Protein 3BXW (pdb70)

CATH classification: 1.10.8.360 (+2 more: 3.20.20.80, 3.10.50.10)

Structure (mmCIF, N/CA/C/O backbone):
data_3BXW
#
_entry.id   3BXW
#
_cell.length_a   100.110
_cell.length_b   100.110
_cell.length_c   249.970
_cell.angle_alpha   90.000
_cell.angle_beta   90.000
_cell.angle_gamma   120.000
#
_symmetry.space_group_name_H-M   'P 32 2 1'
#
loop_
_entity.id
_entity.type
_entity.pdbx_description
1 polymer 'Chitinase domain-containing protein 1'
2 non-polymer 'SULFATE ION'
3 water water
#
loop_
_atom_site.group_PDB
_atom_site.id
_atom_site.type_symbol
_atom_site.label_atom_id
_atom_site.label_alt_id
_atom_site.label_comp_id
_atom_site.label_asym_id
_atom_site.label_entity_id
_atom_site.label_seq_id
_atom_site.pdbx_PDB_ins_code
_atom_site.Cartn_x
_atom_site.Cartn_y
_atom_site.Cartn_z
_atom_site.occupancy
_atom_site.B_iso_or_equiv
_atom_site.auth_seq_id
_atom_site.auth_comp_id
_atom_site.auth_asym_id
_atom_site.auth_atom_id
_atom_site.pdbx_PDB_model_num
ATOM 1 N N . THR A 1 33 ? 26.871 25.569 103.482 1.00 49.10 11 THR B N 1
ATOM 2 C CA . THR A 1 33 ? 27.445 25.277 102.137 1.00 52.46 11 THR B CA 1
ATOM 3 C C . THR A 1 33 ? 27.691 26.542 101.317 1.00 53.25 11 THR B C 1
ATOM 4 O O . THR A 1 33 ? 28.652 26.601 100.546 1.00 54.61 11 THR B O 1
ATOM 8 N N . LEU A 1 34 ? 26.829 27.547 101.461 1.00 52.94 12 LEU B N 1
ATOM 9 C CA . LEU A 1 34 ? 27.002 28.784 100.699 1.00 52.09 12 LEU B CA 1
ATOM 10 C C . LEU A 1 34 ? 27.844 29.838 101.418 1.00 51.16 12 LEU B C 1
ATOM 11 O O . LEU A 1 34 ? 27.587 30.190 102.570 1.00 50.68 12 LEU B O 1
ATOM 16 N N . LEU A 1 35 ? 28.852 30.334 100.708 1.00 50.51 13 LEU B N 1
ATOM 17 C CA . LEU A 1 35 ? 29.770 31.346 101.215 1.00 50.47 13 LEU B CA 1
ATOM 18 C C . LEU A 1 35 ? 29.054 32.692 101.397 1.00 50.27 13 LEU B C 1
ATOM 19 O O . LEU A 1 35 ? 28.473 33.233 100.456 1.00 49.92 13 LEU B O 1
ATOM 24 N N . GLU A 1 36 ? 29.106 33.233 102.610 1.00 49.99 14 GLU B N 1
ATOM 25 C CA . GLU A 1 36 ? 28.449 34.499 102.913 1.00 48.86 14 GLU B CA 1
ATOM 26 C C . GLU A 1 36 ? 29.416 35.501 103.558 1.00 48.09 14 GLU B C 1
ATOM 27 O O . GLU A 1 36 ? 29.798 35.349 104.715 1.00 48.33 14 GLU B O 1
ATOM 33 N N . LYS A 1 37 ? 29.822 36.524 102.815 1.00 47.73 15 LYS B N 1
ATOM 34 C CA . LYS A 1 37 ? 30.734 37.518 103.371 1.00 48.38 15 LYS B CA 1
ATOM 35 C C . LYS A 1 37 ? 30.168 38.073 104.667 1.00 49.46 15 LYS B C 1
ATOM 36 O O . LYS A 1 37 ? 28.978 37.955 104.942 1.00 48.86 15 LYS B O 1
ATOM 42 N N . SER A 1 38 ? 31.030 38.688 105.463 1.00 51.75 16 SER B N 1
ATOM 43 C CA . SER A 1 38 ? 30.600 39.271 106.724 1.00 54.01 16 SER B CA 1
ATOM 44 C C . SER A 1 38 ? 31.272 40.621 106.921 1.00 55.23 16 SER B C 1
ATOM 45 O O . SER A 1 38 ? 30.763 41.475 107.654 1.00 56.21 16 SER B O 1
ATOM 48 N N . GLN A 1 39 ? 32.408 40.814 106.252 1.00 56.00 17 GLN B N 1
ATOM 49 C CA . GLN A 1 39 ? 33.155 42.065 106.347 1.00 56.99 17 GLN B CA 1
ATOM 50 C C . GLN A 1 39 ? 32.737 43.086 105.284 1.00 56.05 17 GLN B C 1
ATOM 51 O O . GLN A 1 39 ? 32.073 42.738 104.311 1.00 55.65 17 GLN B O 1
ATOM 57 N N . PHE A 1 40 ? 33.122 44.346 105.478 1.00 55.21 18 PHE B N 1
ATOM 58 C CA . PHE A 1 40 ? 32.793 45.406 104.525 1.00 54.75 18 PHE B CA 1
ATOM 59 C C . PHE A 1 40 ? 33.778 45.399 103.370 1.00 54.85 18 PHE B C 1
ATOM 60 O O . PHE A 1 40 ? 34.821 44.763 103.445 1.00 55.31 18 PHE B O 1
ATOM 68 N N . SER A 1 41 ? 33.449 46.118 102.305 1.00 55.48 19 SER B N 1
ATOM 69 C CA . SER A 1 41 ? 34.329 46.204 101.151 1.00 57.00 19 SER B CA 1
ATOM 70 C C . SER A 1 41 ? 35.022 47.551 101.012 1.00 58.28 19 SER B C 1
ATOM 71 O O . SER A 1 41 ? 34.661 48.521 101.688 1.00 58.44 19 SER B O 1
ATOM 74 N N . ASP A 1 42 ? 36.022 47.591 100.134 1.00 59.62 20 ASP B N 1
ATOM 75 C CA . ASP A 1 42 ? 36.795 48.801 99.868 1.00 60.58 20 ASP B CA 1
ATOM 76 C C . ASP A 1 42 ? 36.039 49.666 98.870 1.00 59.65 20 ASP B C 1
ATOM 77 O O . ASP A 1 42 ? 36.134 50.893 98.894 1.00 59.45 20 ASP B O 1
ATOM 82 N N . LYS A 1 43 ? 35.286 49.013 97.992 1.00 58.58 21 LYS B N 1
ATOM 83 C CA . LYS A 1 43 ? 34.521 49.713 96.972 1.00 57.18 21 LYS B CA 1
ATOM 84 C C . LYS A 1 43 ? 33.041 49.362 97.029 1.00 55.36 21 LYS B C 1
ATOM 85 O O . LYS A 1 43 ? 32.662 48.288 97.496 1.00 55.08 21 LYS B O 1
ATOM 91 N N . PRO A 1 44 ? 32.178 50.277 96.570 1.00 54.08 22 PRO B N 1
ATOM 92 C CA . PRO A 1 44 ? 30.739 50.003 96.589 1.00 53.33 22 PRO B CA 1
ATOM 93 C C . PRO A 1 44 ? 30.397 49.002 95.482 1.00 53.04 22 PRO B C 1
ATOM 94 O O . PRO A 1 44 ? 31.219 48.751 94.598 1.00 53.30 22 PRO B O 1
ATOM 98 N N . VAL A 1 45 ? 29.193 48.436 95.522 1.00 51.54 23 VAL B N 1
ATOM 99 C CA . VAL A 1 45 ? 28.789 47.445 94.524 1.00 48.79 23 VAL B CA 1
ATOM 100 C C . VAL A 1 45 ? 28.937 47.892 93.064 1.00 47.79 23 VAL B C 1
ATOM 101 O O . VAL A 1 45 ? 29.380 47.109 92.219 1.00 46.69 23 VAL B O 1
ATOM 105 N N . GLN A 1 46 ? 28.577 49.140 92.772 1.00 47.87 24 GLN B N 1
ATOM 106 C CA . GLN A 1 46 ? 28.660 49.667 91.404 1.00 47.88 24 GLN B CA 1
ATOM 107 C C . GLN A 1 46 ? 30.086 49.714 90.849 1.00 49.24 24 GLN B C 1
ATOM 108 O O . GLN A 1 46 ? 30.296 50.045 89.680 1.00 49.34 24 GLN B O 1
ATOM 114 N N . ASP A 1 47 ? 31.064 49.375 91.684 1.00 50.12 25 ASP B N 1
ATOM 115 C CA . ASP A 1 47 ? 32.452 49.372 91.245 1.00 50.66 25 ASP B CA 1
ATOM 116 C C . ASP A 1 47 ? 33.087 48.004 91.452 1.00 50.02 25 ASP B C 1
ATOM 117 O O . ASP A 1 47 ? 34.306 47.858 91.395 1.00 50.87 25 ASP B O 1
ATOM 122 N N . ARG A 1 48 ? 32.244 47.006 91.689 1.00 48.66 26 ARG B N 1
ATOM 123 C CA . ARG A 1 48 ? 32.693 45.634 91.889 1.00 46.59 26 ARG B CA 1
ATOM 124 C C . ARG A 1 48 ? 31.995 44.738 90.872 1.00 45.76 26 ARG B C 1
ATOM 125 O O . ARG A 1 48 ? 32.001 43.511 90.999 1.00 45.94 26 ARG B O 1
ATOM 133 N N . GLY A 1 49 ? 31.390 45.367 89.868 1.00 43.97 27 GLY B N 1
ATOM 134 C CA . GLY A 1 49 ? 30.692 44.630 88.832 1.00 43.08 27 GLY B CA 1
ATOM 135 C C . GLY A 1 49 ? 29.537 43.791 89.345 1.00 43.12 27 GLY B C 1
ATOM 136 O O . GLY A 1 49 ? 29.160 42.801 88.717 1.00 41.77 27 GLY B O 1
ATOM 137 N N . LEU A 1 50 ? 28.969 44.188 90.482 1.00 43.33 28 LEU B N 1
ATOM 138 C CA . LEU A 1 50 ? 27.860 43.453 91.076 1.00 41.70 28 LEU B CA 1
ATOM 139 C C . LEU A 1 50 ? 26.478 43.885 90.589 1.00 42.13 28 LEU B C 1
ATOM 140 O O . LEU A 1 50 ? 25.494 43.175 90.800 1.00 41.56 28 LEU B O 1
ATOM 145 N N . VAL A 1 51 ? 26.398 45.044 89.946 1.00 41.88 29 VAL B N 1
ATOM 146 C CA . VAL A 1 51 ? 25.123 45.534 89.442 1.00 43.04 29 VAL B CA 1
ATOM 147 C C . VAL A 1 51 ? 24.920 44.975 88.027 1.00 41.97 29 VAL B C 1
ATOM 148 O O . VAL A 1 51 ? 25.098 45.668 87.028 1.00 39.17 29 VAL B O 1
ATOM 152 N N . VAL A 1 52 ? 24.531 43.704 87.969 1.00 42.95 30 VAL B N 1
ATOM 153 C CA . VAL A 1 52 ? 24.335 42.998 86.707 1.00 43.44 30 VAL B CA 1
ATOM 154 C C . VAL A 1 52 ? 22.939 42.457 86.441 1.00 44.89 30 VAL B C 1
ATOM 155 O O . VAL A 1 52 ? 22.134 42.276 87.358 1.00 45.77 30 VAL B O 1
ATOM 159 N N . THR A 1 53 ? 22.695 42.151 85.171 1.00 45.76 31 THR B N 1
ATOM 160 C CA . THR A 1 53 ? 21.415 41.636 84.712 1.00 46.17 31 THR B CA 1
ATOM 161 C C . THR A 1 53 ? 21.400 40.112 84.724 1.00 47.31 31 THR B C 1
ATOM 162 O O . THR A 1 53 ? 20.363 39.493 84.942 1.00 47.13 31 THR B O 1
ATOM 166 N N . ASP A 1 54 ? 22.558 39.513 84.480 1.00 48.63 32 ASP B N 1
ATOM 167 C CA . ASP A 1 54 ? 22.684 38.065 84.491 1.00 50.16 32 ASP B CA 1
ATOM 168 C C . ASP A 1 54 ? 23.160 37.669 85.898 1.00 50.27 32 ASP B C 1
ATOM 169 O O . ASP A 1 54 ? 24.355 37.489 86.146 1.00 49.88 32 ASP B O 1
ATOM 174 N N . LEU A 1 55 ? 22.196 37.543 86.808 1.00 49.58 33 LEU B N 1
ATOM 175 C CA . LEU A 1 55 ? 22.438 37.228 88.218 1.00 49.07 33 LEU B CA 1
ATOM 176 C C . LEU A 1 55 ? 22.473 35.758 88.583 1.00 49.43 33 LEU B C 1
ATOM 177 O O . LEU A 1 55 ? 21.814 34.936 87.960 1.00 51.01 33 LEU B O 1
ATOM 182 N N . LYS A 1 56 ? 23.230 35.442 89.627 1.00 50.51 34 LYS B N 1
ATOM 183 C CA . LYS A 1 56 ? 23.330 34.080 90.133 1.00 50.48 34 LYS B CA 1
ATOM 184 C C . LYS A 1 56 ? 23.044 34.129 91.628 1.00 50.39 34 LYS B C 1
ATOM 185 O O . LYS A 1 56 ? 23.723 34.833 92.377 1.00 49.81 34 LYS B O 1
ATOM 191 N N . ALA A 1 57 ? 22.014 33.393 92.042 1.00 50.55 35 ALA B N 1
ATOM 192 C CA . ALA A 1 57 ? 21.570 33.349 93.434 1.00 50.19 35 ALA B CA 1
ATOM 193 C C . ALA A 1 57 ? 22.687 33.397 94.453 1.00 50.73 35 ALA B C 1
ATOM 194 O O . ALA A 1 57 ? 22.620 34.161 95.419 1.00 50.94 35 ALA B O 1
ATOM 196 N N . GLU A 1 58 ? 23.712 32.577 94.238 1.00 51.17 36 GLU B N 1
ATOM 197 C CA . GLU A 1 58 ? 24.835 32.511 95.162 1.00 51.07 36 GLU B CA 1
ATOM 198 C C . GLU A 1 58 ? 25.645 33.805 95.267 1.00 49.98 36 GLU B C 1
ATOM 199 O O . GLU A 1 58 ? 26.239 34.074 96.316 1.00 50.46 36 GLU B O 1
ATOM 205 N N . SER A 1 59 ? 25.657 34.609 94.202 1.00 47.93 37 SER B N 1
ATOM 206 C CA . SER A 1 59 ? 26.386 35.883 94.205 1.00 46.51 37 SER B CA 1
ATOM 207 C C . SER A 1 59 ? 25.705 36.861 95.163 1.00 46.45 37 SER B C 1
ATOM 208 O O . SER A 1 59 ? 26.361 37.655 95.846 1.00 45.65 37 SER B O 1
ATOM 211 N N . VAL A 1 60 ? 24.380 36.795 95.204 1.00 45.09 38 VAL B N 1
ATOM 212 C CA . VAL A 1 60 ? 23.608 37.659 96.071 1.00 43.97 38 VAL B CA 1
ATOM 213 C C . VAL A 1 60 ? 23.829 37.264 97.525 1.00 44.17 38 VAL B C 1
ATOM 214 O O . VAL A 1 60 ? 24.070 38.120 98.373 1.00 45.85 38 VAL B O 1
ATOM 218 N N . VAL A 1 61 ? 23.759 35.970 97.816 1.00 44.34 39 VAL B N 1
ATOM 219 C CA . VAL A 1 61 ? 23.945 35.519 99.191 1.00 43.75 39 VAL B CA 1
ATOM 220 C C . VAL A 1 61 ? 25.377 35.754 99.636 1.00 42.37 39 VAL B C 1
ATOM 221 O O . VAL A 1 61 ? 25.647 35.874 100.824 1.00 41.49 39 VAL B O 1
ATOM 225 N N . LEU A 1 62 ? 26.292 35.861 98.684 1.00 42.04 40 LEU B N 1
ATOM 226 C CA . LEU A 1 62 ? 27.680 36.108 99.042 1.00 42.57 40 LEU B CA 1
ATOM 227 C C . LEU A 1 62 ? 27.967 37.575 99.347 1.00 44.23 40 LEU B C 1
ATOM 228 O O . LEU A 1 62 ? 28.765 37.875 100.227 1.00 46.71 40 LEU B O 1
ATOM 233 N N . GLU A 1 63 ? 27.313 38.488 98.635 1.00 45.27 41 GLU B N 1
ATOM 234 C CA . GLU A 1 63 ? 27.593 39.912 98.799 1.00 46.40 41 GLU B CA 1
ATOM 235 C C . GLU A 1 63 ? 26.599 40.802 99.542 1.00 45.90 41 GLU B C 1
ATOM 236 O O . GLU A 1 63 ? 26.916 41.949 99.826 1.00 46.45 41 GLU B O 1
ATOM 242 N N . HIS A 1 64 ? 25.417 40.307 99.882 1.00 46.18 42 HIS B N 1
ATOM 243 C CA . HIS A 1 64 ? 24.438 41.185 100.520 1.00 46.46 42 HIS B CA 1
ATOM 244 C C . HIS A 1 64 ? 24.848 41.961 101.775 1.00 47.47 42 HIS B C 1
ATOM 245 O O . HIS A 1 64 ? 24.492 43.133 101.907 1.00 49.10 42 HIS B O 1
ATOM 252 N N . ARG A 1 65 ? 25.597 41.345 102.685 1.00 47.02 43 ARG B N 1
ATOM 253 C CA . ARG A 1 65 ? 26.005 42.044 103.905 1.00 45.98 43 ARG B CA 1
ATOM 254 C C . ARG A 1 65 ? 27.166 43.003 103.673 1.00 45.96 43 ARG B C 1
ATOM 255 O O . ARG A 1 65 ? 27.316 43.998 104.381 1.00 46.41 43 ARG B O 1
ATOM 263 N N . SER A 1 66 ? 27.986 42.694 102.680 1.00 45.32 44 SER B N 1
ATOM 264 C CA . SER A 1 66 ? 29.172 43.481 102.385 1.00 45.79 44 SER B CA 1
ATOM 265 C C . SER A 1 66 ? 28.961 44.803 101.664 1.00 45.28 44 SER B C 1
ATOM 266 O O . SER A 1 66 ? 29.003 44.862 100.438 1.00 45.68 44 SER B O 1
ATOM 269 N N . TYR A 1 67 ? 28.742 45.870 102.426 1.00 45.01 45 TYR B N 1
ATOM 270 C CA . TYR A 1 67 ? 28.574 47.188 101.823 1.00 44.72 45 TYR B CA 1
ATOM 271 C C . TYR A 1 67 ? 29.876 47.959 101.992 1.00 45.38 45 TYR B C 1
ATOM 272 O O . TYR A 1 67 ? 30.776 47.530 102.707 1.00 45.00 45 TYR B O 1
ATOM 281 N N . CYS A 1 68 ? 29.981 49.097 101.328 1.00 46.73 46 CYS B N 1
ATOM 282 C CA . CYS A 1 68 ? 31.181 49.899 101.445 1.00 49.61 46 CYS B CA 1
ATOM 283 C C . CYS A 1 68 ? 31.013 50.792 102.672 1.00 50.30 46 CYS B C 1
ATOM 284 O O . CYS A 1 68 ? 30.347 51.824 102.611 1.00 50.06 46 CYS B O 1
ATOM 287 N N . SER A 1 69 ? 31.601 50.370 103.790 1.00 51.32 47 SER B N 1
ATOM 288 C CA . SER A 1 69 ? 31.537 51.122 105.045 1.00 51.45 47 SER B CA 1
ATOM 289 C C . SER A 1 69 ? 32.324 52.414 104.902 1.00 50.75 47 SER B C 1
ATOM 290 O O . SER A 1 69 ? 32.017 53.429 105.527 1.00 48.70 47 SER B O 1
ATOM 293 N N . ALA A 1 70 ? 33.353 52.356 104.074 1.00 51.49 48 ALA B N 1
ATOM 294 C CA . ALA A 1 70 ? 34.187 53.506 103.839 1.00 52.61 48 ALA B CA 1
ATOM 295 C C . ALA A 1 70 ? 33.307 54.650 103.383 1.00 53.88 48 ALA B C 1
ATOM 296 O O . ALA A 1 70 ? 33.148 55.647 104.083 1.00 55.33 48 ALA B O 1
ATOM 298 N N . LYS A 1 71 ? 32.707 54.481 102.213 1.00 54.39 49 LYS B N 1
ATOM 299 C CA . LYS A 1 71 ? 31.869 55.512 101.627 1.00 54.51 49 LYS B CA 1
ATOM 300 C C . LYS A 1 71 ? 30.420 55.547 102.099 1.00 53.08 49 LYS B C 1
ATOM 301 O O . LYS A 1 71 ? 29.558 56.119 101.433 1.00 52.73 49 LYS B O 1
ATOM 307 N N . ALA A 1 72 ? 30.155 54.965 103.262 1.00 51.99 50 ALA B N 1
ATOM 308 C CA . ALA A 1 72 ? 28.801 54.938 103.798 1.00 51.97 50 ALA B CA 1
ATOM 309 C C . ALA A 1 72 ? 28.197 56.329 103.936 1.00 52.43 50 ALA B C 1
ATOM 310 O O . ALA A 1 72 ? 26.991 56.466 104.110 1.00 52.88 50 ALA B O 1
ATOM 312 N N . ARG A 1 73 ? 29.028 57.363 103.864 1.00 53.90 51 ARG B N 1
ATOM 313 C CA . ARG A 1 73 ? 28.523 58.726 103.992 1.00 54.67 51 ARG B CA 1
ATOM 314 C C . ARG A 1 73 ? 28.639 59.506 102.694 1.00 53.68 51 ARG B C 1
ATOM 315 O O . ARG A 1 73 ? 28.489 60.725 102.678 1.00 52.36 51 ARG B O 1
ATOM 323 N N . ASP A 1 74 ? 28.913 58.790 101.610 1.00 53.55 52 ASP B N 1
ATOM 324 C CA . ASP A 1 74 ? 29.029 59.393 100.291 1.00 53.85 52 ASP B CA 1
ATOM 325 C C . ASP A 1 74 ? 27.693 59.217 99.570 1.00 53.75 52 ASP B C 1
ATOM 326 O O . ASP A 1 74 ? 27.068 58.166 99.663 1.00 54.47 52 ASP B O 1
ATOM 331 N N . ARG A 1 75 ? 27.247 60.255 98.870 1.00 53.09 53 ARG B N 1
ATOM 332 C CA . ARG A 1 75 ? 25.982 60.201 98.150 1.00 51.49 53 ARG B CA 1
ATOM 333 C C . ARG A 1 75 ? 26.186 59.934 96.664 1.00 51.42 53 ARG B C 1
ATOM 334 O O . ARG A 1 75 ? 26.881 60.676 95.971 1.00 51.23 53 ARG B O 1
ATOM 342 N N . HIS A 1 76 ? 25.570 58.870 96.172 1.00 51.01 54 HIS B N 1
ATOM 343 C CA . HIS A 1 76 ? 25.696 58.512 94.775 1.00 51.52 54 HIS B CA 1
ATOM 344 C C . HIS A 1 76 ? 24.444 58.901 94.008 1.00 51.32 54 HIS B C 1
ATOM 345 O O . HIS A 1 76 ? 24.335 58.665 92.804 1.00 52.11 54 HIS B O 1
ATOM 352 N N . PHE A 1 77 ? 23.470 59.453 94.701 1.00 50.28 55 PHE B N 1
ATOM 353 C CA . PHE A 1 77 ? 22.255 59.926 94.082 1.00 48.89 55 PHE B CA 1
ATOM 354 C C . PHE A 1 77 ? 22.091 61.347 94.525 1.00 48.94 55 PHE B C 1
ATOM 355 O O . PHE A 1 77 ? 22.425 61.682 95.626 1.00 50.17 55 PHE B O 1
ATOM 363 N N . ALA A 1 78 ? 21.614 62.206 93.652 1.00 49.70 56 ALA B N 1
ATOM 364 C CA . ALA A 1 78 ? 21.688 63.613 93.917 1.00 51.50 56 ALA B CA 1
ATOM 365 C C . ALA A 1 78 ? 20.337 64.237 94.097 1.00 51.63 56 ALA B C 1
ATOM 366 O O . ALA A 1 78 ? 20.235 65.374 94.484 1.00 51.37 56 ALA B O 1
ATOM 368 N N . GLY A 1 79 ? 19.288 63.481 93.847 1.00 51.43 57 GLY B N 1
ATOM 369 C CA . GLY A 1 79 ? 17.969 63.908 94.252 1.00 50.57 57 GLY B CA 1
ATOM 370 C C . GLY A 1 79 ? 17.681 63.556 95.681 1.00 50.17 57 GLY B C 1
ATOM 371 O O . GLY A 1 79 ? 18.395 62.810 96.299 1.00 52.18 57 GLY B O 1
ATOM 372 N N . ASP A 1 80 ? 16.610 64.084 96.218 1.00 47.23 58 ASP B N 1
ATOM 373 C CA . ASP A 1 80 ? 16.251 63.763 97.571 1.00 45.59 58 ASP B CA 1
ATOM 374 C C . ASP A 1 80 ? 15.885 62.321 97.678 1.00 45.01 58 ASP B C 1
ATOM 375 O O . ASP A 1 80 ? 15.095 61.860 96.922 1.00 44.33 58 ASP B O 1
ATOM 380 N N . VAL A 1 81 ? 16.446 61.614 98.641 1.00 43.10 59 VAL B N 1
ATOM 381 C CA . VAL A 1 81 ? 15.886 60.353 99.097 1.00 39.82 59 VAL B CA 1
ATOM 382 C C . VAL A 1 81 ? 15.250 60.296 100.483 1.00 38.80 59 VAL B C 1
ATOM 383 O O . VAL A 1 81 ? 15.831 60.696 101.435 1.00 38.82 59 VAL B O 1
ATOM 387 N N . LEU A 1 82 ? 14.033 59.781 100.545 1.00 36.95 60 LEU B N 1
ATOM 388 C CA . LEU A 1 82 ? 13.272 59.642 101.779 1.00 36.20 60 LEU B CA 1
ATOM 389 C C . LEU A 1 82 ? 13.225 58.178 102.186 1.00 35.72 60 LEU B C 1
ATOM 390 O O . LEU A 1 82 ? 12.887 57.322 101.371 1.00 35.88 60 LEU B O 1
ATOM 395 N N . GLY A 1 83 ? 13.563 57.901 103.444 1.00 34.11 61 GLY B N 1
ATOM 396 C CA . GLY A 1 83 ? 13.549 56.539 103.945 1.00 32.50 61 GLY B CA 1
ATOM 397 C C . GLY A 1 83 ? 12.529 56.347 105.057 1.00 33.22 61 GLY B C 1
ATOM 398 O O . GLY A 1 83 ? 12.377 57.191 105.946 1.00 32.32 61 GLY B O 1
ATOM 399 N N . TYR A 1 84 ? 11.803 55.238 105.007 1.00 32.47 62 TYR B N 1
ATOM 400 C CA . TYR A 1 84 ? 10.813 54.949 106.037 1.00 30.91 62 TYR B CA 1
ATOM 401 C C . TYR A 1 84 ? 11.410 53.915 106.998 1.00 30.69 62 TYR B C 1
ATOM 402 O O . TYR A 1 84 ? 12.200 53.052 106.592 1.00 29.90 62 TYR B O 1
ATOM 411 N N . VAL A 1 85 ? 11.046 54.023 108.271 1.00 30.40 63 VAL B N 1
ATOM 412 C CA . VAL A 1 85 ? 11.515 53.107 109.304 1.00 30.18 63 VAL B CA 1
ATOM 413 C C . VAL A 1 85 ? 10.292 52.716 110.131 1.00 31.97 63 VAL B C 1
ATOM 414 O O . VAL A 1 85 ? 9.532 53.582 110.576 1.00 32.71 63 VAL B O 1
ATOM 418 N N . THR A 1 86 ? 10.091 51.416 110.324 1.00 33.34 64 THR B N 1
ATOM 419 C CA . THR A 1 86 ? 8.953 50.929 111.100 1.00 34.58 64 THR B CA 1
ATOM 420 C C . THR A 1 86 ? 9.439 50.209 112.349 1.00 37.23 64 THR B C 1
ATOM 421 O O . THR A 1 86 ? 10.520 49.632 112.351 1.00 38.85 64 THR B O 1
ATOM 425 N N . PRO A 1 87 ? 8.642 50.226 113.430 1.00 39.87 65 PRO B N 1
ATOM 426 C CA . PRO A 1 87 ? 9.030 49.558 114.675 1.00 41.03 65 PRO B CA 1
ATOM 427 C C . PRO A 1 87 ? 9.044 48.027 114.581 1.00 43.23 65 PRO B C 1
ATOM 428 O O . PRO A 1 87 ? 9.720 47.362 115.366 1.00 45.59 65 PRO B O 1
ATOM 432 N N . TRP A 1 88 ? 8.303 47.467 113.631 1.00 43.54 66 TRP B N 1
ATOM 433 C CA . TRP A 1 88 ? 8.252 46.017 113.485 1.00 45.76 66 TRP B CA 1
ATOM 434 C C . TRP A 1 88 ? 9.416 45.416 112.678 1.00 48.58 66 TRP B C 1
ATOM 435 O O . TRP A 1 88 ? 9.609 44.195 112.645 1.00 48.55 66 TRP B O 1
ATOM 446 N N . ASN A 1 89 ? 10.189 46.281 112.029 1.00 49.62 67 ASN B N 1
ATOM 447 C CA . ASN A 1 89 ? 11.360 45.859 111.269 1.00 49.80 67 ASN B CA 1
ATOM 448 C C . ASN A 1 89 ? 12.365 46.843 111.847 1.00 50.27 67 ASN B C 1
ATOM 449 O O . ASN A 1 89 ? 12.715 47.841 111.213 1.00 52.05 67 ASN B O 1
ATOM 454 N N . SER A 1 90 ? 12.808 46.548 113.064 1.00 49.37 68 SER B N 1
ATOM 455 C CA . SER A 1 90 ? 13.751 47.382 113.807 1.00 48.72 68 SER B CA 1
ATOM 456 C C . SER A 1 90 ? 15.129 47.474 113.150 1.00 47.81 68 SER B C 1
ATOM 457 O O . SER A 1 90 ? 15.954 48.295 113.552 1.00 48.85 68 SER B O 1
ATOM 460 N N . HIS A 1 91 ? 15.392 46.639 112.152 1.00 45.80 69 HIS B N 1
ATOM 461 C CA . HIS A 1 91 ? 16.677 46.691 111.473 1.00 43.91 69 HIS B CA 1
ATOM 462 C C . HIS A 1 91 ? 16.834 48.061 110.800 1.00 42.84 69 HIS B C 1
ATOM 463 O O . HIS A 1 91 ? 17.945 48.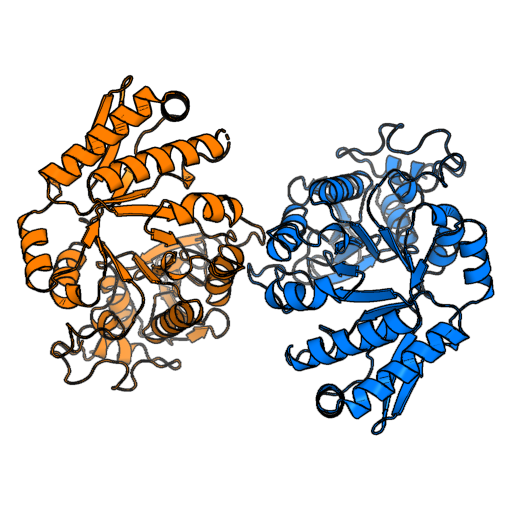534 110.560 1.00 41.28 69 HIS B O 1
ATOM 470 N N . GLY A 1 92 ? 15.706 48.696 110.507 1.00 42.03 70 GLY B N 1
ATOM 471 C CA . GLY A 1 92 ? 15.735 49.995 109.861 1.00 42.17 70 GLY B CA 1
ATOM 472 C C . GLY A 1 92 ? 16.319 51.078 110.741 1.00 42.35 70 GLY B C 1
ATOM 473 O O . GLY A 1 92 ? 16.862 52.068 110.248 1.00 42.28 70 GLY B O 1
ATOM 474 N N . TYR A 1 93 ? 16.198 50.899 112.051 1.00 42.01 71 TYR B N 1
ATOM 475 C CA . TYR A 1 93 ? 16.731 51.863 112.996 1.00 40.94 71 TYR B CA 1
ATOM 476 C C . TYR A 1 93 ? 18.250 51.896 112.875 1.00 42.20 71 TYR B C 1
ATOM 477 O O . TYR A 1 93 ? 18.859 52.966 112.902 1.00 42.38 71 TYR B O 1
ATOM 486 N N . ASP A 1 94 ? 18.859 50.721 112.728 1.00 42.56 72 ASP B N 1
ATOM 487 C CA . ASP A 1 94 ? 20.310 50.629 112.591 1.00 43.13 72 ASP B CA 1
ATOM 488 C C . ASP A 1 94 ? 20.749 51.019 111.194 1.00 43.39 72 ASP B C 1
ATOM 489 O O . ASP A 1 94 ? 21.832 51.587 111.006 1.00 44.46 72 ASP B O 1
ATOM 494 N N . VAL A 1 95 ? 19.917 50.701 110.208 1.00 41.14 73 VAL B N 1
ATOM 495 C CA . VAL A 1 95 ? 20.237 51.051 108.843 1.00 38.44 73 VAL B CA 1
ATOM 496 C C . VAL A 1 95 ? 20.328 52.564 108.775 1.00 39.67 73 VAL B C 1
ATOM 497 O O . VAL A 1 95 ? 21.255 53.098 108.169 1.00 40.17 73 VAL B O 1
ATOM 501 N N . THR A 1 96 ? 19.385 53.254 109.422 1.00 40.27 74 THR B N 1
ATOM 502 C CA . THR A 1 96 ? 19.365 54.717 109.407 1.00 40.25 74 THR B CA 1
ATOM 503 C C . THR A 1 96 ? 20.589 55.294 110.082 1.00 40.41 74 THR B C 1
ATOM 504 O O . THR A 1 96 ? 21.085 56.339 109.678 1.00 41.46 74 THR B O 1
ATOM 508 N N . LYS A 1 97 ? 21.081 54.618 111.110 1.00 40.93 75 LYS B N 1
ATOM 509 C CA . LYS A 1 97 ? 22.262 55.101 111.814 1.00 42.01 75 LYS B CA 1
ATOM 510 C C . LYS A 1 97 ? 23.521 55.034 110.938 1.00 41.80 75 LYS B C 1
ATOM 511 O O . LYS A 1 97 ? 24.279 56.002 110.842 1.00 42.49 75 LYS B O 1
ATOM 517 N N . VAL A 1 98 ? 23.726 53.894 110.291 1.00 40.73 76 VAL B N 1
ATOM 518 C CA . VAL A 1 98 ? 24.880 53.681 109.427 1.00 40.99 76 VAL B CA 1
ATOM 519 C C . VAL A 1 98 ? 24.853 54.476 108.119 1.00 42.06 76 VAL B C 1
ATOM 520 O O . VAL A 1 98 ? 25.860 55.062 107.731 1.00 43.00 76 VAL B O 1
ATOM 524 N N . PHE A 1 99 ? 23.708 54.501 107.443 1.00 43.03 77 PHE B N 1
ATOM 525 C CA . PHE A 1 99 ? 23.593 55.201 106.161 1.00 43.33 77 PHE B CA 1
ATOM 526 C C . PHE A 1 99 ? 22.775 56.484 106.163 1.00 43.73 77 PHE B C 1
ATOM 527 O O . PHE A 1 99 ? 22.357 56.945 105.099 1.00 44.27 77 PHE B O 1
ATOM 535 N N . GLY A 1 100 ? 22.543 57.059 107.339 1.00 42.77 78 GLY B N 1
ATOM 536 C CA . GLY A 1 100 ? 21.760 58.280 107.421 1.00 41.62 78 GLY B CA 1
ATOM 537 C C . GLY A 1 100 ? 22.199 59.396 106.490 1.00 41.79 78 GLY B C 1
ATOM 538 O O . GLY A 1 100 ? 21.399 60.233 106.098 1.00 41.42 78 GLY B O 1
ATOM 539 N N . SER A 1 101 ? 23.473 59.416 106.128 1.00 42.72 79 SER B N 1
ATOM 540 C CA . SER A 1 101 ? 23.978 60.459 105.251 1.00 43.08 79 SER B CA 1
ATOM 541 C C . SER A 1 101 ? 23.462 60.376 103.818 1.00 42.97 79 SER B C 1
ATOM 542 O O . SER A 1 101 ? 23.415 61.383 103.116 1.00 43.67 79 SER B O 1
ATOM 545 N N . LYS A 1 102 ? 23.077 59.181 103.386 1.00 42.16 80 LYS B N 1
ATOM 546 C CA . LYS A 1 102 ? 22.566 58.990 102.035 1.00 40.90 80 LYS B CA 1
ATOM 547 C C . LYS A 1 102 ? 21.094 59.380 101.940 1.00 40.78 80 LYS B C 1
ATOM 548 O O . LYS A 1 102 ? 20.455 59.196 100.904 1.00 41.00 80 LYS B O 1
ATOM 554 N N . PHE A 1 103 ? 20.567 59.937 103.025 1.00 39.89 81 PHE B N 1
ATOM 555 C CA . PHE A 1 103 ? 19.167 60.338 103.076 1.00 38.18 81 PHE B CA 1
ATOM 556 C C . PHE A 1 103 ? 18.968 61.822 103.339 1.00 38.05 81 PHE B C 1
ATOM 557 O O . PHE A 1 103 ? 19.775 62.476 103.994 1.00 39.08 81 PHE B O 1
ATOM 565 N N . THR A 1 104 ? 17.867 62.335 102.811 1.00 37.82 82 THR B N 1
ATOM 566 C CA . THR A 1 104 ? 17.496 63.723 102.950 1.00 36.32 82 THR B CA 1
ATOM 567 C C . THR A 1 104 ? 16.404 63.819 104.001 1.00 35.78 82 THR B C 1
ATOM 568 O O . THR A 1 104 ? 16.316 64.803 104.730 1.00 36.22 82 THR B O 1
ATOM 572 N N . GLN A 1 105 ? 15.573 62.784 104.066 1.00 34.92 83 GLN B N 1
ATOM 573 C CA . GLN A 1 105 ? 14.503 62.701 105.051 1.00 34.59 83 GLN B CA 1
ATOM 574 C C . GLN A 1 105 ? 14.363 61.257 105.520 1.00 33.96 83 GLN B C 1
ATOM 575 O O . GLN A 1 105 ? 14.628 60.324 104.766 1.00 33.60 83 GLN B O 1
ATOM 581 N N . ILE A 1 106 ? 13.966 61.087 106.777 1.00 33.08 84 ILE B N 1
ATOM 582 C CA . ILE A 1 106 ? 13.733 59.773 107.351 1.00 32.15 84 ILE B CA 1
ATOM 583 C C . ILE A 1 106 ? 12.347 59.915 107.942 1.00 33.19 84 ILE B C 1
ATOM 584 O O . ILE A 1 106 ? 12.069 60.871 108.659 1.00 33.93 84 ILE B O 1
ATOM 589 N N . SER A 1 107 ? 11.456 58.990 107.618 1.00 33.54 85 SER B N 1
ATOM 590 C CA . SER A 1 107 ? 10.109 59.075 108.142 1.00 32.91 85 SER B CA 1
ATOM 591 C C . SER A 1 107 ? 9.782 57.897 109.035 1.00 33.17 85 SER B C 1
ATOM 592 O O . SER A 1 107 ? 9.429 56.821 108.558 1.00 34.06 85 SER B O 1
ATOM 595 N N . PRO A 1 108 ? 9.913 58.080 110.354 1.00 33.06 86 PRO B N 1
ATOM 596 C CA . PRO A 1 108 ? 9.604 56.978 111.272 1.00 32.85 86 PRO B CA 1
ATOM 597 C C . PRO A 1 108 ? 8.097 56.756 111.262 1.00 32.50 86 PRO B C 1
ATOM 598 O O . PRO A 1 108 ? 7.322 57.703 111.409 1.00 33.32 86 PRO B O 1
ATOM 602 N N . VAL A 1 109 ? 7.679 55.513 111.071 1.00 31.78 87 VAL B N 1
ATOM 603 C CA . VAL A 1 109 ? 6.261 55.200 111.054 1.00 30.72 87 VAL B CA 1
ATOM 604 C C . VAL A 1 109 ? 5.785 54.966 112.494 1.00 32.94 87 VAL B C 1
ATOM 605 O O . VAL A 1 109 ? 5.664 53.820 112.947 1.00 33.36 87 VAL B O 1
ATOM 609 N N . TRP A 1 110 ? 5.516 56.060 113.212 1.00 33.29 88 TRP B N 1
ATOM 610 C CA . TRP A 1 110 ? 5.073 55.964 114.600 1.00 33.24 88 TRP B CA 1
ATOM 611 C C . TRP A 1 110 ? 3.726 56.586 114.927 1.00 33.23 88 TRP B C 1
ATOM 612 O O . TRP A 1 110 ? 3.015 56.100 115.810 1.00 33.47 88 TRP B O 1
ATOM 623 N N . LEU A 1 111 ? 3.384 57.660 114.224 1.00 32.88 89 LEU B N 1
ATOM 624 C CA . LEU A 1 111 ? 2.177 58.421 114.538 1.00 31.97 89 LEU B CA 1
ATOM 625 C C . LEU A 1 111 ? 0.882 58.331 113.734 1.00 32.33 89 LEU B C 1
ATOM 626 O O . LEU A 1 111 ? 0.875 58.149 112.517 1.00 32.47 89 LEU B O 1
ATOM 631 N N . GLN A 1 112 ? -0.223 58.491 114.453 1.00 33.00 90 GLN B N 1
ATOM 632 C CA . GLN A 1 112 ? -1.548 58.512 113.854 1.00 34.53 90 GLN B CA 1
ATOM 633 C C . GLN A 1 112 ? -2.228 59.778 114.381 1.00 35.70 90 GLN B C 1
ATOM 634 O O . GLN A 1 112 ? -1.940 60.239 115.497 1.00 35.01 90 GLN B O 1
ATOM 640 N N . LEU A 1 113 ? -3.112 60.350 113.573 1.00 36.30 91 LEU B N 1
ATOM 641 C CA . LEU A 1 113 ? -3.852 61.546 113.974 1.00 37.97 91 LEU B CA 1
ATOM 642 C C . LEU A 1 113 ? -5.317 61.148 114.119 1.00 39.07 91 LEU B C 1
ATOM 643 O O . LEU A 1 113 ? -5.927 60.644 113.173 1.00 39.33 91 LEU B O 1
ATOM 648 N N . LYS A 1 114 ? -5.886 61.383 115.294 1.00 39.84 92 LYS B N 1
ATOM 649 C CA . LYS A 1 114 ? -7.269 61.016 115.525 1.00 41.17 92 LYS B CA 1
ATOM 650 C C . LYS A 1 114 ? -8.173 62.164 115.949 1.00 41.29 92 LYS B C 1
ATOM 651 O O . LYS A 1 114 ? -7.731 63.109 116.604 1.00 39.94 92 LYS B O 1
ATOM 657 N N . ARG A 1 115 ? -9.441 62.068 115.546 1.00 42.19 93 ARG B N 1
ATOM 658 C CA . ARG A 1 115 ? -10.484 63.035 115.906 1.00 43.18 93 ARG B CA 1
ATOM 659 C C . ARG A 1 115 ? -11.163 62.399 117.110 1.00 43.62 93 ARG B C 1
ATOM 660 O O . ARG A 1 115 ? -11.820 61.367 116.970 1.00 43.71 93 ARG B O 1
ATOM 668 N N . ARG A 1 116 ? -10.994 62.986 118.288 1.00 43.72 94 ARG B N 1
ATOM 669 C CA . ARG A 1 116 ? -11.630 62.439 119.473 1.00 45.41 94 ARG B CA 1
ATOM 670 C C . ARG A 1 116 ? -13.012 63.060 119.651 1.00 46.09 94 ARG B C 1
ATOM 671 O O . ARG A 1 116 ? -13.874 62.483 120.300 1.00 46.91 94 ARG B O 1
ATOM 679 N N . GLY A 1 117 ? -13.213 64.232 119.056 1.00 46.82 95 GLY B N 1
ATOM 680 C CA . GLY A 1 117 ? -14.490 64.920 119.142 1.00 47.73 95 GLY B CA 1
ATOM 681 C C . GLY A 1 117 ? -14.432 66.272 118.454 1.00 49.03 95 GLY B C 1
ATOM 682 O O . GLY A 1 117 ? -13.412 66.628 117.870 1.00 50.22 95 GLY B O 1
ATOM 683 N N . ARG A 1 118 ? -15.515 67.036 118.520 1.00 50.26 96 ARG B N 1
ATOM 684 C CA . ARG A 1 118 ? -15.546 68.343 117.881 1.00 51.96 96 ARG B CA 1
ATOM 685 C C . ARG A 1 118 ? -14.367 69.216 118.306 1.00 51.65 96 ARG B C 1
ATOM 686 O O . ARG A 1 118 ? -14.205 69.539 119.482 1.00 50.81 96 ARG B O 1
ATOM 694 N N . GLU A 1 119 ? -13.542 69.582 117.331 1.00 51.38 97 GLU B N 1
ATOM 695 C CA . GLU A 1 119 ? -12.365 70.416 117.558 1.00 50.91 97 GLU B CA 1
ATOM 696 C C . GLU A 1 119 ? -11.404 69.839 118.595 1.00 48.79 97 GLU B C 1
ATOM 697 O O . GLU A 1 119 ? -10.663 70.561 119.250 1.00 48.08 97 GLU B O 1
ATOM 703 N N . MET A 1 120 ? -11.427 68.519 118.725 1.00 47.35 98 MET B N 1
ATOM 704 C CA . MET A 1 120 ? -10.564 67.799 119.660 1.00 47.15 98 MET B CA 1
ATOM 705 C C . MET A 1 120 ? -9.777 66.758 118.868 1.00 47.41 98 MET B C 1
ATOM 706 O O . MET A 1 120 ? -10.322 65.718 118.472 1.00 47.31 98 MET B O 1
ATOM 711 N N . PHE A 1 121 ? -8.500 67.037 118.639 1.00 46.40 99 PHE B N 1
ATOM 712 C CA . PHE A 1 121 ? -7.672 66.108 117.897 1.00 45.04 99 PHE B CA 1
ATOM 713 C C . PHE A 1 121 ? -6.568 65.585 118.791 1.00 45.78 99 PHE B C 1
ATOM 714 O O . PHE A 1 121 ? -6.264 66.176 119.820 1.00 44.90 99 PHE B O 1
ATOM 722 N N . GLU A 1 122 ? -5.975 64.465 118.399 1.00 47.16 100 GLU B N 1
ATOM 723 C CA . GLU A 1 122 ? -4.897 63.876 119.176 1.00 47.16 100 GLU B CA 1
ATOM 724 C C . GLU A 1 122 ? -3.935 63.074 118.311 1.00 44.92 100 GLU B C 1
ATOM 725 O O . GLU A 1 122 ? -4.331 62.451 117.332 1.00 45.46 100 GLU B O 1
ATOM 731 N N . VAL A 1 123 ? -2.665 63.103 118.688 1.00 43.41 101 VAL B N 1
ATOM 732 C CA . VAL A 1 123 ? -1.631 62.367 117.983 1.00 41.88 101 VAL B CA 1
ATOM 733 C C . VAL A 1 123 ? -1.297 61.145 118.829 1.00 43.28 101 VAL B C 1
ATOM 734 O O . VAL A 1 123 ? -0.803 61.270 119.946 1.00 44.83 101 VAL B O 1
ATOM 738 N N . THR A 1 124 ? -1.583 59.959 118.312 1.00 43.98 102 THR B N 1
ATOM 739 C CA . THR A 1 124 ? -1.289 58.743 119.059 1.00 43.83 102 THR B CA 1
ATOM 740 C C . THR A 1 124 ? 0.004 58.078 118.568 1.00 43.87 102 THR B C 1
ATOM 741 O O . THR A 1 124 ? 0.533 58.413 117.513 1.00 43.50 102 THR B O 1
ATOM 745 N N . GLY A 1 125 ? 0.515 57.141 119.353 1.00 44.93 103 GLY B N 1
ATOM 746 C CA . GLY A 1 125 ? 1.729 56.456 118.971 1.00 45.71 103 GLY B CA 1
ATOM 747 C C . GLY A 1 125 ? 2.988 57.112 119.499 1.00 47.29 103 GLY B C 1
ATOM 748 O O . GLY A 1 125 ? 4.088 56.594 119.287 1.00 48.93 103 GLY B O 1
ATOM 749 N N . LEU A 1 126 ? 2.843 58.235 120.202 1.00 46.44 104 LEU B N 1
ATOM 750 C CA . LEU A 1 126 ? 4.005 58.949 120.727 1.00 45.22 104 LEU B CA 1
ATOM 751 C C . LEU A 1 126 ? 4.913 58.106 121.619 1.00 45.27 104 LEU B C 1
ATOM 752 O O . LEU A 1 126 ? 6.070 58.456 121.846 1.00 44.30 104 LEU B O 1
ATOM 757 N N . HIS A 1 127 ? 4.400 56.985 122.112 1.00 45.48 105 HIS B N 1
ATOM 758 C CA . HIS A 1 127 ? 5.192 56.118 122.970 1.00 46.14 105 HIS B CA 1
ATOM 759 C C . HIS A 1 127 ? 6.282 55.413 122.161 1.00 46.53 105 HIS B C 1
ATOM 760 O O . HIS A 1 127 ? 7.222 54.858 122.731 1.00 47.43 105 HIS B O 1
ATOM 767 N N . ASP A 1 128 ? 6.164 55.439 120.834 1.00 45.75 106 ASP B N 1
ATOM 768 C CA . ASP A 1 128 ? 7.160 54.798 119.981 1.00 44.00 106 ASP B CA 1
ATOM 769 C C . ASP A 1 128 ? 8.272 55.733 119.548 1.00 43.12 106 ASP B C 1
ATOM 770 O O . ASP A 1 128 ? 9.274 55.267 119.010 1.00 43.61 106 ASP B O 1
ATOM 775 N N . VAL A 1 129 ? 8.110 57.040 119.746 1.00 41.03 107 VAL B N 1
ATOM 776 C CA . VAL A 1 129 ? 9.164 57.953 119.312 1.00 40.20 107 VAL B CA 1
ATOM 777 C C . VAL A 1 129 ? 10.389 57.828 120.208 1.00 39.37 107 VAL B C 1
ATOM 778 O O . VAL A 1 129 ? 10.345 58.098 121.403 1.00 40.98 107 VAL B O 1
ATOM 782 N N . ASP A 1 130 ? 11.477 57.374 119.599 1.00 38.26 108 ASP B N 1
ATOM 783 C CA . ASP A 1 130 ? 12.746 57.161 120.274 1.00 37.95 108 ASP B CA 1
ATOM 784 C C . ASP A 1 130 ? 13.625 58.408 120.123 1.00 38.48 108 ASP B C 1
ATOM 785 O O . ASP A 1 130 ? 14.204 58.645 119.055 1.00 40.80 108 ASP B O 1
ATOM 790 N N . GLN A 1 131 ? 13.726 59.204 121.183 1.00 36.11 109 GLN B N 1
ATOM 791 C CA . GLN A 1 131 ? 14.529 60.420 121.140 1.00 35.27 109 GLN B CA 1
ATOM 792 C C . GLN A 1 131 ? 16.032 60.160 121.029 1.00 34.84 109 GLN B C 1
ATOM 793 O O . GLN A 1 131 ? 16.750 60.917 120.378 1.00 34.87 109 GLN B O 1
ATOM 799 N N . GLY A 1 132 ? 16.508 59.096 121.667 1.00 35.06 110 GLY B N 1
ATOM 800 C CA . GLY A 1 132 ? 17.921 58.778 121.611 1.00 35.69 110 GLY B CA 1
ATOM 801 C C . GLY A 1 132 ? 18.327 58.374 120.206 1.00 38.17 110 GLY B C 1
ATOM 802 O O . GLY A 1 132 ? 19.410 58.729 119.713 1.00 37.56 110 GLY B O 1
ATOM 803 N N . TRP A 1 133 ? 17.446 57.620 119.557 1.00 38.46 111 TRP B N 1
ATOM 804 C CA . TRP A 1 133 ? 17.684 57.168 118.200 1.00 38.19 111 TRP B CA 1
ATOM 805 C C . TRP A 1 133 ? 17.741 58.375 117.273 1.00 39.14 111 TRP B C 1
ATOM 806 O O . TRP A 1 133 ? 18.606 58.461 116.399 1.00 38.24 111 TRP B O 1
ATOM 817 N N . MET A 1 134 ? 16.811 59.311 117.459 1.00 39.03 112 MET B N 1
ATOM 818 C CA . MET A 1 134 ? 16.810 60.508 116.619 1.00 40.02 112 MET B CA 1
ATOM 819 C C . MET A 1 134 ? 18.128 61.264 116.849 1.00 41.66 112 MET B C 1
ATOM 820 O O . MET A 1 134 ? 18.795 61.664 115.891 1.00 42.09 112 MET B O 1
ATOM 825 N N . ARG A 1 135 ? 18.510 61.441 118.112 1.00 43.13 113 ARG B N 1
ATOM 826 C CA . ARG A 1 135 ? 19.746 62.154 118.401 1.00 45.62 113 ARG B CA 1
ATOM 827 C C . ARG A 1 135 ? 20.950 61.476 117.755 1.00 45.55 113 ARG B C 1
ATOM 828 O O . ARG A 1 135 ? 21.871 62.153 117.293 1.00 44.21 113 ARG B O 1
ATOM 836 N N . ALA A 1 136 ? 20.929 60.144 117.712 1.00 45.00 114 ALA B N 1
ATOM 837 C CA . ALA A 1 136 ? 22.025 59.368 117.138 1.00 44.77 114 ALA B CA 1
ATOM 838 C C . ALA A 1 136 ? 22.140 59.524 115.632 1.00 46.78 114 ALA B C 1
ATOM 839 O O . ALA A 1 136 ? 23.234 59.740 115.116 1.00 47.95 114 ALA B O 1
ATOM 841 N N . VAL A 1 137 ? 21.019 59.413 114.922 1.00 48.06 115 VAL B N 1
ATOM 842 C CA . VAL A 1 137 ? 21.037 59.538 113.468 1.00 48.41 115 VAL B CA 1
ATOM 843 C C . VAL A 1 137 ? 21.374 60.963 113.029 1.00 48.98 115 VAL B C 1
ATOM 844 O O . VAL A 1 137 ? 22.017 61.161 112.001 1.00 49.81 115 VAL B O 1
ATOM 848 N N . ARG A 1 138 ? 20.960 61.953 113.815 1.00 48.88 116 ARG B N 1
ATOM 849 C CA . ARG A 1 138 ? 21.233 63.343 113.476 1.00 48.75 116 ARG B CA 1
ATOM 850 C C . ARG A 1 138 ? 22.670 63.734 113.783 1.00 50.84 116 ARG B C 1
ATOM 851 O O . ARG A 1 138 ? 23.135 64.783 113.345 1.00 51.44 116 ARG B O 1
ATOM 859 N N . LYS A 1 139 ? 23.370 62.892 114.537 1.00 53.12 117 LYS B N 1
ATOM 860 C CA . LYS A 1 139 ? 24.757 63.164 114.900 1.00 55.30 117 LYS B CA 1
ATOM 861 C C . LYS A 1 139 ? 25.654 62.877 113.709 1.00 57.77 117 LYS B C 1
ATOM 862 O O . LYS A 1 139 ? 26.458 63.710 113.305 1.00 56.80 117 LYS B O 1
ATOM 868 N N . HIS A 1 140 ? 25.495 61.683 113.151 1.00 61.51 118 HIS B N 1
ATOM 869 C CA . HIS A 1 140 ? 26.253 61.246 111.989 1.00 64.75 118 HIS B CA 1
ATOM 870 C C . HIS A 1 140 ? 25.713 61.731 110.633 1.00 65.66 118 HIS B C 1
ATOM 871 O O . HIS A 1 140 ? 26.430 61.706 109.634 1.00 65.56 118 HIS B O 1
ATOM 878 N N . ALA A 1 141 ? 24.458 62.184 110.613 1.00 67.05 119 ALA B N 1
ATOM 879 C CA . ALA A 1 141 ? 23.805 62.655 109.387 1.00 67.79 119 ALA B CA 1
ATOM 880 C C . ALA A 1 141 ? 23.191 64.044 109.367 1.00 68.52 119 ALA B C 1
ATOM 881 O O . ALA A 1 141 ? 22.109 64.235 108.810 1.00 70.57 119 ALA B O 1
ATOM 883 N N . LYS A 1 142 ? 23.865 65.009 109.992 1.00 67.83 120 LYS B N 1
ATOM 884 C CA . LYS A 1 142 ? 23.369 66.385 110.027 1.00 67.34 120 LYS B CA 1
ATOM 885 C C . LYS A 1 142 ? 22.769 66.930 108.733 1.00 65.05 120 LYS B C 1
ATOM 886 O O . LYS A 1 142 ? 23.271 66.676 107.636 1.00 64.16 120 LYS B O 1
ATOM 892 N N . GLY A 1 143 ? 21.686 67.684 108.872 1.00 63.11 121 GLY B N 1
ATOM 893 C CA . GLY A 1 143 ? 21.008 68.222 107.708 1.00 60.89 121 GLY B CA 1
ATOM 894 C C . GLY A 1 143 ? 20.031 67.176 107.193 1.00 58.94 121 GLY B C 1
ATOM 895 O O . GLY A 1 143 ? 19.531 67.265 106.068 1.00 59.92 121 GLY B O 1
ATOM 896 N N . LEU A 1 144 ? 19.766 66.182 108.039 1.00 55.45 122 LEU B N 1
ATOM 897 C CA . LEU A 1 144 ? 18.855 65.090 107.728 1.00 51.07 122 LEU B CA 1
ATOM 898 C C . LEU A 1 144 ? 17.582 65.496 108.465 1.00 49.57 122 LEU B C 1
ATOM 899 O O . LEU A 1 144 ? 17.614 65.811 109.655 1.00 49.77 122 LEU B O 1
ATOM 904 N N . HIS A 1 145 ? 16.462 65.497 107.752 1.00 47.33 123 HIS B N 1
ATOM 905 C CA . HIS A 1 145 ? 15.189 65.877 108.350 1.00 46.74 123 HIS B CA 1
ATOM 906 C C . HIS A 1 145 ? 14.330 64.675 108.752 1.00 45.31 123 HIS B C 1
ATOM 907 O O . HIS A 1 145 ? 14.023 63.804 107.934 1.00 44.27 123 HIS B O 1
ATOM 914 N N . ILE A 1 146 ? 13.967 64.617 110.026 1.00 42.70 124 ILE B N 1
ATOM 915 C CA . ILE A 1 146 ? 13.126 63.535 110.495 1.00 41.29 124 ILE B CA 1
ATOM 916 C C . ILE A 1 146 ? 11.700 64.033 110.371 1.00 41.52 124 ILE B C 1
ATOM 917 O O . ILE A 1 146 ? 11.294 64.984 111.046 1.00 42.21 124 ILE B O 1
ATOM 922 N N . VAL A 1 147 ? 10.954 63.398 109.481 1.00 39.14 125 VAL B N 1
ATOM 923 C CA . VAL A 1 147 ? 9.578 63.763 109.247 1.00 37.86 125 VAL B CA 1
ATOM 924 C C . VAL A 1 147 ? 8.740 62.508 109.453 1.00 37.87 125 VAL B C 1
ATOM 925 O O . VAL A 1 147 ? 8.529 61.726 108.527 1.00 38.56 125 VAL B O 1
ATOM 929 N N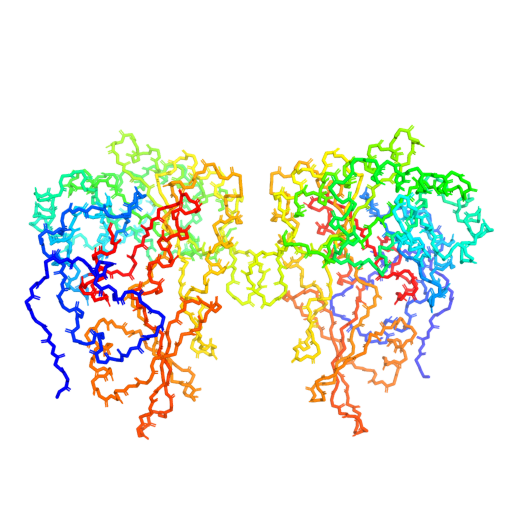 . PRO A 1 148 ? 8.259 62.297 110.688 1.00 37.23 126 PRO B N 1
ATOM 930 C CA . PRO A 1 148 ? 7.442 61.130 111.045 1.00 36.54 126 PRO B CA 1
ATOM 931 C C . PRO A 1 148 ? 6.178 61.059 110.213 1.00 36.76 126 PRO B C 1
ATOM 932 O O . PRO A 1 148 ? 5.620 62.092 109.832 1.00 36.22 126 PRO B O 1
ATOM 936 N N . ARG A 1 149 ? 5.727 59.843 109.927 1.00 36.31 127 ARG B N 1
ATOM 937 C CA . ARG A 1 149 ? 4.510 59.696 109.160 1.00 36.07 127 ARG B CA 1
ATOM 938 C C . ARG A 1 149 ? 3.351 59.908 110.111 1.00 35.70 127 ARG B C 1
ATOM 939 O O . ARG A 1 149 ? 3.364 59.400 111.226 1.00 36.34 127 ARG B O 1
ATOM 947 N N . LEU A 1 150 ? 2.358 60.663 109.662 1.00 35.95 128 LEU B N 1
ATOM 948 C CA . LEU A 1 150 ? 1.172 60.957 110.456 1.00 36.89 128 LEU B CA 1
ATOM 949 C C . LEU A 1 150 ? -0.015 60.396 109.674 1.00 38.48 128 LEU B C 1
ATOM 950 O O . LEU A 1 150 ? -0.511 61.017 108.728 1.00 38.01 128 LEU B O 1
ATOM 955 N N . LEU A 1 151 ? -0.449 59.206 110.072 1.00 39.25 129 LEU B N 1
ATOM 956 C CA . LEU A 1 151 ? -1.543 58.490 109.422 1.00 38.29 129 LEU B CA 1
ATOM 957 C C . LEU A 1 151 ? -2.895 58.819 110.030 1.00 39.17 129 LEU B C 1
ATOM 958 O O . LEU A 1 151 ? -3.076 58.662 111.231 1.00 40.31 129 LEU B O 1
ATOM 963 N N . PHE A 1 152 ? -3.844 59.291 109.225 1.00 39.47 130 PHE B N 1
ATOM 964 C CA . PHE A 1 152 ? -5.177 59.575 109.767 1.00 39.98 130 PHE B CA 1
ATOM 965 C C . PHE A 1 152 ? -5.771 58.214 110.058 1.00 41.04 130 PHE B C 1
ATOM 966 O O . PHE A 1 152 ? -5.919 57.396 109.150 1.00 41.76 130 PHE B O 1
ATOM 974 N N . GLU A 1 153 ? -6.104 57.960 111.316 1.00 41.73 131 GLU B N 1
ATOM 975 C CA . GLU A 1 153 ? -6.640 56.662 111.676 1.00 42.71 131 GLU B CA 1
ATOM 976 C C . GLU A 1 153 ? -7.956 56.757 112.416 1.00 43.34 131 GLU B C 1
ATOM 977 O O . GLU A 1 153 ? -8.133 57.610 113.291 1.00 44.10 131 GLU B O 1
ATOM 983 N N . ASP A 1 154 ? -8.879 55.873 112.040 1.00 43.66 132 ASP B N 1
ATOM 984 C CA . ASP A 1 154 ? -10.205 55.787 112.645 1.00 43.53 132 ASP B CA 1
ATOM 985 C C . ASP A 1 154 ? -11.140 56.947 112.325 1.00 43.48 132 ASP B C 1
ATOM 986 O O . ASP A 1 154 ? -12.115 57.184 113.037 1.00 43.93 132 ASP B O 1
ATOM 991 N N . TRP A 1 155 ? -10.852 57.670 111.253 1.00 42.33 133 TRP B N 1
ATOM 992 C CA . TRP A 1 155 ? -11.710 58.772 110.876 1.00 41.43 133 TRP B CA 1
ATOM 993 C C . TRP A 1 155 ? -12.958 58.229 110.208 1.00 41.76 133 TRP B C 1
ATOM 994 O O . TRP A 1 155 ? -12.901 57.294 109.415 1.00 41.71 133 TRP B O 1
ATOM 1005 N N . THR A 1 156 ? -14.090 58.822 110.555 1.00 42.92 134 THR B N 1
ATOM 1006 C CA . THR A 1 156 ? -15.389 58.448 110.019 1.00 41.75 134 THR B CA 1
ATOM 1007 C C . THR A 1 156 ? -15.708 59.369 108.869 1.00 42.35 134 THR B C 1
ATOM 1008 O O . THR A 1 156 ? -15.044 60.383 108.675 1.00 42.75 134 THR B O 1
ATOM 1012 N N . TYR A 1 157 ? -16.724 59.016 108.098 1.00 43.51 135 TYR B N 1
ATOM 1013 C CA . TYR A 1 157 ? -17.136 59.867 107.001 1.00 44.77 135 TYR B CA 1
ATOM 1014 C C . TYR A 1 157 ? -17.551 61.180 107.661 1.00 44.70 135 TYR B C 1
ATOM 1015 O O . TYR A 1 157 ? -17.218 62.259 107.192 1.00 45.24 135 TYR B O 1
ATOM 1024 N N . ASP A 1 158 ? -18.260 61.074 108.775 1.00 45.95 136 ASP B N 1
ATOM 1025 C CA . ASP A 1 158 ? -18.724 62.255 109.484 1.00 48.00 136 ASP B CA 1
ATOM 1026 C C . ASP A 1 158 ? -17.571 63.057 110.069 1.00 47.15 136 ASP B C 1
ATOM 1027 O O . ASP A 1 158 ? -17.657 64.282 110.153 1.00 46.93 136 ASP B O 1
ATOM 1032 N N . ASP A 1 159 ? -16.493 62.387 110.474 1.00 45.86 137 ASP B N 1
ATOM 1033 C CA . ASP A 1 159 ? -15.344 63.129 110.990 1.00 44.76 137 ASP B CA 1
ATOM 1034 C C . ASP A 1 159 ? -14.900 64.040 109.858 1.00 45.43 137 ASP B C 1
ATOM 1035 O O . ASP A 1 159 ? -14.819 65.257 110.026 1.00 44.59 137 ASP B O 1
ATOM 1040 N N . PHE A 1 160 ? -14.637 63.431 108.700 1.00 46.09 138 PHE B N 1
ATOM 1041 C CA . PHE A 1 160 ? -14.205 64.150 107.503 1.00 46.94 138 PHE B CA 1
ATOM 1042 C C . PHE A 1 160 ? -15.181 65.243 107.093 1.00 48.57 138 PHE B C 1
ATOM 1043 O O . PHE A 1 160 ? -14.771 66.346 106.746 1.00 49.90 138 PHE B O 1
ATOM 1051 N N . ARG A 1 161 ? -16.471 64.939 107.128 1.00 49.72 139 ARG B N 1
ATOM 1052 C CA . ARG A 1 161 ? -17.483 65.913 106.759 1.00 51.47 139 ARG B CA 1
ATOM 1053 C C . ARG A 1 161 ? -17.438 67.102 107.723 1.00 51.69 139 ARG B C 1
ATOM 1054 O O . ARG A 1 161 ? -17.529 68.250 107.306 1.00 52.45 139 ARG B O 1
ATOM 1062 N N . ASN A 1 162 ? -17.274 66.825 109.012 1.00 52.61 140 ASN B N 1
ATOM 1063 C CA . ASN A 1 162 ? -17.218 67.879 110.029 1.00 53.30 140 ASN B CA 1
ATOM 1064 C C . ASN A 1 162 ? -15.946 68.722 110.002 1.00 53.46 140 ASN B C 1
ATOM 1065 O O . ASN A 1 162 ? -15.978 69.922 110.291 1.00 53.87 140 ASN B O 1
ATOM 1070 N N . VAL A 1 163 ? -14.822 68.099 109.672 1.00 52.99 141 VAL B N 1
ATOM 1071 C CA . VAL A 1 163 ? -13.564 68.821 109.642 1.00 51.96 141 VAL B CA 1
ATOM 1072 C C . VAL A 1 163 ? -13.314 69.599 108.350 1.00 52.83 141 VAL B C 1
ATOM 1073 O O . VAL A 1 163 ? -12.947 70.769 108.401 1.00 52.90 141 VAL B O 1
ATOM 1077 N N . LEU A 1 164 ? -13.517 68.968 107.196 1.00 53.25 142 LEU B N 1
ATOM 1078 C CA . LEU A 1 164 ? -13.277 69.648 105.923 1.00 53.88 142 LEU B CA 1
ATOM 1079 C C . LEU A 1 164 ? -14.237 70.807 105.708 1.00 55.65 142 LEU B C 1
ATOM 1080 O O . LEU A 1 164 ? -14.001 71.674 104.871 1.00 55.57 142 LEU B O 1
ATOM 1085 N N . ASP A 1 165 ? -15.317 70.827 106.478 1.00 58.47 143 ASP B N 1
ATOM 1086 C CA . ASP A 1 165 ? -16.318 71.880 106.358 1.00 60.62 143 ASP B CA 1
ATOM 1087 C C . ASP A 1 165 ? -16.124 73.016 107.371 1.00 60.16 143 ASP B C 1
ATOM 1088 O O . ASP A 1 165 ? -16.695 74.097 107.211 1.00 59.80 143 ASP B O 1
ATOM 1093 N N . SER A 1 166 ? -15.321 72.768 108.406 1.00 58.70 144 SER B N 1
ATOM 1094 C CA . SER A 1 166 ? -15.068 73.761 109.449 1.00 56.12 144 SER B CA 1
ATOM 1095 C C . SER A 1 166 ? -13.672 74.369 109.450 1.00 56.04 144 SER B C 1
ATOM 1096 O O . SER A 1 166 ? -12.679 73.670 109.611 1.00 55.80 144 SER B O 1
ATOM 1099 N N . GLU A 1 167 ? -13.600 75.684 109.294 1.00 56.71 145 GLU B N 1
ATOM 1100 C CA . GLU A 1 167 ? -12.313 76.361 109.292 1.00 57.49 145 GLU B CA 1
ATOM 1101 C C . GLU A 1 167 ? -11.721 76.274 110.699 1.00 56.43 145 GLU B C 1
ATOM 1102 O O . GLU A 1 167 ? -10.507 76.184 110.868 1.00 56.73 145 GLU B O 1
ATOM 1108 N N . ASP A 1 168 ? -12.585 76.285 111.708 1.00 55.70 146 ASP B N 1
ATOM 1109 C CA . ASP A 1 168 ? -12.129 76.188 113.088 1.00 55.44 146 ASP B CA 1
ATOM 1110 C C . ASP A 1 168 ? -11.542 74.818 113.369 1.00 54.31 146 ASP B C 1
ATOM 1111 O O . ASP A 1 168 ? -10.466 74.719 113.954 1.00 55.39 146 ASP B O 1
ATOM 1116 N N . GLU A 1 169 ? -12.250 73.765 112.964 1.00 52.46 147 GLU B N 1
ATOM 1117 C CA . GLU A 1 169 ? -11.773 72.397 113.167 1.00 49.80 147 GLU B CA 1
ATOM 1118 C C . GLU A 1 169 ? -10.358 72.273 112.609 1.00 48.66 147 GLU B C 1
ATOM 1119 O O . GLU A 1 169 ? -9.457 71.751 113.264 1.00 48.36 147 GLU B O 1
ATOM 1125 N N . ILE A 1 170 ? -10.171 72.763 111.389 1.00 47.58 148 ILE B N 1
ATOM 1126 C CA . ILE A 1 170 ? -8.878 72.689 110.727 1.00 46.29 148 ILE B CA 1
ATOM 1127 C C . ILE A 1 170 ? -7.797 73.426 111.498 1.00 46.23 148 ILE B C 1
ATOM 1128 O O . ILE A 1 170 ? -6.652 72.984 111.541 1.00 45.64 148 ILE B O 1
ATOM 1133 N N . GLU A 1 171 ? -8.165 74.547 112.109 1.00 47.45 149 GLU B N 1
ATOM 1134 C CA . GLU A 1 171 ? -7.220 75.335 112.886 1.00 47.70 149 GLU B CA 1
ATOM 1135 C C . GLU A 1 171 ? -6.779 74.556 114.115 1.00 45.59 149 GLU B C 1
ATOM 1136 O O . GLU A 1 171 ? -5.616 74.607 114.513 1.00 45.08 149 GLU B O 1
ATOM 1142 N N . GLU A 1 172 ? -7.712 73.831 114.715 1.00 43.76 150 GLU B N 1
ATOM 1143 C CA . GLU A 1 172 ? -7.396 73.041 115.891 1.00 44.08 150 GLU B CA 1
ATOM 1144 C C . GLU A 1 172 ? -6.484 71.865 115.516 1.00 44.43 150 GLU B C 1
ATOM 1145 O O . GLU A 1 172 ? -5.443 71.643 116.149 1.00 44.83 150 GLU B O 1
ATOM 1151 N N . LEU A 1 173 ? -6.878 71.116 114.487 1.00 42.73 151 LEU B N 1
ATOM 1152 C CA . LEU A 1 173 ? -6.093 69.981 114.021 1.00 41.10 151 LEU B CA 1
ATOM 1153 C C . LEU A 1 173 ? -4.676 70.459 113.769 1.00 42.11 151 LEU B C 1
ATOM 1154 O O . LEU A 1 173 ? -3.711 69.821 114.188 1.00 41.67 151 LEU B O 1
ATOM 1159 N N . SER A 1 174 ? -4.560 71.600 113.092 1.00 42.85 152 SER B N 1
ATOM 1160 C CA . SER A 1 174 ? -3.257 72.179 112.777 1.00 44.17 152 SER B CA 1
ATOM 1161 C C . SER A 1 174 ? -2.415 72.479 114.010 1.00 45.11 152 SER B C 1
ATOM 1162 O O . SER A 1 174 ? -1.229 72.131 114.048 1.00 44.59 152 SER B O 1
ATOM 1165 N N . LYS A 1 175 ? -3.026 73.123 115.007 1.00 45.64 153 LYS B N 1
ATOM 1166 C CA . LYS A 1 175 ? -2.326 73.463 116.246 1.00 46.30 153 LYS B CA 1
ATOM 1167 C C . LYS A 1 175 ? -1.892 72.217 117.002 1.00 44.39 153 LYS B C 1
ATOM 1168 O O . LYS A 1 175 ? -0.813 72.185 117.601 1.00 43.47 153 LYS B O 1
ATOM 1174 N N . THR A 1 176 ? -2.742 71.194 116.967 1.00 42.64 154 THR B N 1
ATOM 1175 C CA . THR A 1 176 ? -2.474 69.928 117.643 1.00 40.35 154 THR B CA 1
ATOM 1176 C C . THR A 1 176 ? -1.244 69.269 117.044 1.00 40.83 154 THR B C 1
ATOM 1177 O O . THR A 1 176 ? -0.364 68.773 117.759 1.00 41.17 154 THR B O 1
ATOM 1181 N N . VAL A 1 177 ? -1.199 69.280 115.717 1.00 40.98 155 VAL B N 1
ATOM 1182 C CA . VAL A 1 177 ? -0.113 68.678 114.969 1.00 41.22 155 VAL B CA 1
ATOM 1183 C C . VAL A 1 177 ? 1.197 69.452 115.139 1.00 41.21 155 VAL B C 1
ATOM 1184 O O . VAL A 1 177 ? 2.242 68.853 115.408 1.00 41.88 155 VAL B O 1
ATOM 1188 N N . VAL A 1 178 ? 1.145 70.774 114.998 1.00 40.01 156 VAL B N 1
ATOM 1189 C CA . VAL A 1 178 ? 2.349 71.593 115.135 1.00 38.80 156 VAL B CA 1
ATOM 1190 C C . VAL A 1 178 ? 2.934 71.513 116.541 1.00 39.52 156 VAL B C 1
ATOM 1191 O O . VAL A 1 178 ? 4.152 71.499 116.722 1.00 39.22 156 VAL B O 1
ATOM 1195 N N . GLN A 1 179 ? 2.070 71.437 117.540 1.00 40.74 157 GLN B N 1
ATOM 1196 C CA . GLN A 1 179 ? 2.557 71.357 118.897 1.00 41.77 157 GLN B CA 1
ATOM 1197 C C . GLN A 1 179 ? 3.432 70.132 119.153 1.00 41.44 157 GLN B C 1
ATOM 1198 O O . GLN A 1 179 ? 4.492 70.269 119.771 1.00 41.54 157 GLN B O 1
ATOM 1204 N N . VAL A 1 180 ? 3.025 68.942 118.694 1.00 40.65 158 VAL B N 1
ATOM 1205 C CA . VAL A 1 180 ? 3.866 67.768 118.966 1.00 39.91 158 VAL B CA 1
ATOM 1206 C C . VAL A 1 180 ? 5.170 67.836 118.191 1.00 38.73 158 VAL B C 1
ATOM 1207 O O . VAL A 1 180 ? 6.216 67.486 118.727 1.00 40.18 158 VAL B O 1
ATOM 1211 N N . ALA A 1 181 ? 5.122 68.300 116.944 1.00 37.23 159 ALA B N 1
ATOM 1212 C CA . ALA A 1 181 ? 6.339 68.405 116.145 1.00 36.19 159 ALA B CA 1
ATOM 1213 C C . ALA A 1 181 ? 7.342 69.260 116.910 1.00 35.30 159 ALA B C 1
ATOM 1214 O O . ALA A 1 181 ? 8.528 68.934 116.994 1.00 33.89 159 ALA B O 1
ATOM 1216 N N . LYS A 1 182 ? 6.852 70.355 117.478 1.00 35.08 160 LYS B N 1
ATOM 1217 C CA . LYS A 1 182 ? 7.708 71.243 118.251 1.00 36.06 160 LYS B CA 1
ATOM 1218 C C . LYS A 1 182 ? 8.199 70.553 119.522 1.00 36.23 160 LYS B C 1
ATOM 1219 O O . LYS A 1 182 ? 9.402 70.489 119.775 1.00 36.18 160 LYS B O 1
ATOM 1225 N N . ASN A 1 183 ? 7.268 70.013 120.305 1.00 36.37 161 ASN B N 1
ATOM 1226 C CA . ASN A 1 183 ? 7.619 69.340 121.549 1.00 36.94 161 ASN B CA 1
ATOM 1227 C C . ASN A 1 183 ? 8.505 68.110 121.414 1.00 37.91 161 ASN B C 1
ATOM 1228 O O . ASN A 1 183 ? 9.233 67.766 122.351 1.00 38.11 161 ASN B O 1
ATOM 1233 N N . GLN A 1 184 ? 8.456 67.446 120.262 1.00 38.21 162 GLN B N 1
ATOM 1234 C CA . GLN A 1 184 ? 9.246 66.236 120.062 1.00 38.64 162 GLN B CA 1
ATOM 1235 C C . GLN A 1 184 ? 10.433 66.421 119.130 1.00 40.38 162 GLN B C 1
ATOM 1236 O O . GLN A 1 184 ? 11.144 65.460 118.839 1.00 42.41 162 GLN B O 1
ATOM 1242 N N . HIS A 1 185 ? 10.652 67.648 118.670 1.00 41.40 163 HIS B N 1
ATOM 1243 C CA . HIS A 1 185 ? 11.753 67.945 117.754 1.00 43.36 163 HIS B CA 1
ATOM 1244 C C . HIS A 1 185 ? 11.620 67.259 116.397 1.00 43.00 163 HIS B C 1
ATOM 1245 O O . HIS A 1 185 ? 12.557 66.624 115.916 1.00 42.80 163 HIS B O 1
ATOM 1252 N N . PHE A 1 186 ? 10.451 67.381 115.782 1.00 43.11 164 PHE B N 1
ATOM 1253 C CA . PHE A 1 186 ? 10.230 66.807 114.462 1.00 41.35 164 PHE B CA 1
ATOM 1254 C C . PHE A 1 186 ? 10.428 67.942 113.470 1.00 41.66 164 PHE B C 1
ATOM 1255 O O . PHE A 1 186 ? 10.164 69.107 113.779 1.00 42.20 164 PHE B O 1
ATOM 1263 N N . ASP A 1 187 ? 10.891 67.608 112.277 1.00 42.01 165 ASP B N 1
ATOM 1264 C CA . ASP A 1 187 ? 11.100 68.613 111.255 1.00 40.82 165 ASP B CA 1
ATOM 1265 C C . ASP A 1 187 ? 9.850 68.772 110.418 1.00 40.31 165 ASP B C 1
ATOM 1266 O O . ASP A 1 187 ? 9.803 69.586 109.505 1.00 40.53 165 ASP B O 1
ATOM 1271 N N . GLY A 1 188 ? 8.832 67.988 110.753 1.00 40.66 166 GLY B N 1
ATOM 1272 C CA . GLY A 1 188 ? 7.577 68.030 110.024 1.00 40.78 166 GLY B CA 1
ATOM 1273 C C . GLY A 1 188 ? 6.969 66.644 109.920 1.00 40.46 166 GLY B C 1
ATOM 1274 O O . GLY A 1 188 ? 7.362 65.731 110.648 1.00 40.47 166 GLY B O 1
ATOM 1275 N N . PHE A 1 189 ? 6.017 66.469 109.010 1.00 40.05 167 PHE B N 1
ATOM 1276 C CA . PHE A 1 189 ? 5.384 65.167 108.868 1.00 39.82 167 PHE B CA 1
ATOM 1277 C C . PHE A 1 189 ? 5.163 64.746 107.437 1.00 39.31 167 PHE B C 1
ATOM 1278 O O . PHE A 1 189 ? 5.205 65.556 106.512 1.00 41.38 167 PHE B O 1
ATOM 1286 N N . VAL A 1 190 ? 4.928 63.453 107.268 1.00 38.14 168 VAL B N 1
ATOM 1287 C CA . VAL A 1 190 ? 4.612 62.886 105.969 1.00 36.36 168 VAL B CA 1
ATOM 1288 C C . VAL A 1 190 ? 3.197 62.416 106.242 1.00 35.02 168 VAL B C 1
ATOM 1289 O O . VAL A 1 190 ? 3.007 61.377 106.866 1.00 35.10 168 VAL B O 1
ATOM 1293 N N . VAL A 1 191 ? 2.201 63.181 105.809 1.00 34.67 169 VAL B N 1
ATOM 1294 C CA . VAL A 1 191 ? 0.827 62.788 106.092 1.00 35.31 169 VAL B CA 1
ATOM 1295 C C . VAL A 1 191 ? 0.207 61.845 105.076 1.00 35.67 169 VAL B C 1
ATOM 1296 O O . VAL A 1 191 ? 0.424 61.981 103.872 1.00 35.49 169 VAL B O 1
ATOM 1300 N N . GLU A 1 192 ? -0.541 60.871 105.600 1.00 36.96 170 GLU B N 1
ATOM 1301 C CA . GLU A 1 192 ? -1.247 59.870 104.799 1.00 39.87 170 GLU B CA 1
ATOM 1302 C C . GLU A 1 192 ? -2.752 59.602 104.883 1.00 40.85 170 GLU B C 1
ATOM 1303 O O . GLU A 1 192 ? -3.193 58.636 105.511 1.00 42.68 170 GLU B O 1
ATOM 1309 N N . VAL A 1 193 ? -3.543 60.449 104.240 1.00 41.38 171 VAL B N 1
ATOM 1310 C CA . VAL A 1 193 ? -4.984 60.288 104.288 1.00 42.13 171 VAL B CA 1
ATOM 1311 C C . VAL A 1 193 ? -5.754 60.222 102.968 1.00 43.89 171 VAL B C 1
ATOM 1312 O O . VAL A 1 193 ? -6.928 59.857 102.948 1.00 45.49 171 VAL B O 1
ATOM 1316 N N . TRP A 1 194 ? -5.080 60.548 101.868 1.00 45.55 172 TRP B N 1
ATOM 1317 C CA . TRP A 1 194 ? -5.700 60.578 100.542 1.00 46.95 172 TRP B CA 1
ATOM 1318 C C . TRP A 1 194 ? -6.603 59.407 100.123 1.00 50.15 172 TRP B C 1
ATOM 1319 O O . TRP A 1 194 ? -7.761 59.625 99.781 1.00 50.56 172 TRP B O 1
ATOM 1330 N N . ASN A 1 195 ? -6.106 58.174 100.141 1.00 53.93 173 ASN B N 1
ATOM 1331 C CA . ASN A 1 195 ? -6.943 57.050 99.715 1.00 57.47 173 ASN B CA 1
ATOM 1332 C C . ASN A 1 195 ? -8.187 56.789 100.584 1.00 58.44 173 ASN B C 1
ATOM 1333 O O . ASN A 1 195 ? -9.072 56.029 100.188 1.00 58.21 173 ASN B O 1
ATOM 1338 N N . GLN A 1 196 ? -8.260 57.435 101.747 1.00 59.88 174 GLN B N 1
ATOM 1339 C CA . GLN A 1 196 ? -9.373 57.258 102.687 1.00 60.98 174 GLN B CA 1
ATOM 1340 C C . GLN A 1 196 ? -10.723 57.876 102.320 1.00 62.70 174 GLN B C 1
ATOM 1341 O O . GLN A 1 196 ? -11.747 57.555 102.939 1.00 62.56 174 GLN B O 1
ATOM 1347 N N . LEU A 1 197 ? -10.730 58.757 101.327 1.00 63.82 175 LEU B N 1
ATOM 1348 C CA . LEU A 1 197 ? -11.959 59.410 100.902 1.00 65.40 175 LEU B CA 1
ATOM 1349 C C . LEU A 1 197 ? -12.432 59.448 99.473 1.00 67.23 175 LEU B C 1
ATOM 1350 O O . LEU A 1 197 ? -13.244 58.638 99.015 1.00 66.30 175 LEU B O 1
ATOM 1355 N N . LEU A 1 198 ? -11.858 60.434 98.788 1.00 70.98 176 LEU B N 1
ATOM 1356 C CA . LEU A 1 198 ? -12.100 60.759 97.392 1.00 73.12 176 LEU B CA 1
ATOM 1357 C C . LEU A 1 198 ? -13.314 60.815 96.478 1.00 74.55 176 LEU B C 1
ATOM 1358 O O . LEU A 1 198 ? -13.291 60.486 95.277 1.00 74.17 176 LEU B O 1
ATOM 1363 N N . SER A 1 199 ? -14.384 61.245 97.133 1.00 75.17 177 SER B N 1
ATOM 1364 C CA . SER A 1 199 ? -15.700 61.400 96.568 1.00 75.77 177 SER B CA 1
ATOM 1365 C C . SER A 1 199 ? -16.054 62.882 96.520 1.00 76.60 177 SER B C 1
ATOM 1366 O O . SER A 1 199 ? -15.181 63.737 96.727 1.00 76.62 177 SER B O 1
ATOM 1369 N N . LYS A 1 201 ? -15.758 66.843 100.403 1.00 20.00 179 LYS B N 1
ATOM 1370 C CA . LYS A 1 201 ? -15.430 66.942 98.987 1.00 20.00 179 LYS B CA 1
ATOM 1371 C C . LYS A 1 201 ? -13.933 66.758 98.754 1.00 20.00 179 LYS B C 1
ATOM 1372 O O . LYS A 1 201 ? -13.116 67.176 99.585 1.00 81.89 179 LYS B O 1
ATOM 1378 N N . ARG A 1 202 ? -13.559 66.126 97.639 1.00 79.63 180 ARG B N 1
ATOM 1379 C CA . ARG A 1 202 ? -12.145 65.917 97.315 1.00 76.87 180 ARG B CA 1
ATOM 1380 C C . ARG A 1 202 ? -11.426 67.269 97.330 1.00 73.77 180 ARG B C 1
ATOM 1381 O O . ARG A 1 202 ? -10.228 67.351 97.608 1.00 73.22 180 ARG B O 1
ATOM 1389 N N . VAL A 1 203 ? -12.181 68.325 97.030 1.00 70.26 181 VAL B N 1
ATOM 1390 C CA . VAL A 1 203 ? -11.660 69.689 96.990 1.00 66.06 181 VAL B CA 1
ATOM 1391 C C . VAL A 1 203 ? -11.487 70.277 98.383 1.00 63.48 181 VAL B C 1
ATOM 1392 O O . VAL A 1 203 ? -10.685 71.194 98.574 1.00 62.86 181 VAL B O 1
ATOM 1396 N N . GLY A 1 204 ? -12.257 69.754 99.339 1.00 60.70 182 GLY B N 1
ATOM 1397 C CA . GLY A 1 204 ? -12.189 70.218 100.715 1.00 55.90 182 GLY B CA 1
ATOM 1398 C C . GLY A 1 204 ? -11.027 69.559 101.425 1.00 54.02 182 GLY B C 1
ATOM 1399 O O . GLY A 1 204 ? -10.504 70.073 102.417 1.00 54.44 182 GLY B O 1
ATOM 1400 N N . LEU A 1 205 ? -10.630 68.400 100.910 1.00 51.19 183 LEU B N 1
ATOM 1401 C CA . LEU A 1 205 ? -9.511 67.653 101.454 1.00 47.65 183 LEU B CA 1
ATOM 1402 C C . LEU A 1 205 ? -8.276 68.467 101.068 1.00 47.34 183 LEU B C 1
ATOM 1403 O O . LEU A 1 205 ? -7.327 68.594 101.842 1.00 48.70 183 LEU B O 1
ATOM 1408 N N . ILE A 1 206 ? -8.307 69.043 99.872 1.00 45.94 184 ILE B N 1
ATOM 1409 C CA . ILE A 1 206 ? -7.196 69.858 99.391 1.00 45.47 184 ILE B CA 1
ATOM 1410 C C . ILE A 1 206 ? -7.073 71.175 100.169 1.00 45.95 184 ILE B C 1
ATOM 1411 O O . ILE A 1 206 ? -5.968 71.648 100.439 1.00 46.05 184 ILE B O 1
ATOM 1416 N N . HIS A 1 207 ? -8.199 71.770 100.536 1.00 45.86 185 HIS B N 1
ATOM 1417 C CA . HIS A 1 207 ? -8.148 73.003 101.293 1.00 45.95 185 HIS B CA 1
ATOM 1418 C C . HIS A 1 207 ? -7.527 72.719 102.657 1.00 45.16 185 HIS B C 1
ATOM 1419 O O . HIS A 1 207 ? -6.680 73.476 103.125 1.00 46.48 185 HIS B O 1
ATOM 1426 N N . MET A 1 208 ? -7.935 71.618 103.289 1.00 43.29 186 MET B N 1
ATOM 1427 C CA . MET A 1 208 ? -7.410 71.260 104.617 1.00 40.69 186 MET B CA 1
ATOM 1428 C C . MET A 1 208 ? -5.919 70.906 104.619 1.00 41.00 186 MET B C 1
ATOM 1429 O O . MET A 1 208 ? -5.220 71.192 105.587 1.00 41.85 186 MET B O 1
ATOM 1434 N N . LEU A 1 209 ? -5.430 70.283 103.549 1.00 41.22 187 LEU B N 1
ATOM 1435 C CA . LEU A 1 209 ? -4.013 69.939 103.490 1.00 41.15 187 LEU B CA 1
ATOM 1436 C C . LEU A 1 209 ? -3.209 71.208 103.267 1.00 41.86 187 LEU B C 1
ATOM 1437 O O . LEU A 1 209 ? -2.086 71.342 103.758 1.00 41.96 187 LEU B O 1
ATOM 1442 N N . THR A 1 210 ? -3.798 72.146 102.534 1.00 41.75 188 THR B N 1
ATOM 1443 C CA . THR A 1 210 ? -3.146 73.417 102.250 1.00 41.63 188 THR B CA 1
ATOM 1444 C C . THR A 1 210 ? -3.121 74.303 103.497 1.00 41.46 188 THR B C 1
ATOM 1445 O O . THR A 1 210 ? -2.174 75.057 103.709 1.00 41.36 188 THR B O 1
ATOM 1449 N N . HIS A 1 211 ? -4.161 74.212 104.321 1.00 41.70 189 HIS B N 1
ATOM 1450 C CA . HIS A 1 211 ? -4.214 75.007 105.537 1.00 42.16 189 HIS B CA 1
ATOM 1451 C C . HIS A 1 211 ? -3.211 74.432 106.531 1.00 42.18 189 HIS B C 1
ATOM 1452 O O . HIS A 1 211 ? -2.531 75.181 107.235 1.00 42.81 189 HIS B O 1
ATOM 1459 N N . LEU A 1 212 ? -3.119 73.102 106.576 1.00 41.75 190 LEU B N 1
ATOM 1460 C CA . LEU A 1 212 ? -2.197 72.402 107.469 1.00 40.27 190 LEU B CA 1
ATOM 1461 C C . LEU A 1 212 ? -0.769 72.715 107.045 1.00 40.83 190 LEU B C 1
ATOM 1462 O O . LEU A 1 212 ? 0.091 73.033 107.877 1.00 39.29 190 LEU B O 1
ATOM 1467 N N . ALA A 1 213 ? -0.524 72.608 105.742 1.00 41.06 191 ALA B N 1
ATOM 1468 C CA . ALA A 1 213 ? 0.797 72.875 105.186 1.00 42.85 191 ALA B CA 1
ATOM 1469 C C . ALA A 1 213 ? 1.238 74.308 105.502 1.00 44.40 191 ALA B C 1
ATOM 1470 O O . ALA A 1 213 ? 2.406 74.553 105.829 1.00 44.60 191 ALA B O 1
ATOM 1472 N N . GLU A 1 214 ? 0.292 75.242 105.411 1.00 44.59 192 GLU B N 1
ATOM 1473 C CA . GLU A 1 214 ? 0.553 76.650 105.682 1.00 44.91 192 GLU B CA 1
ATOM 1474 C C . GLU A 1 214 ? 0.920 76.856 107.161 1.00 43.61 192 GLU B C 1
ATOM 1475 O O . GLU A 1 214 ? 1.858 77.590 107.487 1.00 42.67 192 GLU B O 1
ATOM 1481 N N . ALA A 1 215 ? 0.185 76.186 108.046 1.00 41.43 193 ALA B N 1
ATOM 1482 C CA . ALA A 1 215 ? 0.431 76.274 109.482 1.00 39.96 193 ALA B CA 1
ATOM 1483 C C . ALA A 1 215 ? 1.772 75.642 109.838 1.00 40.28 193 ALA B C 1
ATOM 1484 O O . ALA A 1 215 ? 2.497 76.146 110.693 1.00 39.83 193 ALA B O 1
ATOM 1486 N N . LEU A 1 216 ? 2.100 74.531 109.187 1.00 40.79 194 LEU B N 1
ATOM 1487 C CA . LEU A 1 216 ? 3.370 73.864 109.443 1.00 41.31 194 LEU B CA 1
ATOM 1488 C C . LEU A 1 216 ? 4.541 74.742 109.015 1.00 42.86 194 LEU B C 1
ATOM 1489 O O . LEU A 1 216 ? 5.597 74.735 109.657 1.00 42.87 194 LEU B O 1
ATOM 1494 N N . HIS A 1 217 ? 4.358 75.492 107.929 1.00 43.20 195 HIS B N 1
ATOM 1495 C CA . HIS A 1 217 ? 5.408 76.373 107.431 1.00 43.07 195 HIS B CA 1
ATOM 1496 C C . HIS A 1 217 ? 5.601 77.582 108.332 1.00 43.30 195 HIS B C 1
ATOM 1497 O O . HIS A 1 217 ? 6.725 78.049 108.523 1.00 42.43 195 HIS B O 1
ATOM 1504 N N . GLN A 1 218 ? 4.505 78.079 108.894 1.00 43.14 196 GLN B N 1
ATOM 1505 C CA . GLN A 1 218 ? 4.567 79.215 109.798 1.00 43.54 196 GLN B CA 1
ATOM 1506 C C . GLN A 1 218 ? 5.454 78.816 110.976 1.00 42.94 196 GLN B C 1
ATOM 1507 O O . GLN A 1 218 ? 6.061 79.665 111.626 1.00 43.52 196 GLN B O 1
ATOM 1513 N N . ALA A 1 219 ? 5.526 77.514 111.242 1.00 41.59 197 ALA B N 1
ATOM 1514 C CA . ALA A 1 219 ? 6.329 76.991 112.340 1.00 40.11 197 ALA B CA 1
ATOM 1515 C C . ALA A 1 219 ? 7.638 76.386 111.863 1.00 40.72 197 ALA B C 1
ATOM 1516 O O . ALA A 1 219 ? 8.309 75.691 112.620 1.00 40.44 197 ALA B O 1
ATOM 1518 N N . ARG A 1 220 ? 7.996 76.646 110.609 1.00 42.59 198 ARG B N 1
ATOM 1519 C CA . ARG A 1 220 ? 9.233 76.122 110.031 1.00 44.11 198 ARG B CA 1
ATOM 1520 C C . ARG A 1 220 ? 9.253 74.609 109.875 1.00 42.95 198 ARG B C 1
ATOM 1521 O O . ARG A 1 220 ? 10.325 74.008 109.884 1.00 43.63 198 ARG B O 1
ATOM 1529 N N . LEU A 1 221 ? 8.093 73.982 109.725 1.00 40.60 199 LEU B N 1
ATOM 1530 C CA . LEU A 1 221 ? 8.080 72.533 109.578 1.00 38.65 199 LEU B CA 1
ATOM 1531 C C . LEU A 1 221 ? 7.780 72.107 108.138 1.00 39.44 199 LEU B C 1
ATOM 1532 O O . LEU A 1 221 ? 7.235 72.885 107.341 1.00 39.53 199 LEU B O 1
ATOM 1537 N N . LEU A 1 222 ? 8.167 70.876 107.806 1.00 38.73 200 LEU B N 1
ATOM 1538 C CA . LEU A 1 222 ? 7.961 70.325 106.471 1.00 36.74 200 LEU B CA 1
ATOM 1539 C C . LEU A 1 222 ? 6.626 69.600 106.377 1.00 36.84 200 LEU B C 1
ATOM 1540 O O . LEU A 1 222 ? 6.123 69.048 107.368 1.00 36.13 200 LEU B O 1
ATOM 1545 N N . ALA A 1 223 ? 6.056 69.606 105.176 1.00 34.62 201 ALA B N 1
ATOM 1546 C CA . ALA A 1 223 ? 4.771 68.975 104.942 1.00 32.51 201 ALA B CA 1
ATOM 1547 C C . ALA A 1 223 ? 4.814 68.108 103.697 1.00 32.23 201 ALA B C 1
ATOM 1548 O O . ALA A 1 223 ? 4.851 68.621 102.584 1.00 32.20 201 ALA B O 1
ATOM 1550 N N . LEU A 1 224 ? 4.820 66.792 103.889 1.00 32.22 202 LEU B N 1
ATOM 1551 C CA . LEU A 1 224 ? 4.836 65.866 102.764 1.00 33.05 202 LEU B CA 1
ATOM 1552 C C . LEU A 1 224 ? 3.541 65.070 102.722 1.00 32.42 202 LEU B C 1
ATOM 1553 O O . LEU A 1 224 ? 2.918 64.831 103.757 1.00 33.42 202 LEU B O 1
ATOM 1558 N N . LEU A 1 225 ? 3.142 64.665 101.520 1.00 31.49 203 LEU B N 1
ATOM 1559 C CA . LEU A 1 225 ? 1.914 63.897 101.333 1.00 31.21 203 LEU B CA 1
ATOM 1560 C C . LEU A 1 225 ? 2.150 62.574 100.612 1.00 30.43 203 LEU B C 1
ATOM 1561 O O . LEU A 1 225 ? 2.883 62.513 99.625 1.00 30.10 203 LEU B O 1
ATOM 1566 N N . VAL A 1 226 ? 1.531 61.513 101.117 1.00 29.03 204 VAL B N 1
ATOM 1567 C CA . VAL A 1 226 ? 1.640 60.207 100.484 1.00 28.74 204 VAL B CA 1
ATOM 1568 C C . VAL A 1 226 ? 0.563 60.223 99.403 1.00 28.02 204 VAL B C 1
ATOM 1569 O O . VAL A 1 226 ? -0.548 60.681 99.652 1.00 28.81 204 VAL B O 1
ATOM 1573 N N . ILE A 1 227 ? 0.893 59.754 98.204 1.00 28.38 205 ILE B N 1
ATOM 1574 C CA . ILE A 1 227 ? -0.067 59.738 97.100 1.00 27.77 205 ILE B CA 1
ATOM 1575 C C . ILE A 1 227 ? -0.024 58.454 96.273 1.00 26.55 205 ILE B C 1
ATOM 1576 O O . ILE A 1 227 ? 1.027 57.852 96.082 1.00 26.43 205 ILE B O 1
ATOM 1581 N N . PRO A 1 228 ? -1.183 58.019 95.772 1.00 26.96 206 PRO B N 1
ATOM 1582 C CA . PRO A 1 228 ? -1.256 56.803 94.961 1.00 26.99 206 PRO B CA 1
ATOM 1583 C C . PRO A 1 228 ? -0.710 57.053 93.558 1.00 28.65 206 PRO B C 1
ATOM 1584 O O . PRO A 1 228 ? -0.537 58.201 93.148 1.00 30.53 206 PRO B O 1
ATOM 1588 N N . PRO A 1 229 ? -0.397 55.982 92.811 1.00 29.87 207 PRO B N 1
ATOM 1589 C CA . PRO A 1 229 ? 0.123 56.186 91.452 1.00 29.93 207 PRO B CA 1
ATOM 1590 C C . PRO A 1 229 ? -0.948 56.778 90.534 1.00 31.01 207 PRO B C 1
ATOM 1591 O O . PRO A 1 229 ? -2.138 56.494 90.695 1.00 32.10 207 PRO B O 1
ATOM 1595 N N . ALA A 1 230 ? -0.524 57.605 89.582 1.00 31.56 208 ALA B N 1
ATOM 1596 C CA . ALA A 1 230 ? -1.449 58.246 88.648 1.00 32.56 208 ALA B CA 1
ATOM 1597 C C . ALA A 1 230 ? -2.224 57.225 87.821 1.00 32.82 208 ALA B C 1
ATOM 1598 O O . ALA A 1 230 ? -3.417 57.379 87.587 1.00 33.40 208 ALA B O 1
ATOM 1600 N N . ILE A 1 231 ? -1.538 56.185 87.374 1.00 33.46 209 ILE B N 1
ATOM 1601 C CA . ILE A 1 231 ? -2.170 55.137 86.587 1.00 33.93 209 ILE B CA 1
ATOM 1602 C C . ILE A 1 231 ? -2.336 53.922 87.492 1.00 35.03 209 ILE B C 1
ATOM 1603 O O . ILE A 1 231 ? -1.349 53.349 87.967 1.00 35.33 209 ILE B O 1
ATOM 1608 N N . THR A 1 232 ? -3.588 53.542 87.739 1.00 34.58 210 THR B N 1
ATOM 1609 C CA . THR A 1 232 ? -3.880 52.401 88.595 1.00 33.58 210 THR B CA 1
ATOM 1610 C C . THR A 1 232 ? -3.545 51.077 87.919 1.00 33.61 210 THR B C 1
ATOM 1611 O O . THR A 1 232 ? -3.999 50.783 86.813 1.00 32.83 210 THR B O 1
ATOM 1615 N N . PRO A 1 233 ? -2.728 50.260 88.589 1.00 33.64 211 PRO B N 1
ATOM 1616 C CA . PRO A 1 233 ? -2.306 48.953 88.096 1.00 33.23 211 PRO B CA 1
ATOM 1617 C C . PRO A 1 233 ? -3.436 48.106 87.512 1.00 32.92 211 PRO B C 1
ATOM 1618 O O . PRO A 1 233 ? -4.501 47.982 88.107 1.00 30.69 211 PRO B O 1
ATOM 1622 N N . GLY A 1 234 ? -3.169 47.536 86.338 1.00 34.89 212 GLY B N 1
ATOM 1623 C CA . GLY A 1 234 ? -4.108 46.668 85.641 1.00 35.38 212 GLY B CA 1
ATOM 1624 C C . GLY A 1 234 ? -5.436 47.296 85.307 1.00 35.97 212 GLY B C 1
ATOM 1625 O O . GLY A 1 234 ? -6.449 46.611 85.188 1.00 35.83 212 GLY B O 1
ATOM 1626 N N . THR A 1 235 ? -5.422 48.606 85.120 1.00 37.67 213 THR B N 1
ATOM 1627 C CA . THR A 1 235 ? -6.640 49.332 84.845 1.00 37.85 213 THR B CA 1
ATOM 1628 C C . THR A 1 235 ? -6.580 50.173 83.574 1.00 38.78 213 THR B C 1
ATOM 1629 O O . THR A 1 235 ? -7.611 50.458 82.973 1.00 40.24 213 THR B O 1
ATOM 1633 N N . ASP A 1 236 ? -5.378 50.567 83.163 1.00 39.02 214 ASP B N 1
ATOM 1634 C CA . ASP A 1 236 ? -5.201 51.395 81.969 1.00 38.86 214 ASP B CA 1
ATOM 1635 C C . ASP A 1 236 ? -5.903 52.746 82.043 1.00 38.37 214 ASP B C 1
ATOM 1636 O O . ASP A 1 236 ? -6.146 53.373 81.018 1.00 38.57 214 ASP B O 1
ATOM 1641 N N . GLN A 1 237 ? -6.227 53.195 83.246 1.00 37.98 215 GLN B N 1
ATOM 1642 C CA . GLN A 1 237 ? -6.900 54.472 83.406 1.00 38.94 215 GLN B CA 1
ATOM 1643 C C . GLN A 1 237 ? -6.314 55.241 84.598 1.00 38.04 215 GLN B C 1
ATOM 1644 O O . GLN A 1 237 ? -5.558 54.676 85.382 1.00 38.85 215 GLN B O 1
ATOM 1650 N N . LEU A 1 238 ? -6.636 56.528 84.731 1.00 36.39 216 LEU B N 1
ATOM 1651 C CA . LEU A 1 238 ? -6.085 57.310 85.833 1.00 35.04 216 LEU B CA 1
ATOM 1652 C C . LEU A 1 238 ? -6.752 57.059 87.171 1.00 35.03 216 LEU B C 1
ATOM 1653 O O . LEU A 1 238 ? -7.927 56.719 87.244 1.00 35.36 216 LEU B O 1
ATOM 1658 N N . GLY A 1 239 ? -5.975 57.232 88.231 1.00 35.11 217 GLY B N 1
ATOM 1659 C CA . GLY A 1 239 ? -6.478 57.033 89.569 1.00 33.61 217 GLY B CA 1
ATOM 1660 C C . GLY A 1 239 ? -6.990 58.313 90.196 1.00 35.21 217 GLY B C 1
ATOM 1661 O O . GLY A 1 239 ? -7.220 59.320 89.529 1.00 34.18 217 GLY B O 1
ATOM 1662 N N . MET A 1 240 ? -7.143 58.270 91.513 1.00 38.26 218 MET B N 1
ATOM 1663 C CA . MET A 1 240 ? -7.667 59.392 92.282 1.00 40.37 218 MET B CA 1
ATOM 1664 C C . MET A 1 240 ? -6.753 60.605 92.538 1.00 40.77 218 MET B C 1
ATOM 1665 O O . MET A 1 240 ? -7.232 61.667 92.960 1.00 41.83 218 MET B O 1
ATOM 1670 N N . PHE A 1 241 ? -5.453 60.455 92.301 1.00 39.74 219 PHE B N 1
ATOM 1671 C CA . PHE A 1 241 ? -4.555 61.585 92.473 1.00 39.46 219 PHE B CA 1
ATOM 1672 C C . PHE A 1 241 ? -3.793 61.805 91.167 1.00 40.80 219 PHE B C 1
ATOM 1673 O O . PHE A 1 241 ? -2.843 61.083 90.856 1.00 42.43 219 PHE B O 1
ATOM 1681 N N . THR A 1 242 ? -4.219 62.809 90.406 1.00 40.79 220 THR B N 1
ATOM 1682 C CA . THR A 1 242 ? -3.603 63.115 89.126 1.00 41.75 220 THR B CA 1
ATOM 1683 C C . THR A 1 242 ? -2.916 64.466 89.089 1.00 42.40 220 THR B C 1
ATOM 1684 O O . THR A 1 242 ? -2.678 65.083 90.125 1.00 43.87 220 THR B O 1
ATOM 1688 N N . HIS A 1 243 ? -2.614 64.936 87.883 1.00 42.93 221 HIS B N 1
ATOM 1689 C CA . HIS A 1 243 ? -1.944 66.217 87.737 1.00 43.72 221 HIS B CA 1
ATOM 1690 C C . HIS A 1 243 ? -2.882 67.356 88.138 1.00 43.49 221 HIS B C 1
ATOM 1691 O O . HIS A 1 243 ? -2.425 68.454 88.419 1.00 43.75 221 HIS B O 1
ATOM 1698 N N . LYS A 1 244 ? -4.188 67.104 88.149 1.00 44.47 222 LYS B N 1
ATOM 1699 C CA . LYS A 1 244 ? -5.145 68.130 88.551 1.00 45.66 222 LYS B CA 1
ATOM 1700 C C . LYS A 1 244 ? -4.971 68.419 90.039 1.00 46.50 222 LYS B C 1
ATOM 1701 O O . LYS A 1 244 ? -5.161 69.550 90.484 1.00 47.91 222 LYS B O 1
ATOM 1707 N N . GLU A 1 245 ? -4.624 67.392 90.809 1.00 45.60 223 GLU B N 1
ATOM 1708 C CA . GLU A 1 245 ? -4.426 67.567 92.242 1.00 46.10 223 GLU B CA 1
ATOM 1709 C C . GLU A 1 245 ? -3.003 68.049 92.498 1.00 46.39 223 GLU B C 1
ATOM 1710 O O . GLU A 1 245 ? -2.763 68.871 93.383 1.00 45.73 223 GLU B O 1
ATOM 1716 N N . PHE A 1 246 ? -2.062 67.529 91.713 1.00 46.27 224 PHE B N 1
ATOM 1717 C CA . PHE A 1 246 ? -0.662 67.903 91.849 1.00 45.51 224 PHE B CA 1
ATOM 1718 C C . PHE A 1 246 ? -0.474 69.389 91.577 1.00 47.03 224 PHE B C 1
ATOM 1719 O O . PHE A 1 246 ? 0.322 70.046 92.244 1.00 48.53 224 PHE B O 1
ATOM 1727 N N . GLU A 1 247 ? -1.204 69.920 90.599 1.00 47.19 225 GLU B N 1
ATOM 1728 C CA . GLU A 1 247 ? -1.110 71.339 90.266 1.00 47.99 225 GLU B CA 1
ATOM 1729 C C . GLU A 1 247 ? -1.407 72.228 91.464 1.00 46.75 225 GLU B C 1
ATOM 1730 O O . GLU A 1 247 ? -0.759 73.252 91.662 1.00 46.12 225 GLU B O 1
ATOM 1736 N N . GLN A 1 248 ? -2.390 71.827 92.262 1.00 44.79 226 GLN B N 1
ATOM 1737 C CA . GLN A 1 248 ? -2.808 72.612 93.413 1.00 43.55 226 GLN B CA 1
ATOM 1738 C C . GLN A 1 248 ? -2.017 72.417 94.687 1.00 43.72 226 GLN B C 1
ATOM 1739 O O . GLN A 1 248 ? -1.921 73.330 95.502 1.00 44.45 226 GLN B O 1
ATOM 1745 N N . LEU A 1 249 ? -1.453 71.230 94.867 1.00 43.45 227 LEU B N 1
ATOM 1746 C CA . LEU A 1 249 ? -0.711 70.934 96.084 1.00 41.55 227 LEU B CA 1
ATOM 1747 C C . LEU A 1 249 ? 0.795 71.098 95.950 1.00 41.03 227 LEU B C 1
ATOM 1748 O O . LEU A 1 249 ? 1.477 71.414 96.923 1.00 40.85 227 LEU B O 1
ATOM 1753 N N . ALA A 1 250 ? 1.317 70.884 94.750 1.00 40.83 228 ALA B N 1
ATOM 1754 C CA . ALA A 1 250 ? 2.752 70.996 94.531 1.00 41.40 228 ALA B CA 1
ATOM 1755 C C . ALA A 1 250 ? 3.329 72.330 95.013 1.00 41.83 228 ALA B C 1
ATOM 1756 O O . ALA A 1 250 ? 4.422 72.366 95.571 1.00 43.68 228 ALA B O 1
ATOM 1758 N N . PRO A 1 251 ? 2.606 73.445 94.803 1.00 41.07 229 PRO B N 1
ATOM 1759 C CA . PRO A 1 251 ? 3.119 74.745 95.249 1.00 39.52 229 PRO B CA 1
ATOM 1760 C C . PRO A 1 251 ? 3.248 74.902 96.767 1.00 38.01 229 PRO B C 1
ATOM 1761 O O . PRO A 1 251 ? 4.209 75.484 97.249 1.00 36.92 229 PRO B O 1
ATOM 1765 N N . VAL A 1 252 ? 2.273 74.374 97.503 1.00 38.40 230 VAL B N 1
ATOM 1766 C CA . VAL A 1 252 ? 2.224 74.476 98.966 1.00 37.39 230 VAL B CA 1
ATOM 1767 C C . VAL A 1 252 ? 2.828 73.324 99.785 1.00 36.98 230 VAL B C 1
ATOM 1768 O O . VAL A 1 252 ? 3.078 73.483 100.972 1.00 38.90 230 VAL B O 1
ATOM 1772 N N . LEU A 1 253 ? 3.055 72.171 99.167 1.00 36.23 231 LEU B N 1
ATOM 1773 C CA . LEU A 1 253 ? 3.625 71.024 99.873 1.00 34.98 231 LEU B CA 1
ATOM 1774 C C . LEU A 1 253 ? 5.101 70.874 99.553 1.00 34.98 231 LEU B C 1
ATOM 1775 O O . LEU A 1 253 ? 5.545 71.230 98.467 1.00 33.47 231 LEU B O 1
ATOM 1780 N N . ASP A 1 254 ? 5.857 70.337 100.502 1.00 36.60 232 ASP B N 1
ATOM 1781 C CA . ASP A 1 254 ? 7.299 70.169 100.335 1.00 38.43 232 ASP B CA 1
ATOM 1782 C C . ASP A 1 254 ? 7.718 68.868 99.651 1.00 39.69 232 ASP B C 1
ATOM 1783 O O . ASP A 1 254 ? 8.831 68.760 99.128 1.00 40.36 232 ASP B O 1
ATOM 1788 N N . GLY A 1 255 ? 6.832 67.881 99.652 1.00 39.98 233 GLY B N 1
ATOM 1789 C CA . GLY A 1 255 ? 7.168 66.619 99.025 1.00 38.59 233 GLY B CA 1
ATOM 1790 C C . GLY A 1 255 ? 5.983 65.701 98.828 1.00 37.33 233 GLY B C 1
ATOM 1791 O O . GLY A 1 255 ? 4.937 65.869 99.457 1.00 37.65 233 GLY B O 1
ATOM 1792 N N . PHE A 1 256 ? 6.160 64.726 97.943 1.00 35.03 234 PHE B N 1
ATOM 1793 C CA . PHE A 1 256 ? 5.128 63.752 97.630 1.00 33.40 234 PHE B CA 1
ATOM 1794 C C . PHE A 1 256 ? 5.734 62.367 97.616 1.00 33.23 234 PHE B C 1
ATOM 1795 O O . PHE A 1 256 ? 6.578 62.079 96.774 1.00 34.13 234 PHE B O 1
ATOM 1803 N N . SER A 1 257 ? 5.328 61.521 98.562 1.00 32.70 235 SER B N 1
ATOM 1804 C CA . SER A 1 257 ? 5.821 60.147 98.615 1.00 32.67 235 SER B CA 1
ATOM 1805 C C . SER A 1 257 ? 4.928 59.366 97.651 1.00 33.02 235 SER B C 1
ATOM 1806 O O . SER A 1 257 ? 3.799 59.012 97.989 1.00 33.03 235 SER B O 1
ATOM 1809 N N . LEU A 1 258 ? 5.444 59.117 96.451 1.00 32.39 236 LEU B N 1
ATOM 1810 C CA . LEU A 1 258 ? 4.715 58.426 95.392 1.00 32.50 236 LEU B CA 1
ATOM 1811 C C . LEU A 1 258 ? 4.768 56.916 95.535 1.00 33.05 236 LEU B C 1
ATOM 1812 O O . LEU A 1 258 ? 5.838 56.320 95.438 1.00 34.06 236 LEU B O 1
ATOM 1817 N N . MET A 1 259 ? 3.615 56.289 95.738 1.00 32.80 237 MET B N 1
ATOM 1818 C CA . MET A 1 259 ? 3.575 54.834 95.900 1.00 33.88 237 MET B CA 1
ATOM 1819 C C . MET A 1 259 ? 3.639 54.063 94.580 1.00 35.11 237 MET B C 1
ATOM 1820 O O . MET A 1 259 ? 2.700 53.365 94.202 1.00 36.43 237 MET B O 1
ATOM 1825 N N . THR A 1 260 ? 4.768 54.195 93.892 1.00 36.08 238 THR B N 1
ATOM 1826 C CA . THR A 1 260 ? 4.981 53.520 92.627 1.00 36.74 238 THR B CA 1
ATOM 1827 C C . THR A 1 260 ? 5.531 52.103 92.812 1.00 37.90 238 THR B C 1
ATOM 1828 O O . THR A 1 260 ? 6.547 51.724 92.228 1.00 38.59 238 THR B O 1
ATOM 1832 N N . TYR A 1 261 ? 4.860 51.328 93.653 1.00 38.53 239 TYR B N 1
ATOM 1833 C CA . TYR A 1 261 ? 5.236 49.939 93.883 1.00 39.25 239 TYR B CA 1
ATOM 1834 C C . TYR A 1 261 ? 3.966 49.142 94.193 1.00 38.99 239 TYR B C 1
ATOM 1835 O O . TYR A 1 261 ? 2.875 49.710 94.226 1.00 39.50 239 TYR B O 1
ATOM 1844 N N . ASP A 1 262 ? 4.103 47.839 94.408 1.00 38.38 240 ASP B N 1
ATOM 1845 C CA . ASP A 1 262 ? 2.957 46.960 94.662 1.00 40.34 240 ASP B CA 1
ATOM 1846 C C . ASP A 1 262 ? 1.973 46.959 93.476 1.00 38.97 240 ASP B C 1
ATOM 1847 O O . ASP A 1 262 ? 0.769 47.137 93.633 1.00 37.24 240 ASP B O 1
ATOM 1852 N N . TYR A 1 263 ? 2.524 46.733 92.291 1.00 39.35 241 TYR B N 1
ATOM 1853 C CA . TYR A 1 263 ? 1.793 46.708 91.036 1.00 38.59 241 TYR B CA 1
ATOM 1854 C C . TYR A 1 263 ? 0.952 45.456 90.855 1.00 40.19 241 TYR B C 1
ATOM 1855 O O . TYR A 1 263 ? -0.188 45.543 90.411 1.00 39.76 241 TYR B O 1
ATOM 1864 N N . SER A 1 264 ? 1.516 44.296 91.190 1.00 41.79 242 SER B N 1
ATOM 1865 C CA . SER A 1 264 ? 0.811 43.019 91.053 1.00 41.98 242 SER B CA 1
ATOM 1866 C C . SER A 1 264 ? -0.043 42.654 92.267 1.00 44.25 242 SER B C 1
ATOM 1867 O O . SER A 1 264 ? 0.050 43.280 93.321 1.00 44.90 242 SER B O 1
ATOM 1870 N N . THR A 1 265 ? -0.871 41.627 92.103 1.00 46.77 243 THR B N 1
ATOM 1871 C CA . THR A 1 265 ? -1.753 41.148 93.166 1.00 48.58 243 THR B CA 1
ATOM 1872 C C . THR A 1 265 ? -1.617 39.626 93.292 1.00 50.07 243 THR B C 1
ATOM 1873 O O . THR A 1 265 ? -1.115 38.966 92.380 1.00 49.58 243 THR B O 1
ATOM 1877 N N . ALA A 1 266 ? -2.080 39.073 94.411 1.00 52.01 244 ALA B N 1
ATOM 1878 C CA . ALA A 1 266 ? -1.997 37.631 94.664 1.00 53.84 244 ALA B CA 1
ATOM 1879 C C . ALA A 1 266 ? -2.676 36.740 93.611 1.00 56.23 244 ALA B C 1
ATOM 1880 O O . ALA A 1 266 ? -2.296 35.575 93.438 1.00 56.58 244 ALA B O 1
ATOM 1882 N N . HIS A 1 267 ? -3.678 37.281 92.918 1.00 58.85 245 HIS B N 1
ATOM 1883 C CA . HIS A 1 267 ? -4.399 36.535 91.890 1.00 60.72 245 HIS B CA 1
ATOM 1884 C C . HIS A 1 267 ? -3.667 36.648 90.566 1.00 60.83 245 HIS B C 1
ATOM 1885 O O . HIS A 1 267 ? -3.853 35.832 89.658 1.00 59.88 245 HIS B O 1
ATOM 1892 N N . GLN A 1 268 ? -2.826 37.672 90.469 1.00 60.81 246 GLN B N 1
ATOM 1893 C CA . GLN A 1 268 ? -2.035 37.912 89.272 1.00 59.88 246 GLN B CA 1
ATOM 1894 C C . GLN A 1 268 ? -0.584 38.191 89.627 1.00 57.21 246 GLN B C 1
ATOM 1895 O O . GLN A 1 268 ? -0.129 39.335 89.546 1.00 56.71 246 GLN B O 1
ATOM 1901 N N . PRO A 1 269 ? 0.159 37.148 90.045 1.00 53.97 247 PRO B N 1
ATOM 1902 C CA . PRO A 1 269 ? 1.568 37.327 90.400 1.00 50.68 247 PRO B CA 1
ATOM 1903 C C . PRO A 1 269 ? 2.342 38.016 89.276 1.00 47.94 247 PRO B C 1
ATOM 1904 O O . PRO A 1 269 ? 2.070 37.798 88.097 1.00 46.62 247 PRO B O 1
ATOM 1908 N N . GLY A 1 270 ? 3.292 38.862 89.659 1.00 45.79 248 GLY B N 1
ATOM 1909 C CA . GLY A 1 270 ? 4.091 39.588 88.691 1.00 42.54 248 GLY B CA 1
ATOM 1910 C C . GLY A 1 270 ? 4.982 40.596 89.386 1.00 40.93 248 GLY B C 1
ATOM 1911 O O . GLY A 1 270 ? 5.054 40.617 90.621 1.00 41.51 248 GLY B O 1
ATOM 1912 N N . PRO A 1 271 ? 5.683 41.445 88.624 1.00 39.55 249 PRO B N 1
ATOM 1913 C CA . PRO A 1 271 ? 6.583 42.471 89.163 1.00 38.73 249 PRO B CA 1
ATOM 1914 C C . PRO A 1 271 ? 5.981 43.482 90.139 1.00 37.76 249 PRO B C 1
ATOM 1915 O O . PRO A 1 271 ? 4.783 43.766 90.117 1.00 38.18 249 PRO B O 1
ATOM 1919 N N . ASN A 1 272 ? 6.842 44.021 90.999 1.00 36.95 250 ASN B N 1
ATOM 1920 C CA . ASN A 1 272 ? 6.439 44.995 92.004 1.00 35.17 250 ASN B CA 1
ATOM 1921 C C . ASN A 1 272 ? 6.089 46.263 91.248 1.00 34.00 250 ASN B C 1
ATOM 1922 O O . ASN A 1 272 ? 4.953 46.702 91.279 1.00 35.35 250 ASN B O 1
ATOM 1927 N N . ALA A 1 273 ? 7.067 46.863 90.584 1.00 33.42 251 ALA B N 1
ATOM 1928 C CA . ALA A 1 273 ? 6.827 48.087 89.830 1.00 32.12 251 ALA B CA 1
ATOM 1929 C C . ALA A 1 273 ? 7.500 48.143 88.467 1.00 32.22 251 ALA B C 1
ATOM 1930 O O . ALA A 1 273 ? 8.640 48.590 88.339 1.00 29.74 251 ALA B O 1
ATOM 1932 N N . PRO A 1 274 ? 6.794 47.688 87.422 1.00 32.99 252 PRO B N 1
ATOM 1933 C CA . PRO A 1 274 ? 7.365 47.707 86.073 1.00 31.58 252 PRO B CA 1
ATOM 1934 C C . PRO A 1 274 ? 7.937 49.089 85.772 1.00 30.88 252 PRO B C 1
ATOM 1935 O O . PRO A 1 274 ? 7.263 50.103 85.959 1.00 30.28 252 PRO B O 1
ATOM 1939 N N . LEU A 1 275 ? 9.184 49.117 85.313 1.00 30.11 253 LEU B N 1
ATOM 1940 C CA . LEU A 1 275 ? 9.868 50.365 85.005 1.00 29.11 253 LEU B CA 1
ATOM 1941 C C . LEU A 1 275 ? 9.027 51.402 84.250 1.00 30.31 253 LEU B C 1
ATOM 1942 O O . LEU A 1 275 ? 8.884 52.537 84.712 1.00 31.94 253 LEU B O 1
ATOM 1947 N N . SER A 1 276 ? 8.460 51.029 83.108 1.00 30.98 254 SER B N 1
ATOM 1948 C CA . SER A 1 276 ? 7.663 51.978 82.330 1.00 32.25 254 SER B CA 1
ATOM 1949 C C . SER A 1 276 ? 6.390 52.447 83.031 1.00 32.55 254 SER B C 1
ATOM 1950 O O . SER A 1 276 ? 5.883 53.536 82.758 1.00 34.27 254 SER B O 1
ATOM 1953 N N . TRP A 1 277 ? 5.851 51.626 83.916 1.00 31.64 255 TRP B N 1
ATOM 1954 C CA . TRP A 1 277 ? 4.668 52.050 84.639 1.00 31.51 255 TRP B CA 1
ATOM 1955 C C . TRP A 1 277 ? 5.122 53.131 85.629 1.00 31.67 255 TRP B C 1
ATOM 1956 O O . TRP A 1 277 ? 4.405 54.093 85.892 1.00 30.76 255 TRP B O 1
ATOM 1967 N N . VAL A 1 278 ? 6.318 52.958 86.179 1.00 30.93 256 VAL B N 1
ATOM 1968 C CA . VAL A 1 278 ? 6.855 53.921 87.120 1.00 33.27 256 VAL B CA 1
ATOM 1969 C C . VAL A 1 278 ? 7.119 55.232 86.392 1.00 34.70 256 VAL B C 1
ATOM 1970 O O . VAL A 1 278 ? 6.790 56.310 86.891 1.00 35.08 256 VAL B O 1
ATOM 1974 N N . ARG A 1 279 ? 7.701 55.144 85.203 1.00 35.17 257 ARG B N 1
ATOM 1975 C CA . ARG A 1 279 ? 7.979 56.347 84.441 1.00 35.31 257 ARG B CA 1
ATOM 1976 C C . ARG A 1 279 ? 6.683 57.050 84.057 1.00 35.31 257 ARG B C 1
ATOM 1977 O O . ARG A 1 279 ? 6.562 58.265 84.204 1.00 35.96 257 ARG B O 1
ATOM 1985 N N . ALA A 1 280 ? 5.708 56.284 83.579 1.00 34.24 258 ALA B N 1
ATOM 1986 C CA . ALA A 1 280 ? 4.440 56.872 83.165 1.00 34.40 258 ALA B CA 1
ATOM 1987 C C . ALA A 1 280 ? 3.724 57.585 84.313 1.00 34.41 258 ALA B C 1
ATOM 1988 O O . ALA A 1 280 ? 3.136 58.647 84.114 1.00 33.55 258 ALA B O 1
ATOM 1990 N N . CYS A 1 281 ? 3.781 57.015 85.515 1.00 34.76 259 CYS B N 1
ATOM 1991 C CA . CYS A 1 281 ? 3.125 57.629 86.670 1.00 35.78 259 CYS B CA 1
ATOM 1992 C C . CYS A 1 281 ? 3.699 59.004 86.992 1.00 36.62 259 CYS B C 1
ATOM 1993 O O . CYS A 1 281 ? 2.983 59.889 87.464 1.00 38.29 259 CYS B O 1
ATOM 1996 N N . VAL A 1 282 ? 4.993 59.177 86.740 1.00 36.70 260 VAL B N 1
ATOM 1997 C CA . VAL A 1 282 ? 5.660 60.447 86.991 1.00 36.29 260 VAL B CA 1
ATOM 1998 C C . VAL A 1 282 ? 5.355 61.450 85.878 1.00 36.68 260 VAL B C 1
ATOM 1999 O O . VAL A 1 282 ? 5.022 62.607 86.150 1.00 36.38 260 VAL B O 1
ATOM 2003 N N . GLN A 1 283 ? 5.455 60.997 84.628 1.00 36.34 261 GLN B N 1
ATOM 2004 C CA . GLN A 1 283 ? 5.202 61.859 83.469 1.00 35.44 261 GLN B CA 1
ATOM 2005 C C . GLN A 1 283 ? 3.762 62.347 83.426 1.00 33.83 261 GLN B C 1
ATOM 2006 O O . GLN A 1 283 ? 3.503 63.517 83.157 1.00 35.52 261 GLN B O 1
ATOM 2012 N N . VAL A 1 284 ? 2.826 61.455 83.705 1.00 31.73 262 VAL B N 1
ATOM 2013 C CA . VAL A 1 284 ? 1.423 61.821 83.697 1.00 30.93 262 VAL B CA 1
ATOM 2014 C C . VAL A 1 284 ? 1.072 62.727 84.872 1.00 32.40 262 VAL B C 1
ATOM 2015 O O . VAL A 1 284 ? 0.149 63.534 84.785 1.00 34.39 262 VAL B O 1
ATOM 2019 N N . LEU A 1 285 ? 1.815 62.607 85.967 1.00 32.09 263 LEU B N 1
ATOM 2020 C CA . LEU A 1 285 ? 1.554 63.425 87.141 1.00 31.81 263 LEU B CA 1
ATOM 2021 C C . LEU A 1 285 ? 2.091 64.847 86.983 1.00 34.60 263 LEU B C 1
ATOM 2022 O O . LEU A 1 285 ? 1.426 65.816 87.338 1.00 35.51 263 LEU B O 1
ATOM 2027 N N . ASP A 1 286 ? 3.299 64.973 86.448 1.00 36.56 264 ASP B N 1
ATOM 2028 C CA . ASP A 1 286 ? 3.907 66.285 86.264 1.00 37.36 264 ASP B CA 1
ATOM 2029 C C . ASP A 1 286 ? 4.396 66.436 84.821 1.00 37.23 264 ASP B C 1
ATOM 2030 O O . ASP A 1 286 ? 5.594 66.578 84.566 1.00 37.26 264 ASP B O 1
ATOM 2035 N N . PRO A 1 287 ? 3.457 66.416 83.858 1.00 36.46 265 PRO B N 1
ATOM 2036 C CA . PRO A 1 287 ? 3.716 66.541 82.419 1.00 36.66 265 PRO B CA 1
ATOM 2037 C C . PRO A 1 287 ? 4.670 67.657 81.978 1.00 38.23 265 PRO B C 1
ATOM 2038 O O . PRO A 1 287 ? 5.670 67.398 81.314 1.00 38.48 265 PRO B O 1
ATOM 2042 N N . LYS A 1 288 ? 4.356 68.893 82.351 1.00 40.29 266 LYS B N 1
ATOM 2043 C CA . LYS A 1 288 ? 5.169 70.047 81.982 1.00 41.12 266 LYS B CA 1
ATOM 2044 C C . LYS A 1 288 ? 6.454 70.181 82.827 1.00 42.07 266 LYS B C 1
ATOM 2045 O O . LYS A 1 288 ? 7.261 71.078 82.592 1.00 42.31 266 LYS B O 1
ATOM 2051 N N . SER A 1 289 ? 6.635 69.299 83.810 1.00 42.01 267 SER B N 1
ATOM 2052 C CA . SER A 1 289 ? 7.821 69.303 84.677 1.00 40.18 267 SER B CA 1
ATOM 2053 C C . SER A 1 289 ? 8.042 70.521 85.578 1.00 40.53 267 SER B C 1
ATOM 2054 O O . SER A 1 289 ? 9.174 70.973 85.724 1.00 40.99 267 SER B O 1
ATOM 2057 N N . LYS A 1 290 ? 6.987 71.037 86.201 1.00 39.85 268 LYS B N 1
ATOM 2058 C CA . LYS A 1 290 ? 7.132 72.191 87.088 1.00 40.15 268 LYS B CA 1
ATOM 2059 C C . LYS A 1 290 ? 7.756 71.800 88.451 1.00 40.31 268 LYS B C 1
ATOM 2060 O O . LYS A 1 290 ? 8.575 72.552 88.986 1.00 40.49 268 LYS B O 1
ATOM 2066 N N . TRP A 1 291 ? 7.379 70.651 89.023 1.00 38.68 269 TRP B N 1
ATOM 2067 C CA . TRP A 1 291 ? 7.920 70.261 90.330 1.00 36.87 269 TRP B CA 1
ATOM 2068 C C . TRP A 1 291 ? 8.525 68.869 90.506 1.00 35.94 269 TRP B C 1
ATOM 2069 O O . TRP A 1 291 ? 8.350 68.241 91.546 1.00 35.64 269 TRP B O 1
ATOM 2080 N N . ARG A 1 292 ? 9.251 68.384 89.513 1.00 35.83 270 ARG B N 1
ATOM 2081 C CA . ARG A 1 292 ? 9.840 67.054 89.627 1.00 35.60 270 ARG B CA 1
ATOM 2082 C C . ARG A 1 292 ? 10.606 66.840 90.928 1.00 35.27 270 ARG B C 1
ATOM 2083 O O . ARG A 1 292 ? 10.489 65.795 91.561 1.00 35.27 270 ARG B O 1
ATOM 2091 N N . SER A 1 293 ? 11.390 67.835 91.322 1.00 36.58 271 SER B N 1
ATOM 2092 C CA . SER A 1 293 ? 12.198 67.761 92.542 1.00 36.39 271 SER B CA 1
ATOM 2093 C C . SER A 1 293 ? 11.362 67.441 93.791 1.00 36.26 271 SER B C 1
ATOM 2094 O O . SER A 1 293 ? 11.872 66.884 94.761 1.00 36.97 271 SER B O 1
ATOM 2097 N N . LYS A 1 294 ? 10.085 67.798 93.773 1.00 34.35 272 LYS B N 1
ATOM 2098 C CA . LYS A 1 294 ? 9.229 67.523 94.911 1.00 33.25 272 LYS B CA 1
ATOM 2099 C C . LYS A 1 294 ? 8.601 66.128 94.867 1.00 32.90 272 LYS B C 1
ATOM 2100 O O . LYS A 1 294 ? 7.943 65.709 95.813 1.00 32.84 272 LYS B O 1
ATOM 2106 N N . ILE A 1 295 ? 8.797 65.409 93.770 1.00 32.17 273 ILE B N 1
ATOM 2107 C CA . ILE A 1 295 ? 8.237 64.074 93.654 1.00 32.80 273 ILE B CA 1
ATOM 2108 C C . ILE A 1 295 ? 9.214 63.060 94.203 1.00 34.60 273 ILE B C 1
ATOM 2109 O O . ILE A 1 295 ? 10.356 63.004 93.770 1.00 36.06 273 ILE B O 1
ATOM 2114 N N . LEU A 1 296 ? 8.771 62.257 95.160 1.00 37.17 274 LEU B N 1
ATOM 2115 C CA . LEU A 1 296 ? 9.634 61.229 95.736 1.00 38.74 274 LEU B CA 1
ATOM 2116 C C . LEU A 1 296 ? 9.237 59.863 95.185 1.00 39.29 274 LEU B C 1
ATOM 2117 O O . LEU A 1 296 ? 8.418 59.157 95.768 1.00 39.69 274 LEU B O 1
ATOM 2122 N N . LEU A 1 297 ? 9.813 59.510 94.041 1.00 39.80 275 LEU B N 1
ATOM 2123 C CA . LEU A 1 297 ? 9.539 58.235 93.391 1.00 40.10 275 LEU B CA 1
ATOM 2124 C C . LEU A 1 297 ? 9.707 57.077 94.373 1.00 39.94 275 LEU B C 1
ATOM 2125 O O . LEU A 1 297 ? 10.790 56.873 94.921 1.00 41.09 275 LEU B O 1
ATOM 2130 N N . GLY A 1 298 ? 8.635 56.320 94.586 1.00 38.57 276 GLY B N 1
ATOM 2131 C CA . GLY A 1 298 ? 8.681 55.204 95.512 1.00 36.93 276 GLY B CA 1
ATOM 2132 C C . GLY A 1 298 ? 9.348 53.938 95.008 1.00 36.83 276 GLY B C 1
ATOM 2133 O O . GLY A 1 298 ? 9.140 53.520 93.870 1.00 38.12 276 GLY B O 1
ATOM 2134 N N . LEU A 1 299 ? 10.164 53.338 95.872 1.00 36.35 277 LEU B N 1
ATOM 2135 C CA . LEU A 1 299 ? 10.884 52.093 95.590 1.00 34.62 277 LEU B CA 1
ATOM 2136 C C . LEU A 1 299 ? 10.575 51.136 96.735 1.00 34.70 277 LEU B C 1
ATOM 2137 O O . LEU A 1 299 ? 10.521 51.540 97.894 1.00 34.38 277 LEU B O 1
ATOM 2142 N N . ASN A 1 300 ? 10.371 49.871 96.412 1.00 33.93 278 ASN B N 1
ATOM 2143 C CA . ASN A 1 300 ? 10.076 48.874 97.425 1.00 33.56 278 ASN B CA 1
ATOM 2144 C C . ASN A 1 300 ? 11.375 48.150 97.779 1.00 34.72 278 ASN B C 1
ATOM 2145 O O . ASN A 1 300 ? 12.180 47.852 96.899 1.00 35.43 278 ASN B O 1
ATOM 2150 N N . PHE A 1 301 ? 11.596 47.894 99.065 1.00 35.89 279 PHE B N 1
ATOM 2151 C CA . PHE A 1 301 ? 12.804 47.190 99.487 1.00 35.88 279 PHE B CA 1
ATOM 2152 C C . PHE A 1 301 ? 12.417 45.805 99.960 1.00 36.78 279 PHE B C 1
ATOM 2153 O O . PHE A 1 301 ? 13.265 45.006 100.351 1.00 38.67 279 PHE B O 1
ATOM 2161 N N . TYR A 1 302 ? 11.119 45.535 99.924 1.00 36.21 280 TYR B N 1
ATOM 2162 C CA . TYR A 1 302 ? 10.593 44.238 100.303 1.00 35.99 280 TYR B CA 1
ATOM 2163 C C . TYR A 1 302 ? 10.229 43.594 98.977 1.00 36.62 280 TYR B C 1
ATOM 2164 O O . TYR A 1 302 ? 10.244 44.258 97.938 1.00 36.09 280 TYR B O 1
ATOM 2173 N N . GLY A 1 303 ? 9.908 42.307 99.010 1.00 36.64 281 GLY B N 1
ATOM 2174 C CA . GLY A 1 303 ? 9.534 41.615 97.795 1.00 35.61 281 GLY B CA 1
ATOM 2175 C C . GLY A 1 303 ? 8.262 40.845 98.053 1.00 35.64 281 GLY B C 1
ATOM 2176 O O . GLY A 1 303 ? 7.742 40.846 99.163 1.00 36.02 281 GLY B O 1
ATOM 2177 N N . MET A 1 304 ? 7.734 40.204 97.024 1.00 35.59 282 MET B N 1
ATOM 2178 C CA . MET A 1 304 ? 6.526 39.403 97.203 1.00 37.74 282 MET B CA 1
ATOM 2179 C C . MET A 1 304 ? 6.809 37.949 96.747 1.00 40.15 282 MET B C 1
ATOM 2180 O O . MET A 1 304 ? 7.458 37.714 95.717 1.00 39.47 282 MET B O 1
ATOM 2185 N N . ASP A 1 305 ? 6.341 36.992 97.549 1.00 42.84 283 ASP B N 1
ATOM 2186 C CA . ASP A 1 305 ? 6.499 35.569 97.268 1.00 45.31 283 ASP B CA 1
ATOM 2187 C C . ASP A 1 305 ? 5.110 35.029 96.914 1.00 46.68 283 ASP B C 1
ATOM 2188 O O . ASP A 1 305 ? 4.195 35.031 97.748 1.00 44.84 283 ASP B O 1
ATOM 2193 N N . TYR A 1 306 ? 4.965 34.561 95.676 1.00 47.82 284 TYR B N 1
ATOM 2194 C CA . TYR A 1 306 ? 3.680 34.063 95.178 1.00 50.08 284 TYR B CA 1
ATOM 2195 C C . TYR A 1 306 ? 3.477 32.555 95.094 1.00 51.59 284 TYR B C 1
ATOM 2196 O O . TYR A 1 306 ? 4.365 31.814 94.681 1.00 51.21 284 TYR B O 1
ATOM 2205 N N . ALA A 1 307 ? 2.277 32.122 95.472 1.00 54.30 285 ALA B N 1
ATOM 2206 C CA . ALA A 1 307 ? 1.890 30.717 95.411 1.00 57.20 285 ALA B CA 1
ATOM 2207 C C . ALA A 1 307 ? 1.070 30.550 94.124 1.00 59.62 285 ALA B C 1
ATOM 2208 O O . ALA A 1 307 ? -0.153 30.678 94.136 1.00 59.55 285 ALA B O 1
ATOM 2210 N N . THR A 1 308 ? 1.768 30.284 93.020 1.00 62.54 286 THR B N 1
ATOM 2211 C CA . THR A 1 308 ? 1.176 30.117 91.693 1.00 65.43 286 THR B CA 1
ATOM 2212 C C . THR A 1 308 ? -0.235 29.535 91.635 1.00 67.87 286 THR B C 1
ATOM 2213 O O . THR A 1 308 ? -1.076 30.012 90.871 1.00 69.05 286 THR B O 1
ATOM 2217 N N . SER A 1 309 ? -0.499 28.509 92.432 1.00 69.57 287 SER B N 1
ATOM 2218 C CA . SER A 1 309 ? -1.813 27.881 92.412 1.00 71.23 287 SER B CA 1
ATOM 2219 C C . SER A 1 309 ? -2.777 28.299 93.530 1.00 71.70 287 SER B C 1
ATOM 2220 O O . SER A 1 309 ? -3.969 28.473 93.281 1.00 72.85 287 SER B O 1
ATOM 2223 N N . LYS A 1 310 ? -2.277 28.473 94.749 1.00 71.22 288 LYS B N 1
ATOM 2224 C CA . LYS A 1 310 ? -3.139 28.849 95.868 1.00 71.11 288 LYS B CA 1
ATOM 2225 C C . LYS A 1 310 ? -3.628 30.309 95.888 1.00 70.33 288 LYS B C 1
ATOM 2226 O O . LYS A 1 310 ? -4.246 30.742 96.867 1.00 69.69 288 LYS B O 1
ATOM 2232 N N . ASP A 1 311 ? -3.365 31.060 94.820 1.00 68.95 289 ASP B N 1
ATOM 2233 C CA . ASP A 1 311 ? -3.784 32.463 94.747 1.00 67.39 289 ASP B CA 1
ATOM 2234 C C . ASP A 1 311 ? -3.425 33.237 96.010 1.00 64.68 289 ASP B C 1
ATOM 2235 O O . ASP A 1 311 ? -4.219 34.044 96.507 1.00 62.84 289 ASP B O 1
ATOM 2240 N N . ALA A 1 312 ? -2.224 32.992 96.522 1.00 62.05 290 ALA B N 1
ATOM 2241 C CA . ALA A 1 312 ? -1.773 33.659 97.734 1.00 59.46 290 ALA B CA 1
ATOM 2242 C C . ALA A 1 312 ? -0.382 34.236 97.561 1.00 57.65 290 ALA B C 1
ATOM 2243 O O . ALA A 1 312 ? 0.268 34.035 96.534 1.00 57.00 290 ALA B O 1
ATOM 2245 N N . ARG A 1 313 ? 0.067 34.952 98.584 1.00 55.72 291 ARG B N 1
ATOM 2246 C CA . ARG A 1 313 ? 1.386 35.562 98.565 1.00 52.98 291 ARG B CA 1
ATOM 2247 C C . ARG A 1 313 ? 1.723 36.129 99.927 1.00 51.95 291 ARG B C 1
ATOM 2248 O O . ARG A 1 313 ? 0.842 36.417 100.727 1.00 51.37 291 ARG B O 1
ATOM 2256 N N . GLU A 1 314 ? 3.013 36.283 100.183 1.00 51.61 292 GLU B N 1
ATOM 2257 C CA . GLU A 1 314 ? 3.476 36.853 101.433 1.00 51.01 292 GLU B CA 1
ATOM 2258 C C . GLU A 1 314 ? 4.597 37.810 101.120 1.00 49.17 292 GLU B C 1
ATOM 2259 O O . GLU A 1 314 ? 5.398 37.566 100.214 1.00 49.08 292 GLU B O 1
ATOM 2265 N N . PRO A 1 315 ? 4.657 38.933 101.845 1.00 47.51 293 PRO B N 1
ATOM 2266 C CA . PRO A 1 315 ? 5.736 39.888 101.590 1.00 45.53 293 PRO B CA 1
ATOM 2267 C C . PRO A 1 315 ? 7.022 39.226 102.096 1.00 44.18 293 PRO B C 1
ATOM 2268 O O . PRO A 1 315 ? 6.974 38.411 103.014 1.00 44.05 293 PRO B O 1
ATOM 2272 N N . VAL A 1 316 ? 8.163 39.538 101.495 1.00 43.26 294 VAL B N 1
ATOM 2273 C CA . VAL A 1 316 ? 9.407 38.940 101.956 1.00 41.50 294 VAL B CA 1
ATOM 2274 C C . VAL A 1 316 ? 10.437 40.022 102.208 1.00 40.89 294 VAL B C 1
ATOM 2275 O O . VAL A 1 316 ? 10.648 40.899 101.370 1.00 40.82 294 VAL B O 1
ATOM 2279 N N . VAL A 1 317 ? 11.054 39.967 103.384 1.00 40.89 295 VAL B N 1
ATOM 2280 C CA . VAL A 1 317 ? 12.090 40.915 103.762 1.00 40.82 295 VAL B CA 1
ATOM 2281 C C . VAL A 1 317 ? 13.422 40.241 103.444 1.00 41.87 295 VAL B C 1
ATOM 2282 O O . VAL A 1 317 ? 13.451 39.081 103.037 1.00 42.77 295 VAL B O 1
ATOM 2286 N N . GLY A 1 318 ? 14.520 40.964 103.638 1.00 43.28 296 GLY B N 1
ATOM 2287 C CA . GLY A 1 318 ? 15.840 40.432 103.333 1.00 42.42 296 GLY B CA 1
ATOM 2288 C C . GLY A 1 318 ? 16.233 39.108 103.960 1.00 41.80 296 GLY B C 1
ATOM 2289 O O . GLY A 1 318 ? 16.776 38.238 103.279 1.00 41.28 296 GLY B O 1
ATOM 2290 N N . ALA A 1 319 ? 15.969 38.942 105.251 1.00 41.02 297 ALA B N 1
ATOM 2291 C CA . ALA A 1 319 ? 16.345 37.703 105.921 1.00 41.03 297 ALA B CA 1
ATOM 2292 C C . ALA A 1 319 ? 15.698 36.482 105.268 1.00 41.65 297 ALA B C 1
ATOM 2293 O O . ALA A 1 319 ? 16.364 35.461 105.062 1.00 41.78 297 ALA B O 1
ATOM 2295 N N . ARG A 1 320 ? 14.410 36.590 104.943 1.00 41.22 298 ARG B N 1
ATOM 2296 C CA . ARG A 1 320 ? 13.685 35.493 104.310 1.00 42.11 298 ARG B CA 1
ATOM 2297 C C . ARG A 1 320 ? 14.106 35.261 102.850 1.00 42.22 298 ARG B C 1
ATOM 2298 O O . ARG A 1 320 ? 14.164 34.119 102.376 1.00 41.08 298 ARG B O 1
ATOM 2306 N N . TYR A 1 321 ? 14.384 36.350 102.139 1.00 42.11 299 TYR B N 1
ATOM 2307 C CA . TYR A 1 321 ? 14.812 36.274 100.743 1.00 40.56 299 TYR B CA 1
ATOM 2308 C C . TYR A 1 321 ? 16.103 35.475 100.658 1.00 39.78 299 TYR B C 1
ATOM 2309 O O . TYR A 1 321 ? 16.222 34.550 99.856 1.00 39.68 299 TYR B O 1
ATOM 2318 N N . ILE A 1 322 ? 17.067 35.838 101.498 1.00 38.34 300 ILE B N 1
ATOM 2319 C CA . ILE A 1 322 ? 18.353 35.155 101.513 1.00 38.11 300 ILE B CA 1
ATOM 2320 C C . ILE A 1 322 ? 18.209 33.680 101.889 1.00 37.73 300 ILE B C 1
ATOM 2321 O O . ILE A 1 322 ? 18.840 32.809 101.289 1.00 36.77 300 ILE B O 1
ATOM 2326 N N . GLN A 1 323 ? 17.365 33.406 102.875 1.00 37.15 301 GLN B N 1
ATOM 2327 C CA . GLN A 1 323 ? 17.136 32.043 103.312 1.00 37.97 301 GLN B CA 1
ATOM 2328 C C . GLN A 1 323 ? 16.563 31.213 102.169 1.00 38.73 301 GLN B C 1
ATOM 2329 O O . GLN A 1 323 ? 16.935 30.054 101.982 1.00 38.76 301 GLN B O 1
ATOM 2335 N N . THR A 1 324 ? 15.653 31.813 101.407 1.00 38.78 302 THR B N 1
ATOM 2336 C CA . THR A 1 324 ? 15.031 31.132 100.282 1.00 38.03 302 THR B CA 1
ATOM 2337 C C . THR A 1 324 ? 16.084 30.785 99.234 1.00 39.70 302 THR B C 1
ATOM 2338 O O . THR A 1 324 ? 16.105 29.670 98.713 1.00 40.65 302 THR B O 1
ATOM 2342 N N . LEU A 1 325 ? 16.962 31.736 98.925 1.00 40.92 303 LEU B N 1
ATOM 2343 C CA . LEU A 1 325 ? 18.011 31.482 97.942 1.00 41.45 303 LEU B CA 1
ATOM 2344 C C . LEU A 1 325 ? 18.894 30.323 98.399 1.00 41.74 303 LEU B C 1
ATOM 2345 O O . LEU A 1 325 ? 19.355 29.527 97.589 1.00 42.33 303 LEU B O 1
ATOM 2350 N N . LYS A 1 326 ? 19.143 30.236 99.698 1.00 41.80 304 LYS B N 1
ATOM 2351 C CA . LYS A 1 326 ? 19.961 29.152 100.215 1.00 42.67 304 LYS B CA 1
ATOM 2352 C C . LYS A 1 326 ? 19.223 27.829 100.042 1.00 44.95 304 LYS B C 1
ATOM 2353 O O . LYS A 1 326 ? 19.763 26.870 99.477 1.00 46.74 304 LYS B O 1
ATOM 2359 N N . ASP A 1 327 ? 17.982 27.789 100.521 1.00 45.70 305 ASP B N 1
ATOM 2360 C CA . ASP A 1 327 ? 17.160 26.592 100.447 1.00 45.50 305 ASP B CA 1
ATOM 2361 C C . ASP A 1 327 ? 16.868 26.033 99.056 1.00 47.29 305 ASP B C 1
ATOM 2362 O O . ASP A 1 327 ? 16.705 24.822 98.914 1.00 49.08 305 ASP B O 1
ATOM 2367 N N . HIS A 1 328 ? 16.806 26.879 98.028 1.00 47.59 306 HIS B N 1
ATOM 2368 C CA . HIS A 1 328 ? 16.508 26.376 96.688 1.00 47.80 306 HIS B CA 1
ATOM 2369 C C . HIS A 1 328 ? 17.521 26.702 95.597 1.00 48.51 306 HIS B C 1
ATOM 2370 O O . HIS A 1 328 ? 17.489 26.096 94.531 1.00 49.83 306 HIS B O 1
ATOM 2377 N N . ARG A 1 329 ? 18.407 27.658 95.847 1.00 48.83 307 ARG B N 1
ATOM 2378 C CA . ARG A 1 329 ? 19.431 28.036 94.873 1.00 49.06 307 ARG B CA 1
ATOM 2379 C C . ARG A 1 329 ? 18.922 28.187 93.444 1.00 49.02 307 ARG B C 1
ATOM 2380 O O . ARG A 1 329 ? 19.563 27.758 92.484 1.00 48.40 307 ARG B O 1
ATOM 2388 N N . PRO A 1 330 ? 17.761 28.832 93.293 1.00 48.42 308 PRO B N 1
ATOM 2389 C CA . PRO A 1 330 ? 17.074 29.084 92.032 1.00 48.54 308 PRO B CA 1
ATOM 2390 C C . PRO A 1 330 ? 17.801 29.824 90.933 1.00 49.40 308 PRO B C 1
ATOM 2391 O O . PRO A 1 330 ? 18.750 30.567 91.176 1.00 49.88 308 PRO B O 1
ATOM 2395 N N . ARG A 1 331 ? 17.328 29.609 89.712 1.00 50.31 309 ARG B N 1
ATOM 2396 C CA . ARG A 1 331 ? 17.873 30.273 88.545 1.00 50.15 309 ARG B CA 1
ATOM 2397 C C . ARG A 1 331 ? 17.232 31.654 88.600 1.00 48.48 309 ARG B C 1
ATOM 2398 O O . ARG A 1 331 ? 16.016 31.771 88.768 1.00 49.84 309 ARG B O 1
ATOM 2406 N N . MET A 1 332 ? 18.039 32.700 88.491 1.00 45.41 310 MET B N 1
ATOM 2407 C CA . MET A 1 332 ? 17.491 34.063 88.527 1.00 43.15 310 MET B CA 1
ATOM 2408 C C . MET A 1 332 ? 17.212 34.520 87.090 1.00 43.76 310 MET B C 1
ATOM 2409 O O . MET A 1 332 ? 18.118 34.562 86.250 1.00 44.32 310 MET B O 1
ATOM 2414 N N . VAL A 1 333 ? 15.955 34.858 86.817 1.00 43.22 311 VAL B N 1
ATOM 2415 C CA . VAL A 1 333 ? 15.570 35.313 85.493 1.00 41.20 311 VAL B CA 1
ATOM 2416 C C . VAL A 1 333 ? 15.382 36.826 85.498 1.00 41.25 311 VAL B C 1
ATOM 2417 O O . VAL A 1 333 ? 14.858 37.394 86.454 1.00 40.06 311 VAL B O 1
ATOM 2421 N N . TRP A 1 334 ? 15.818 37.466 84.419 1.00 41.57 312 TRP B N 1
ATOM 2422 C CA . TRP A 1 334 ? 15.679 38.906 84.268 1.00 41.30 312 TRP B CA 1
ATOM 2423 C C . TRP A 1 334 ? 14.525 39.206 83.328 1.00 42.57 312 TRP B C 1
ATOM 2424 O O . TRP A 1 334 ? 14.516 38.781 82.169 1.00 43.23 312 TRP B O 1
ATOM 2435 N N . ASP A 1 335 ? 13.542 39.927 83.850 1.00 43.70 313 ASP B N 1
ATOM 2436 C CA . ASP A 1 335 ? 12.367 40.322 83.093 1.00 43.45 313 ASP B CA 1
ATOM 2437 C C . ASP A 1 335 ? 12.753 41.639 82.438 1.00 43.86 313 ASP B C 1
ATOM 2438 O O . ASP A 1 335 ? 12.649 42.691 83.059 1.00 45.68 313 ASP B O 1
ATOM 2443 N N . SER A 1 336 ? 13.212 41.579 81.192 1.00 44.22 314 SER B N 1
ATOM 2444 C CA . SER A 1 336 ? 13.644 42.778 80.471 1.00 45.14 314 SER B CA 1
ATOM 2445 C C . SER A 1 336 ? 12.535 43.792 80.201 1.00 44.82 314 SER B C 1
ATOM 2446 O O . SER A 1 336 ? 12.813 44.952 79.897 1.00 44.73 314 SER B O 1
ATOM 2449 N N . GLN A 1 337 ? 11.286 43.350 80.325 1.00 44.73 315 GLN B N 1
ATOM 2450 C CA . GLN A 1 337 ? 10.128 44.195 80.085 1.00 44.95 315 GLN B CA 1
ATOM 2451 C C . GLN A 1 337 ? 9.744 45.008 81.311 1.00 45.83 315 GLN B C 1
ATOM 2452 O O . GLN A 1 337 ? 9.346 46.169 81.196 1.00 47.46 315 GLN B O 1
ATOM 2458 N N . ALA A 1 338 ? 9.854 44.397 82.485 1.00 43.97 316 ALA B N 1
ATOM 2459 C CA . ALA A 1 338 ? 9.512 45.079 83.725 1.00 43.35 316 ALA B CA 1
ATOM 2460 C C . ALA A 1 338 ? 10.758 45.631 84.409 1.00 42.95 316 ALA B C 1
ATOM 2461 O O . ALA A 1 338 ? 10.664 46.545 85.233 1.00 42.48 316 ALA B O 1
ATOM 2463 N N . SER A 1 339 ? 11.911 45.066 84.042 1.00 42.31 317 SER B N 1
ATOM 2464 C CA . SER A 1 339 ? 13.220 45.404 84.607 1.00 41.15 317 SER B CA 1
ATOM 2465 C C . SER A 1 339 ? 13.280 44.949 86.067 1.00 41.32 317 SER B C 1
ATOM 2466 O O . SER A 1 339 ? 13.536 45.739 86.976 1.00 42.23 317 SER B O 1
ATOM 2469 N N . GLU A 1 340 ? 13.013 43.662 86.278 1.00 40.92 318 GLU B N 1
ATOM 2470 C CA . GLU A 1 340 ? 13.050 43.052 87.607 1.00 40.42 318 GLU B CA 1
ATOM 2471 C C . GLU A 1 340 ? 13.532 41.620 87.485 1.00 40.35 318 GLU B C 1
ATOM 2472 O O . GLU A 1 340 ? 13.518 41.042 86.400 1.00 41.65 318 GLU B O 1
ATOM 2478 N N . HIS A 1 341 ? 13.976 41.055 88.599 1.00 40.34 319 HIS B N 1
ATOM 2479 C CA . HIS A 1 341 ? 14.441 39.679 88.617 1.00 39.52 319 HIS B CA 1
ATOM 2480 C C . HIS A 1 341 ? 13.409 38.878 89.366 1.00 40.12 319 HIS B C 1
ATOM 2481 O O . HIS A 1 341 ? 12.855 39.348 90.357 1.00 39.99 319 HIS B O 1
ATOM 2488 N N . PHE A 1 342 ? 13.127 37.677 88.887 1.00 42.08 320 PHE B N 1
ATOM 2489 C CA . PHE A 1 342 ? 12.202 36.801 89.593 1.00 43.52 320 PHE B CA 1
ATOM 2490 C C . PHE A 1 342 ? 12.856 35.432 89.567 1.00 43.27 320 PHE B C 1
ATOM 2491 O O . PHE A 1 342 ? 13.826 35.213 88.837 1.00 43.33 320 PHE B O 1
ATOM 2499 N N . PHE A 1 343 ? 12.351 34.523 90.384 1.00 43.68 321 PHE B N 1
ATOM 2500 C CA . PHE A 1 343 ? 12.881 33.170 90.414 1.00 45.65 321 PHE B CA 1
ATOM 2501 C C . PHE A 1 343 ? 11.762 32.294 90.932 1.00 48.11 321 PHE B C 1
ATOM 2502 O O . PHE A 1 343 ? 10.836 32.784 91.591 1.00 48.64 321 PHE B O 1
ATOM 2510 N N . GLU A 1 344 ? 11.825 31.005 90.623 1.00 50.07 322 GLU B N 1
ATOM 2511 C CA . GLU A 1 344 ? 10.775 30.103 91.061 1.00 52.11 322 GLU B CA 1
ATOM 2512 C C . GLU A 1 344 ? 11.331 28.951 91.875 1.00 52.83 322 GLU B C 1
ATOM 2513 O O . GLU A 1 344 ? 12.523 28.654 91.823 1.00 52.32 322 GLU B O 1
ATOM 2519 N N . TYR A 1 345 ? 10.461 28.326 92.656 1.00 54.74 323 TYR B N 1
ATOM 2520 C CA . TYR A 1 345 ? 10.854 27.181 93.454 1.00 56.76 323 TYR B CA 1
ATOM 2521 C C . TYR A 1 345 ? 9.611 26.392 93.837 1.00 59.64 323 TYR B C 1
ATOM 2522 O O . TYR A 1 345 ? 8.525 26.957 93.956 1.00 60.21 323 TYR B O 1
ATOM 2531 N N . LYS A 1 346 ? 9.774 25.082 94.003 1.00 63.35 324 LYS B N 1
ATOM 2532 C CA . LYS A 1 346 ? 8.665 24.201 94.353 1.00 66.84 324 LYS B CA 1
ATOM 2533 C C . LYS A 1 346 ? 8.721 23.769 95.811 1.00 69.43 324 LYS B C 1
ATOM 2534 O O . LYS A 1 346 ? 9.796 23.648 96.397 1.00 68.88 324 LYS B O 1
ATOM 2540 N N . LYS A 1 347 ? 7.544 23.540 96.382 1.00 72.69 325 LYS B N 1
ATOM 2541 C CA . LYS A 1 347 ? 7.401 23.076 97.756 1.00 76.17 325 LYS B CA 1
ATOM 2542 C C . LYS A 1 347 ? 6.161 22.179 97.763 1.00 79.74 325 LYS B C 1
ATOM 2543 O O . LYS A 1 347 ? 5.037 22.675 97.862 1.00 81.04 325 LYS B O 1
ATOM 2549 N N . SER A 1 348 ? 6.366 20.867 97.632 1.00 82.53 326 SER B N 1
ATOM 2550 C CA . SER A 1 348 ? 5.257 19.909 97.609 1.00 84.18 326 SER B CA 1
ATOM 2551 C C . SER A 1 348 ? 4.241 20.242 98.691 1.00 85.23 326 SER B C 1
ATOM 2552 O O . SER A 1 348 ? 3.037 20.063 98.508 1.00 84.88 326 SER B O 1
ATOM 2555 N N . ARG A 1 349 ? 4.744 20.739 99.815 1.00 87.06 327 ARG B N 1
ATOM 2556 C CA . ARG A 1 349 ? 3.902 21.131 100.939 1.00 88.33 327 ARG B CA 1
ATOM 2557 C C . ARG A 1 349 ? 2.818 22.115 100.473 1.00 88.25 327 ARG B C 1
ATOM 2558 O O . ARG A 1 349 ? 1.624 21.828 100.577 1.00 88.46 327 ARG B O 1
ATOM 2566 N N . SER A 1 350 ? 3.250 23.263 99.945 1.00 87.73 328 SER B N 1
ATOM 2567 C CA . SER A 1 350 ? 2.344 24.315 99.473 1.00 85.44 328 SER B CA 1
ATOM 2568 C C . SER A 1 350 ? 2.078 24.301 97.965 1.00 82.74 328 SER B C 1
ATOM 2569 O O . SER A 1 350 ? 0.927 24.340 97.533 1.00 83.04 328 SER B O 1
ATOM 2572 N N . GLY A 1 351 ? 3.144 24.261 97.171 1.00 79.71 329 GLY B N 1
ATOM 2573 C CA . GLY A 1 351 ? 2.994 24.247 95.727 1.00 75.52 329 GLY B CA 1
ATOM 2574 C C . GLY A 1 351 ? 4.083 25.050 95.046 1.00 73.68 329 GLY B C 1
ATOM 2575 O O . GLY A 1 351 ? 5.057 25.456 95.681 1.00 74.17 329 GLY B O 1
ATOM 2576 N N . ARG A 1 352 ? 3.925 25.282 93.749 1.00 71.10 330 ARG B N 1
ATOM 2577 C CA . ARG A 1 352 ? 4.904 26.046 92.988 1.00 68.62 330 ARG B CA 1
ATOM 2578 C C . ARG A 1 352 ?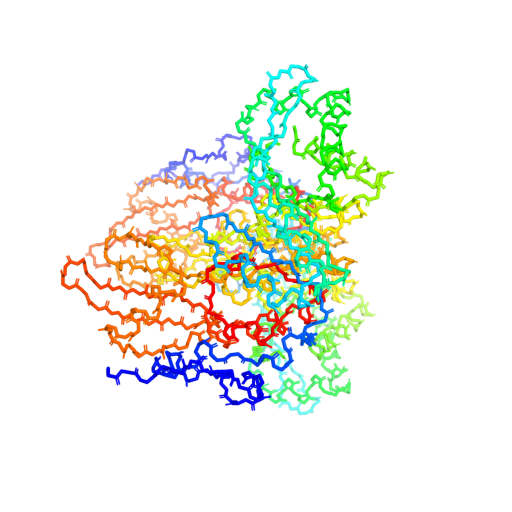 4.860 27.504 93.452 1.00 66.21 330 ARG B C 1
ATOM 2579 O O . ARG A 1 352 ? 3.788 28.031 93.768 1.00 65.59 330 ARG B O 1
ATOM 2587 N N . HIS A 1 353 ? 6.025 28.147 93.496 1.00 62.31 331 HIS B N 1
ATOM 2588 C CA . HIS A 1 353 ? 6.131 29.538 93.935 1.00 58.05 331 HIS B CA 1
ATOM 2589 C C . HIS A 1 353 ? 6.959 30.407 92.977 1.00 55.69 331 HIS B C 1
ATOM 2590 O O . HIS A 1 353 ? 7.843 29.906 92.277 1.00 55.67 331 HIS B O 1
ATOM 2597 N N . VAL A 1 354 ? 6.655 31.710 92.960 1.00 52.37 332 VAL B N 1
ATOM 2598 C CA . VAL A 1 354 ? 7.366 32.711 92.146 1.00 48.32 332 VAL B CA 1
ATOM 2599 C C . VAL A 1 354 ? 7.734 33.875 93.067 1.00 45.52 332 VAL B C 1
ATOM 2600 O O . VAL A 1 354 ? 6.868 34.425 93.751 1.00 45.34 332 VAL B O 1
ATOM 2604 N N . VAL A 1 355 ? 9.007 34.251 93.101 1.00 42.51 333 VAL B N 1
ATOM 2605 C CA . VAL A 1 355 ? 9.409 35.346 93.968 1.00 39.92 333 VAL B CA 1
ATOM 2606 C C . VAL A 1 355 ? 9.931 36.554 93.211 1.00 39.17 333 VAL B C 1
ATOM 2607 O O . VAL A 1 355 ? 10.730 36.428 92.272 1.00 39.76 333 VAL B O 1
ATOM 2611 N N . PHE A 1 356 ? 9.451 37.723 93.628 1.00 37.35 334 PHE B N 1
ATOM 2612 C CA . PHE A 1 356 ? 9.843 39.005 93.052 1.00 35.33 334 PHE B CA 1
ATOM 2613 C C . PHE A 1 356 ? 10.423 39.863 94.164 1.00 35.28 334 PHE B C 1
ATOM 2614 O O . PHE A 1 356 ? 9.688 40.404 94.991 1.00 36.43 334 PHE B O 1
ATOM 2622 N N . TYR A 1 357 ? 11.746 39.970 94.185 1.00 34.23 335 TYR B N 1
ATOM 2623 C CA . TYR A 1 357 ? 12.450 40.756 95.190 1.00 32.49 335 TYR B CA 1
ATOM 2624 C C . TYR A 1 357 ? 13.461 41.631 94.469 1.00 31.77 335 TYR B C 1
ATOM 2625 O O . TYR A 1 357 ? 14.081 41.206 93.499 1.00 31.26 335 TYR B O 1
ATOM 2634 N N . PRO A 1 358 ? 13.644 42.874 94.931 1.00 32.59 336 PRO B N 1
ATOM 2635 C CA . PRO A 1 358 ? 14.601 43.754 94.262 1.00 32.45 336 PRO B CA 1
ATOM 2636 C C . PRO A 1 358 ? 16.058 43.295 94.289 1.00 33.46 336 PRO B C 1
ATOM 2637 O O . PRO A 1 358 ? 16.506 42.627 95.228 1.00 35.05 336 PRO B O 1
ATOM 2641 N N . THR A 1 359 ? 16.782 43.653 93.233 1.00 32.88 337 THR B N 1
ATOM 2642 C CA . THR A 1 359 ? 18.192 43.325 93.090 1.00 34.49 337 THR B CA 1
ATOM 2643 C C . THR A 1 359 ? 18.926 44.624 92.748 1.00 36.25 337 THR B C 1
ATOM 2644 O O . THR A 1 359 ? 18.293 45.604 92.334 1.00 37.44 337 THR B O 1
ATOM 2648 N N . LEU A 1 360 ? 20.249 44.637 92.911 1.00 35.20 338 LEU B N 1
ATOM 2649 C CA . LEU A 1 360 ? 21.031 45.835 92.613 1.00 34.57 338 LEU B CA 1
ATOM 2650 C C . LEU A 1 360 ? 20.653 46.413 91.251 1.00 36.53 338 LEU B C 1
ATOM 2651 O O . LEU A 1 360 ? 20.600 47.637 91.058 1.00 35.54 338 LEU B O 1
ATOM 2656 N N . LYS A 1 361 ? 20.371 45.522 90.306 1.00 37.50 339 LYS B N 1
ATOM 2657 C CA . LYS A 1 361 ? 20.017 45.952 88.970 1.00 37.39 339 LYS B CA 1
ATOM 2658 C C . LYS A 1 361 ? 18.645 46.615 88.891 1.00 37.04 339 LYS B C 1
ATOM 2659 O O . LYS A 1 361 ? 18.524 47.715 88.350 1.00 37.63 339 LYS B O 1
ATOM 2665 N N . SER A 1 362 ? 17.614 45.968 89.428 1.00 35.97 340 SER B N 1
ATOM 2666 C CA . SER A 1 362 ? 16.280 46.551 89.355 1.00 35.63 340 SER B CA 1
ATOM 2667 C C . SER A 1 362 ? 16.262 47.877 90.091 1.00 35.53 340 SER B C 1
ATOM 2668 O O . SER A 1 362 ? 15.503 48.775 89.742 1.00 34.49 340 SER B O 1
ATOM 2671 N N . LEU A 1 363 ? 17.106 47.993 91.114 1.00 36.48 341 LEU B N 1
ATOM 2672 C CA . LEU A 1 363 ? 17.206 49.223 91.887 1.00 36.56 341 LEU B CA 1
ATOM 2673 C C . LEU A 1 363 ? 17.963 50.300 91.119 1.00 38.03 341 LEU B C 1
ATOM 2674 O O . LEU A 1 363 ? 17.462 51.404 90.927 1.00 37.83 341 LEU B O 1
ATOM 2679 N N . GLN A 1 364 ? 19.170 49.976 90.666 1.00 39.42 342 GLN B N 1
ATOM 2680 C CA . GLN A 1 364 ? 19.979 50.945 89.937 1.00 40.41 342 GLN B CA 1
ATOM 2681 C C . GLN A 1 364 ? 19.249 51.556 88.753 1.00 39.39 342 GLN B C 1
ATOM 2682 O O . GLN A 1 364 ? 19.341 52.759 88.522 1.00 40.08 342 GLN B O 1
ATOM 2688 N N . VAL A 1 365 ? 18.530 50.727 88.005 1.00 38.72 343 VAL B N 1
ATOM 2689 C CA . VAL A 1 365 ? 17.784 51.198 86.839 1.00 38.73 343 VAL B CA 1
ATOM 2690 C C . VAL A 1 365 ? 16.690 52.200 87.219 1.00 39.25 343 VAL B C 1
ATOM 2691 O O . VAL A 1 365 ? 16.332 53.066 86.426 1.00 39.55 343 VAL B O 1
ATOM 2695 N N . ARG A 1 366 ? 16.163 52.085 88.435 1.00 38.79 344 ARG B N 1
ATOM 2696 C CA . ARG A 1 366 ? 15.114 52.988 88.893 1.00 37.44 344 ARG B CA 1
ATOM 2697 C C . ARG A 1 366 ? 15.676 54.269 89.466 1.00 38.21 344 ARG B C 1
ATOM 2698 O O . ARG A 1 366 ? 14.977 55.273 89.564 1.00 39.81 344 ARG B O 1
ATOM 2706 N N . LEU A 1 367 ? 16.947 54.240 89.836 1.00 38.39 345 LEU B N 1
ATOM 2707 C CA . LEU A 1 367 ? 17.588 55.428 90.366 1.00 38.49 345 LEU B CA 1
ATOM 2708 C C . LEU A 1 367 ? 17.995 56.283 89.181 1.00 39.53 345 LEU B C 1
ATOM 2709 O O . LEU A 1 367 ? 17.956 57.512 89.243 1.00 40.82 345 LEU B O 1
ATOM 2714 N N . GLU A 1 368 ? 18.369 55.629 88.088 1.00 39.95 346 GLU B N 1
ATOM 2715 C CA . GLU A 1 368 ? 18.748 56.352 86.885 1.00 40.77 346 GLU B CA 1
ATOM 2716 C C . GLU A 1 368 ? 17.498 56.969 86.273 1.00 39.91 346 GLU B C 1
ATOM 2717 O O . GLU A 1 368 ? 17.567 58.032 85.656 1.00 39.22 346 GLU B O 1
ATOM 2723 N N . LEU A 1 369 ? 16.356 56.306 86.467 1.00 38.32 347 LEU B N 1
ATOM 2724 C CA . LEU A 1 369 ? 15.078 56.795 85.961 1.00 36.29 347 LEU B CA 1
ATOM 2725 C C . LEU A 1 369 ? 14.666 58.050 86.727 1.00 36.90 347 LEU B C 1
ATOM 2726 O O . LEU A 1 369 ? 14.231 59.033 86.123 1.00 36.66 347 LEU B O 1
ATOM 2731 N N . ALA A 1 370 ? 14.792 58.006 88.055 1.00 36.83 348 ALA B N 1
ATOM 2732 C CA . ALA A 1 370 ? 14.450 59.153 88.901 1.00 37.93 348 ALA B CA 1
ATOM 2733 C C . ALA A 1 370 ? 15.348 60.323 88.497 1.00 38.48 348 ALA B C 1
ATOM 2734 O O . ALA A 1 370 ? 14.916 61.481 88.428 1.00 36.61 348 ALA B O 1
ATOM 2736 N N . ARG A 1 371 ? 16.605 59.986 88.228 1.00 39.01 349 ARG B N 1
ATOM 2737 C CA . ARG A 1 371 ? 17.611 60.937 87.803 1.00 40.54 349 ARG B CA 1
ATOM 2738 C C . ARG A 1 371 ? 17.167 61.646 86.522 1.00 40.62 349 ARG B C 1
ATOM 2739 O O . ARG A 1 371 ? 17.221 62.863 86.450 1.00 40.72 349 ARG B O 1
ATOM 2747 N N . GLU A 1 372 ? 16.725 60.887 85.519 1.00 40.20 350 GLU B N 1
ATOM 2748 C CA . GLU A 1 372 ? 16.296 61.471 84.252 1.00 41.98 350 GLU B CA 1
ATOM 2749 C C . GLU A 1 372 ? 14.920 62.107 84.277 1.00 41.21 350 GLU B C 1
ATOM 2750 O O . GLU A 1 372 ? 14.531 62.790 83.335 1.00 41.20 350 GLU B O 1
ATOM 2756 N N . LEU A 1 373 ? 14.170 61.889 85.343 1.00 40.06 351 LEU B N 1
ATOM 2757 C CA . LEU A 1 373 ? 12.861 62.509 85.435 1.00 38.65 351 LEU B CA 1
ATOM 2758 C C . LEU A 1 373 ? 12.995 63.722 86.361 1.00 39.20 351 LEU B C 1
ATOM 2759 O O . LEU A 1 373 ? 12.062 64.518 86.502 1.00 38.63 351 LEU B O 1
ATOM 2764 N N . GLY A 1 374 ? 14.166 63.852 86.989 1.00 38.55 352 GLY B N 1
ATOM 2765 C CA . GLY A 1 374 ? 14.423 64.961 87.895 1.00 37.56 352 GLY B CA 1
ATOM 2766 C C . GLY A 1 374 ? 13.710 64.841 89.227 1.00 38.38 352 GLY B C 1
ATOM 2767 O O . GLY A 1 374 ? 13.531 65.831 89.939 1.00 39.34 352 GLY B O 1
ATOM 2768 N N . VAL A 1 375 ? 13.310 63.621 89.575 1.00 37.66 353 VAL B N 1
ATOM 2769 C CA . VAL A 1 375 ? 12.593 63.383 90.820 1.00 35.89 353 VAL B CA 1
ATOM 2770 C C . VAL A 1 375 ? 13.460 62.743 91.900 1.00 36.75 353 VAL B C 1
ATOM 2771 O O . VAL A 1 375 ? 14.604 62.343 91.666 1.00 37.43 353 VAL B O 1
ATOM 2775 N N . GLY A 1 376 ? 12.895 62.662 93.094 1.00 36.14 354 GLY B N 1
ATOM 2776 C CA . GLY A 1 376 ? 13.604 62.074 94.205 1.00 35.93 354 GLY B CA 1
ATOM 2777 C C . GLY A 1 376 ? 13.151 60.644 94.359 1.00 36.73 354 GLY B C 1
ATOM 2778 O O . GLY A 1 376 ? 12.554 60.070 93.448 1.00 36.22 354 GLY B O 1
ATOM 2779 N N . VAL A 1 377 ? 13.405 60.078 95.529 1.00 36.90 355 VAL B N 1
ATOM 2780 C CA . VAL A 1 377 ? 13.053 58.698 95.777 1.00 36.06 355 VAL B CA 1
ATOM 2781 C C . VAL A 1 377 ? 12.647 58.424 97.223 1.00 36.42 355 VAL B C 1
ATOM 2782 O O . VAL A 1 377 ? 13.278 58.908 98.153 1.00 38.13 355 VAL B O 1
ATOM 2786 N N . SER A 1 378 ? 11.579 57.657 97.407 1.00 35.63 356 SER B N 1
ATOM 2787 C CA . SER A 1 378 ? 11.144 57.278 98.745 1.00 34.23 356 SER B CA 1
ATOM 2788 C C . SER A 1 378 ? 11.271 55.760 98.784 1.00 33.37 356 SER B C 1
ATOM 2789 O O . SER A 1 378 ? 10.887 55.076 97.841 1.00 34.43 356 SER B O 1
ATOM 2792 N N . ILE A 1 379 ? 11.813 55.262 99.876 1.00 31.84 357 ILE B N 1
ATOM 2793 C CA . ILE A 1 379 ? 11.999 53.851 100.081 1.00 30.28 357 ILE B CA 1
ATOM 2794 C C . ILE A 1 379 ? 11.112 53.313 101.170 1.00 30.39 357 ILE B C 1
ATOM 2795 O O . ILE A 1 379 ? 11.244 53.665 102.286 1.00 30.39 357 ILE B O 1
ATOM 2800 N N . TRP A 1 380 ? 10.198 52.430 100.842 1.00 32.60 358 TRP B N 1
ATOM 2801 C CA . TRP A 1 380 ? 9.561 51.620 101.852 1.00 34.83 358 TRP B CA 1
ATOM 2802 C C . TRP A 1 380 ? 10.179 50.250 101.961 1.00 38.98 358 TRP B C 1
ATOM 2803 O O . TRP A 1 380 ? 10.058 49.475 101.071 1.00 37.82 358 TRP B O 1
ATOM 2814 N N . GLU A 1 381 ? 10.823 49.934 103.078 1.00 42.23 359 GLU B N 1
ATOM 2815 C CA . GLU A 1 381 ? 11.213 50.712 104.233 1.00 41.97 359 GLU B CA 1
ATOM 2816 C C . GLU A 1 381 ? 12.575 50.159 104.539 1.00 41.48 359 GLU B C 1
ATOM 2817 O O . GLU A 1 381 ? 12.922 49.145 104.019 1.00 38.33 359 GLU B O 1
ATOM 2823 N N . LEU A 1 382 ? 13.322 50.806 105.429 1.00 40.91 360 LEU B N 1
ATOM 2824 C CA . LEU A 1 382 ? 14.723 50.468 105.617 1.00 39.59 360 LEU B CA 1
ATOM 2825 C C . LEU A 1 382 ? 14.959 49.219 106.434 1.00 38.62 360 LEU B C 1
ATOM 2826 O O . LEU A 1 382 ? 16.060 48.829 106.675 1.00 37.20 360 LEU B O 1
ATOM 2831 N N . GLY A 1 383 ? 13.899 48.569 106.833 1.00 37.06 361 GLY B N 1
ATOM 2832 C CA . GLY A 1 383 ? 14.036 47.349 107.600 1.00 36.90 361 GLY B CA 1
ATOM 2833 C C . GLY A 1 383 ? 13.909 46.115 106.731 1.00 36.17 361 GLY B C 1
ATOM 2834 O O . GLY A 1 383 ? 14.259 45.031 107.156 1.00 36.50 361 GLY B O 1
ATOM 2835 N N . GLN A 1 384 ? 13.454 46.281 105.495 1.00 36.82 362 GLN B N 1
ATOM 2836 C CA . GLN A 1 384 ? 13.232 45.140 104.612 1.00 36.67 362 GLN B CA 1
ATOM 2837 C C . GLN A 1 384 ? 14.242 44.842 103.507 1.00 37.01 362 GLN B C 1
ATOM 2838 O O . GLN A 1 384 ? 14.066 43.857 102.789 1.00 36.90 362 GLN B O 1
ATOM 2844 N N . GLY A 1 385 ? 15.276 45.665 103.347 1.00 36.01 363 GLY B N 1
ATOM 2845 C CA . GLY A 1 385 ? 16.231 45.408 102.277 1.00 34.82 363 GLY B CA 1
ATOM 2846 C C . GLY A 1 385 ? 17.442 44.557 102.632 1.00 35.45 363 GLY B C 1
ATOM 2847 O O . GLY A 1 385 ? 17.450 43.819 103.625 1.00 34.53 363 GLY B O 1
ATOM 2848 N N . LEU A 1 386 ? 18.461 44.645 101.784 1.00 35.08 364 LEU B N 1
ATOM 2849 C CA . LEU A 1 386 ? 19.722 43.939 101.978 1.00 35.64 364 LEU B CA 1
ATOM 2850 C C . LEU A 1 386 ? 20.709 45.066 102.240 1.00 37.07 364 LEU B C 1
ATOM 2851 O O . LEU A 1 386 ? 20.669 46.091 101.567 1.00 38.05 364 LEU B O 1
ATOM 2856 N N . ASP A 1 387 ? 21.590 44.896 103.213 1.00 38.35 365 ASP B N 1
ATOM 2857 C CA . ASP A 1 387 ? 22.523 45.970 103.528 1.00 39.35 365 ASP B CA 1
ATOM 2858 C C . ASP A 1 387 ? 23.281 46.569 102.363 1.00 40.18 365 ASP B C 1
ATOM 2859 O O . ASP A 1 387 ? 23.405 47.790 102.279 1.00 42.28 365 ASP B O 1
ATOM 2864 N N . TYR A 1 388 ? 23.772 45.748 101.444 1.00 40.26 366 TYR B N 1
ATOM 2865 C CA . TYR A 1 388 ? 24.541 46.330 100.359 1.00 40.66 366 TYR B CA 1
ATOM 2866 C C . TYR A 1 388 ? 23.766 47.193 99.350 1.00 41.15 366 TYR B C 1
ATOM 2867 O O . TYR A 1 388 ? 24.374 47.808 98.472 1.00 42.18 366 TYR B O 1
ATOM 2876 N N . PHE A 1 389 ? 22.442 47.281 99.492 1.00 40.12 367 PHE B N 1
ATOM 2877 C CA . PHE A 1 389 ? 21.643 48.112 98.584 1.00 39.22 367 PHE B CA 1
ATOM 2878 C C . PHE A 1 389 ? 22.043 49.577 98.711 1.00 38.80 367 PHE B C 1
ATOM 2879 O O . PHE A 1 389 ? 22.196 50.283 97.722 1.00 37.09 367 PHE B O 1
ATOM 2887 N N . TYR A 1 390 ? 22.200 50.023 99.952 1.00 40.18 368 TYR B N 1
ATOM 2888 C CA . TYR A 1 390 ? 22.555 51.403 100.266 1.00 39.98 368 TYR B CA 1
ATOM 2889 C C . TYR A 1 390 ? 23.811 51.912 99.564 1.00 40.96 368 TYR B C 1
ATOM 2890 O O . TYR A 1 390 ? 24.014 53.121 99.440 1.00 41.42 368 TYR B O 1
ATOM 2899 N N . ASP A 1 391 ? 24.650 50.989 99.103 1.00 40.52 369 ASP B N 1
ATOM 2900 C CA . ASP A 1 391 ? 25.858 51.359 98.382 1.00 40.91 369 ASP B CA 1
ATOM 2901 C C . ASP A 1 391 ? 25.431 52.227 97.200 1.00 41.33 369 ASP B C 1
ATOM 2902 O O . ASP A 1 391 ? 26.115 53.175 96.832 1.00 42.53 369 ASP B O 1
ATOM 2907 N N . LEU A 1 392 ? 24.285 51.890 96.616 1.00 41.64 370 LEU B N 1
ATOM 2908 C CA . LEU A 1 392 ? 23.744 52.613 95.477 1.00 41.22 370 LEU B CA 1
ATOM 2909 C C . LEU A 1 392 ? 23.167 53.966 95.860 1.00 41.87 370 LEU B C 1
ATOM 2910 O O . LEU A 1 392 ? 23.116 54.863 95.021 1.00 40.62 370 LEU B O 1
ATOM 2915 N N . LEU A 1 393 ? 22.717 54.085 97.115 1.00 43.59 371 LEU B N 1
ATOM 2916 C CA . LEU A 1 393 ? 22.112 55.306 97.683 1.00 44.19 371 LEU B CA 1
ATOM 2917 C C . LEU A 1 393 ? 20.616 55.187 97.995 1.00 44.42 371 LEU B C 1
ATOM 2918 O O . LEU A 1 393 ? 20.251 55.085 99.186 1.00 43.45 371 LEU B O 1
ATOM 2924 N N . THR B 1 33 ? -38.128 35.721 60.677 1.00 70.52 11 THR A N 1
ATOM 2925 C CA . THR B 1 33 ? -38.337 36.896 61.492 1.00 71.17 11 THR A CA 1
ATOM 2926 C C . THR B 1 33 ? -36.995 37.364 61.993 1.00 69.38 11 THR A C 1
ATOM 2927 O O . THR B 1 33 ? -36.057 36.602 62.004 1.00 68.96 11 THR A O 1
ATOM 2931 N N . LEU B 1 34 ? -36.888 38.625 62.360 1.00 67.26 12 LEU A N 1
ATOM 2932 C CA . LEU B 1 34 ? -37.835 39.254 63.235 1.00 64.57 12 LEU A CA 1
ATOM 2933 C C . LEU B 1 34 ? -38.047 40.604 62.623 1.00 63.13 12 LEU A C 1
ATOM 2934 O O . LEU B 1 34 ? -37.284 40.996 61.791 1.00 62.99 12 LEU A O 1
ATOM 2939 N N . LEU B 1 35 ? -39.086 41.321 62.999 1.00 61.28 13 LEU A N 1
ATOM 2940 C CA . LEU B 1 35 ? -39.588 42.365 62.109 1.00 59.13 13 LEU A CA 1
ATOM 2941 C C . LEU B 1 35 ? -38.491 43.417 61.907 1.00 57.75 13 LEU A C 1
ATOM 2942 O O . LEU B 1 35 ? -37.735 43.733 62.827 1.00 58.08 13 LEU A O 1
ATOM 2947 N N . GLU B 1 36 ? -38.414 43.962 60.700 1.00 55.67 14 GLU A N 1
ATOM 2948 C CA . GLU B 1 36 ? -37.398 44.951 60.370 1.00 53.88 14 GLU A CA 1
ATOM 2949 C C . GLU B 1 36 ? -38.068 46.138 59.693 1.00 52.25 14 GLU A C 1
ATOM 2950 O O . GLU B 1 36 ? -38.586 45.997 58.590 1.00 54.19 14 GLU A O 1
ATOM 2956 N N . LYS B 1 37 ? -38.078 47.297 60.346 1.00 50.26 15 LYS A N 1
ATOM 2957 C CA . LYS B 1 37 ? -38.684 48.485 59.748 1.00 48.67 15 LYS A CA 1
ATOM 2958 C C . LYS B 1 37 ? -37.877 48.850 58.513 1.00 49.21 15 LYS A C 1
ATOM 2959 O O . LYS B 1 37 ? -36.736 48.408 58.356 1.00 49.93 15 LYS A O 1
ATOM 2965 N N . SER B 1 38 ? -38.464 49.657 57.637 1.00 48.08 16 SER A N 1
ATOM 2966 C CA . SER B 1 38 ? -37.768 50.088 56.435 1.00 48.98 16 SER A CA 1
ATOM 2967 C C . SER B 1 38 ? -38.079 51.558 56.198 1.00 51.19 16 SER A C 1
ATOM 2968 O O . SER B 1 38 ? -37.369 52.250 55.472 1.00 51.51 16 SER A O 1
ATOM 2971 N N . GLN B 1 39 ? -39.148 52.025 56.837 1.00 53.63 17 GLN A N 1
ATOM 2972 C CA . GLN B 1 39 ? -39.593 53.405 56.721 1.00 53.74 17 GLN A CA 1
ATOM 2973 C C . GLN B 1 39 ? -38.689 54.283 57.569 1.00 53.05 17 GLN A C 1
ATOM 2974 O O . GLN B 1 39 ? -38.026 53.792 58.479 1.00 51.55 17 GLN A O 1
ATOM 2980 N N . PHE B 1 40 ? -38.666 55.581 57.279 1.00 53.49 18 PHE A N 1
ATOM 2981 C CA . PHE B 1 40 ? -37.845 56.509 58.051 1.00 53.90 18 PHE A CA 1
ATOM 2982 C C . PHE B 1 40 ? -38.628 56.781 59.329 1.00 54.96 18 PHE A C 1
ATOM 2983 O O . PHE B 1 40 ? -39.679 56.183 59.567 1.00 55.06 18 PHE A O 1
ATOM 2991 N N . SER B 1 41 ? -38.113 57.703 60.135 1.00 55.98 19 SER A N 1
ATOM 2992 C CA . SER B 1 41 ? -38.744 58.078 61.392 1.00 56.53 19 SER A CA 1
ATOM 2993 C C . SER B 1 41 ? -39.017 59.565 61.534 1.00 56.62 19 SER A C 1
ATOM 2994 O O . SER B 1 41 ? -38.353 60.399 60.912 1.00 56.59 19 SER A O 1
ATOM 2997 N N . ASP B 1 42 ? -40.003 59.882 62.365 1.00 57.50 20 ASP A N 1
ATOM 2998 C CA . ASP B 1 42 ? -40.381 61.262 62.639 1.00 58.50 20 ASP A CA 1
ATOM 2999 C C . ASP B 1 42 ? -39.375 61.838 63.620 1.00 57.49 20 ASP A C 1
ATOM 3000 O O . ASP B 1 42 ? -38.902 62.960 63.463 1.00 57.73 20 ASP A O 1
ATOM 3005 N N . LYS B 1 43 ? -39.046 61.048 64.633 1.00 56.17 21 LYS A N 1
ATOM 3006 C CA . LYS B 1 43 ? -38.104 61.469 65.652 1.00 54.16 21 LYS A CA 1
ATOM 3007 C C . LYS B 1 43 ? -36.850 60.606 65.653 1.00 51.54 21 LYS A C 1
ATOM 3008 O O . LYS B 1 43 ? -36.878 59.440 65.253 1.00 49.85 21 LYS A O 1
ATOM 3014 N N . PRO B 1 44 ? -35.724 61.182 66.098 1.00 49.41 22 PRO A N 1
ATOM 3015 C CA . PRO B 1 44 ? -34.447 60.479 66.165 1.00 48.29 22 PRO A CA 1
ATOM 3016 C C . PRO B 1 44 ? -34.447 59.526 67.360 1.00 47.86 22 PRO A C 1
ATOM 3017 O O . PRO B 1 44 ? -35.159 59.748 68.341 1.00 49.36 22 PRO A O 1
ATOM 3021 N N . VAL B 1 45 ? -33.650 58.469 67.281 1.00 46.27 23 VAL A N 1
ATOM 3022 C CA . VAL B 1 45 ? -33.593 57.488 68.353 1.00 45.00 23 VAL A CA 1
ATOM 3023 C C . VAL B 1 45 ? -33.497 58.059 69.774 1.00 44.89 23 VAL A C 1
ATOM 3024 O O . VAL B 1 45 ? -33.969 57.424 70.714 1.00 45.27 23 VAL A O 1
ATOM 3028 N N . GLN B 1 46 ? -32.913 59.243 69.948 1.00 44.54 24 GLN A N 1
ATOM 3029 C CA . GLN B 1 46 ? -32.791 59.817 71.293 1.00 44.92 24 GLN A CA 1
ATOM 3030 C C . GLN B 1 46 ? -34.129 60.252 71.848 1.00 46.68 24 GLN A C 1
ATOM 3031 O O . GLN B 1 46 ? -34.307 60.322 73.064 1.00 47.69 24 GLN A O 1
ATOM 3037 N N . ASP B 1 47 ? -35.065 60.561 70.956 1.00 47.71 25 ASP A N 1
ATOM 3038 C CA . ASP B 1 47 ? -36.384 61.011 71.368 1.00 48.01 25 ASP A CA 1
ATOM 3039 C C . ASP B 1 47 ? -37.400 59.893 71.230 1.00 47.67 25 ASP A C 1
ATOM 3040 O O . ASP B 1 47 ? -38.603 60.138 71.173 1.00 49.17 25 ASP A O 1
ATOM 3045 N N . ARG B 1 48 ? -36.908 58.662 71.179 1.00 46.05 26 ARG A N 1
ATOM 3046 C CA . ARG B 1 48 ? -37.768 57.491 71.047 1.00 44.30 26 ARG A CA 1
ATOM 3047 C C . ARG B 1 48 ? -37.412 56.452 72.105 1.00 42.78 26 ARG A C 1
ATOM 3048 O O . ARG B 1 48 ? -37.764 55.283 71.978 1.00 42.06 26 ARG A O 1
ATOM 3056 N N . GLY B 1 49 ? -36.708 56.890 73.146 1.00 41.67 27 GLY A N 1
ATOM 3057 C CA . GLY B 1 49 ? -36.327 55.990 74.223 1.00 39.68 27 GLY A CA 1
ATOM 3058 C C . GLY B 1 49 ? -35.623 54.741 73.739 1.00 39.90 27 GLY A C 1
ATOM 3059 O O . GLY B 1 49 ? -35.795 53.660 74.307 1.00 39.86 27 GLY A O 1
ATOM 3060 N N . LEU B 1 50 ? -34.820 54.893 72.692 1.00 38.60 28 LEU A N 1
ATOM 3061 C CA . LEU B 1 50 ? -34.097 53.771 72.122 1.00 37.33 28 LEU A CA 1
ATOM 3062 C C . LEU B 1 50 ? -32.677 53.608 72.649 1.00 37.22 28 LEU A C 1
ATOM 3063 O O . LEU B 1 50 ? -32.121 52.520 72.594 1.00 37.43 28 LEU A O 1
ATOM 3068 N N . VAL B 1 51 ? -32.083 54.683 73.147 1.00 37.57 29 VAL A N 1
ATOM 3069 C CA . VAL B 1 51 ? -30.722 54.594 73.665 1.00 38.67 29 VAL A CA 1
ATOM 3070 C C . VAL B 1 51 ? -30.808 54.132 75.118 1.00 37.56 29 VAL A C 1
ATOM 3071 O O . VAL B 1 51 ? -30.969 54.929 76.041 1.00 36.40 29 VAL A O 1
ATOM 3075 N N . VAL B 1 52 ? -30.695 52.820 75.298 1.00 38.32 30 VAL A N 1
ATOM 3076 C CA . VAL B 1 52 ? -30.826 52.191 76.614 1.00 38.47 30 VAL A CA 1
ATOM 3077 C C . VAL B 1 52 ? -29.802 51.088 76.893 1.00 39.35 30 VAL A C 1
ATOM 3078 O O . VAL B 1 52 ? -29.270 50.475 75.965 1.00 39.47 30 VAL A O 1
ATOM 3082 N N . THR B 1 53 ? -29.556 50.822 78.175 1.00 39.93 31 THR A N 1
ATOM 3083 C CA . THR B 1 53 ? -28.623 49.772 78.559 1.00 41.12 31 THR A CA 1
ATOM 3084 C C . THR B 1 53 ? -29.350 48.426 78.516 1.00 42.22 31 THR A C 1
ATOM 3085 O O . THR B 1 53 ? -28.734 47.383 78.295 1.00 41.40 31 THR A O 1
ATOM 3089 N N . ASP B 1 54 ? -30.665 48.452 78.730 1.00 43.16 32 ASP A N 1
ATOM 3090 C CA . ASP B 1 54 ? -31.467 47.229 78.695 1.00 44.21 32 ASP A CA 1
ATOM 3091 C C . ASP B 1 54 ? -31.829 46.955 77.231 1.00 43.64 32 ASP A C 1
ATOM 3092 O O . ASP B 1 54 ? -32.912 47.322 76.774 1.00 44.24 32 ASP A O 1
ATOM 3097 N N . LEU B 1 55 ? -30.929 46.300 76.505 1.00 41.96 33 LEU A N 1
ATOM 3098 C CA . LEU B 1 55 ? -31.140 46.039 75.088 1.00 40.48 33 LEU A CA 1
ATOM 3099 C C . LEU B 1 55 ? -31.596 44.627 74.704 1.00 41.36 33 LEU A C 1
ATOM 3100 O O . LEU B 1 55 ? -31.087 43.624 75.218 1.00 39.93 33 LEU A O 1
ATOM 3105 N N . LYS B 1 56 ? -32.551 44.577 73.774 1.00 42.07 34 LYS A N 1
ATOM 3106 C CA . LYS B 1 56 ? -33.088 43.327 73.243 1.00 43.89 34 LYS A CA 1
ATOM 3107 C C . LYS B 1 56 ? -32.685 43.240 71.766 1.00 43.78 34 LYS A C 1
ATOM 3108 O O . LYS B 1 56 ? -32.802 44.223 71.030 1.00 43.00 34 LYS A O 1
ATOM 3114 N N . ALA B 1 57 ? -32.216 42.073 71.333 1.00 43.57 35 ALA A N 1
ATOM 3115 C CA . ALA B 1 57 ? -31.813 41.898 69.941 1.00 44.37 35 ALA A CA 1
ATOM 3116 C C . ALA B 1 57 ? -32.889 42.414 68.991 1.00 45.38 35 ALA A C 1
ATOM 3117 O O . ALA B 1 57 ? -32.613 43.190 68.075 1.00 45.83 35 ALA A O 1
ATOM 3119 N N . GLU B 1 58 ? -34.122 41.983 69.226 1.00 45.92 36 GLU A N 1
ATOM 3120 C CA . GLU B 1 58 ? -35.260 42.368 68.403 1.00 46.02 36 GLU A CA 1
ATOM 3121 C C . GLU B 1 58 ? -35.409 43.879 68.215 1.00 45.08 36 GLU A C 1
ATOM 3122 O O . GLU B 1 58 ? -35.783 44.348 67.135 1.00 45.82 36 GLU A O 1
ATOM 3128 N N . SER B 1 59 ? -35.115 44.642 69.258 1.00 43.19 37 SER A N 1
ATOM 3129 C CA . SER B 1 59 ? -35.231 46.091 69.183 1.00 41.08 37 SER A CA 1
ATOM 3130 C C . SER B 1 59 ? -34.247 46.678 68.165 1.00 41.28 37 SER A C 1
ATOM 3131 O O . SER B 1 59 ? -34.579 47.610 67.425 1.00 40.96 37 SER A O 1
ATOM 3134 N N . VAL B 1 60 ? -33.036 46.123 68.136 1.00 41.17 38 VAL A N 1
ATOM 3135 C CA . VAL B 1 60 ? -31.987 46.577 67.226 1.00 39.64 38 VAL A CA 1
ATOM 3136 C C . VAL B 1 60 ? -32.312 46.225 65.783 1.00 39.60 38 VAL A C 1
ATOM 3137 O O . VAL B 1 60 ? -32.344 47.097 64.917 1.00 39.82 38 VAL A O 1
ATOM 3141 N N . VAL B 1 61 ? -32.545 44.944 65.523 1.00 38.66 39 VAL A N 1
ATOM 3142 C CA . VAL B 1 61 ? -32.844 44.519 64.165 1.00 38.46 39 VAL A CA 1
ATOM 3143 C C . VAL B 1 61 ? -34.154 45.135 63.663 1.00 38.26 39 VAL A C 1
ATOM 3144 O O . VAL B 1 61 ? -34.379 45.260 62.462 1.00 40.01 39 VAL A O 1
ATOM 3148 N N . LEU B 1 62 ? -35.004 45.558 64.585 1.00 37.90 40 LEU A N 1
ATOM 3149 C CA . LEU B 1 62 ? -36.272 46.160 64.206 1.00 36.11 40 LEU A CA 1
ATOM 3150 C C . LEU B 1 62 ? -36.141 47.620 63.806 1.00 36.31 40 LEU A C 1
ATOM 3151 O O . LEU B 1 62 ? -36.793 48.077 62.882 1.00 36.82 40 LEU A O 1
ATOM 3156 N N . GLU B 1 63 ? -35.277 48.348 64.496 1.00 38.14 41 GLU A N 1
ATOM 3157 C CA . GLU B 1 63 ? -35.124 49.774 64.257 1.00 39.39 41 GLU A CA 1
ATOM 3158 C C . GLU B 1 63 ? -33.919 50.279 63.464 1.00 39.57 41 GLU A C 1
ATOM 3159 O O . GLU B 1 63 ? -33.993 51.355 62.871 1.00 39.88 41 GLU A O 1
ATOM 3165 N N . HIS B 1 64 ? -32.831 49.509 63.436 1.00 39.30 42 HIS A N 1
ATOM 3166 C CA . HIS B 1 64 ? -31.595 49.945 62.788 1.00 39.46 42 HIS A CA 1
ATOM 3167 C C . HIS B 1 64 ? -31.672 50.715 61.481 1.00 41.07 42 HIS A C 1
ATOM 3168 O O . HIS B 1 64 ? -30.951 51.698 61.314 1.00 41.30 42 HIS A O 1
ATOM 3175 N N . ARG B 1 65 ? -32.535 50.298 60.559 1.00 41.52 43 ARG A N 1
ATOM 3176 C CA . ARG B 1 65 ? -32.647 50.991 59.278 1.00 41.43 43 ARG A CA 1
ATOM 3177 C C . ARG B 1 65 ? -33.431 52.294 59.372 1.00 42.37 43 ARG A C 1
ATOM 3178 O O . ARG B 1 65 ? -33.264 53.193 58.542 1.00 43.27 43 ARG A O 1
ATOM 3186 N N . SER B 1 66 ? -34.286 52.397 60.380 1.00 41.37 44 SER A N 1
ATOM 3187 C CA . SER B 1 66 ? -35.137 53.563 60.513 1.00 42.44 44 SER A CA 1
ATOM 3188 C C . SER B 1 66 ? -34.524 54.773 61.180 1.00 43.14 44 SER A C 1
ATOM 3189 O O . SER B 1 66 ? -34.698 54.990 62.383 1.00 45.28 44 SER A O 1
ATOM 3192 N N . TYR B 1 67 ? -33.814 55.576 60.397 1.00 42.69 45 TYR A N 1
ATOM 3193 C CA . TYR B 1 67 ? -33.207 56.782 60.935 1.00 42.26 45 TYR A CA 1
ATOM 3194 C C . TYR B 1 67 ? -34.159 57.945 60.697 1.00 43.59 45 TYR A C 1
ATOM 3195 O O . TYR B 1 67 ? -35.098 57.831 59.919 1.00 43.13 45 TYR A O 1
ATOM 3204 N N . CYS B 1 68 ? -33.924 59.061 61.371 1.00 46.47 46 CYS A N 1
ATOM 3205 C CA . CYS B 1 68 ? -34.780 60.224 61.212 1.00 48.57 46 CYS A CA 1
ATOM 3206 C C . CYS B 1 68 ? -34.324 61.021 59.995 1.00 49.16 46 CYS A C 1
ATOM 3207 O O . CYS B 1 68 ? -33.375 61.801 60.060 1.00 49.46 46 CYS A O 1
ATOM 3210 N N . SER B 1 69 ? -35.016 60.810 58.884 1.00 49.89 47 SER A N 1
ATOM 3211 C CA . SER B 1 69 ? -34.697 61.468 57.630 1.00 50.82 47 SER A CA 1
ATOM 3212 C C . SER B 1 69 ? -34.931 62.965 57.659 1.00 52.02 47 SER A C 1
ATOM 3213 O O . SER B 1 69 ? -34.139 63.734 57.114 1.00 51.63 47 SER A O 1
ATOM 3216 N N . ALA B 1 70 ? -36.025 63.377 58.285 1.00 53.56 48 ALA A N 1
ATOM 3217 C CA . ALA B 1 70 ? -36.367 64.789 58.366 1.00 54.14 48 ALA A CA 1
ATOM 3218 C C . ALA B 1 70 ? -35.268 65.590 59.053 1.00 55.71 48 ALA A C 1
ATOM 3219 O O . ALA B 1 70 ? -35.084 66.773 58.766 1.00 56.26 48 ALA A O 1
ATOM 3221 N N . LYS B 1 71 ? -34.528 64.954 59.955 1.00 57.02 49 LYS A N 1
ATOM 3222 C CA . LYS B 1 71 ? -33.458 65.657 60.656 1.00 58.03 49 LYS A CA 1
ATOM 3223 C C . LYS B 1 71 ? -32.070 65.091 60.366 1.00 57.37 49 LYS A C 1
ATOM 3224 O O . LYS B 1 71 ? -31.181 65.126 61.219 1.00 57.95 49 LYS A O 1
ATOM 3230 N N . ALA B 1 72 ? -31.893 64.594 59.143 1.00 56.11 50 ALA A N 1
ATOM 3231 C CA . ALA B 1 72 ? -30.628 64.015 58.702 1.00 55.25 50 ALA A CA 1
ATOM 3232 C C . ALA B 1 72 ? -29.596 65.088 58.398 1.00 55.02 50 ALA A C 1
ATOM 3233 O O . ALA B 1 72 ? -28.444 64.784 58.091 1.00 55.21 50 ALA A O 1
ATOM 3235 N N . ARG B 1 73 ? -30.023 66.344 58.479 1.00 55.71 51 ARG A N 1
ATOM 3236 C CA . ARG B 1 73 ? -29.154 67.483 58.213 1.00 55.89 51 ARG A CA 1
ATOM 3237 C C . ARG B 1 73 ? -28.820 68.267 59.470 1.00 55.24 51 ARG A C 1
ATOM 3238 O O . ARG B 1 73 ? -28.068 69.244 59.412 1.00 55.15 51 ARG A O 1
ATOM 3246 N N . ASP B 1 74 ? -29.379 67.848 60.603 1.00 53.97 52 ASP A N 1
ATOM 3247 C CA . ASP B 1 74 ? -29.120 68.526 61.868 1.00 52.51 52 ASP A CA 1
ATOM 3248 C C . ASP B 1 74 ? -27.976 67.860 62.616 1.00 51.10 52 ASP A C 1
ATOM 3249 O O . ASP B 1 74 ? -27.745 66.659 62.489 1.00 51.35 52 ASP A O 1
ATOM 3254 N N . ARG B 1 75 ? -27.251 68.654 63.389 1.00 49.21 53 ARG A N 1
ATOM 3255 C CA . ARG B 1 75 ? -26.137 68.134 64.152 1.00 47.22 53 ARG A CA 1
ATOM 3256 C C . ARG B 1 75 ? -26.527 68.110 65.615 1.00 45.75 53 ARG A C 1
ATOM 3257 O O . ARG B 1 75 ? -26.997 69.105 66.143 1.00 44.60 53 ARG A O 1
ATOM 3265 N N . HIS B 1 76 ? -26.347 66.964 66.260 1.00 45.26 54 HIS A N 1
ATOM 3266 C CA . HIS B 1 76 ? -26.665 66.835 67.674 1.00 44.68 54 HIS A CA 1
ATOM 3267 C C . HIS B 1 76 ? -25.366 66.785 68.464 1.00 43.31 54 HIS A C 1
ATOM 3268 O O . HIS B 1 76 ? -25.378 66.724 69.692 1.00 42.91 54 HIS A O 1
ATOM 3275 N N . PHE B 1 77 ? -24.246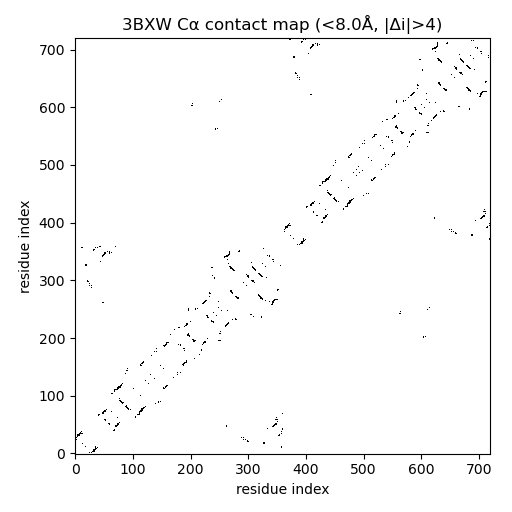 66.797 67.747 1.00 41.46 55 PHE A N 1
ATOM 3276 C CA . PHE B 1 77 ? -22.936 66.790 68.383 1.00 39.89 55 PHE A CA 1
ATOM 3277 C C . PHE B 1 77 ? -22.261 68.092 67.976 1.00 39.62 55 PHE A C 1
ATOM 3278 O O . PHE B 1 77 ? -22.210 68.428 66.794 1.00 39.39 55 PHE A O 1
ATOM 3286 N N . ALA B 1 78 ? -21.735 68.814 68.960 1.00 39.87 56 ALA A N 1
ATOM 3287 C CA . ALA B 1 78 ? -21.125 70.111 68.720 1.00 40.68 56 ALA A CA 1
ATOM 3288 C C . ALA B 1 78 ? -19.685 70.141 68.231 1.00 41.93 56 ALA A C 1
ATOM 3289 O O . ALA B 1 78 ? -19.292 71.058 67.510 1.00 43.30 56 ALA A O 1
ATOM 3291 N N . GLY B 1 79 ? -18.887 69.160 68.622 1.00 42.27 57 GLY A N 1
ATOM 3292 C CA . GLY B 1 79 ? -17.504 69.169 68.190 1.00 42.52 57 GLY A CA 1
ATOM 3293 C C . GLY B 1 79 ? -17.309 68.700 66.759 1.00 43.22 57 GLY A C 1
ATOM 3294 O O . GLY B 1 79 ? -18.268 68.361 66.057 1.00 43.63 57 GLY A O 1
ATOM 3295 N N . ASP B 1 80 ? -16.056 68.695 66.322 1.00 41.98 58 ASP A N 1
ATOM 3296 C CA . ASP B 1 80 ? -15.729 68.239 64.988 1.00 41.53 58 ASP A CA 1
ATOM 3297 C C . ASP B 1 80 ? -15.959 66.742 64.931 1.00 40.85 58 ASP A C 1
ATOM 3298 O O . ASP B 1 80 ? -15.807 66.034 65.929 1.00 40.90 58 ASP A O 1
ATOM 3303 N N . VAL B 1 81 ? -16.342 66.259 63.762 1.00 38.78 59 VAL A N 1
ATOM 3304 C CA . VAL B 1 81 ? -16.553 64.840 63.590 1.00 35.86 59 VAL A CA 1
ATOM 3305 C C . VAL B 1 81 ? -16.038 64.450 62.209 1.00 34.40 59 VAL A C 1
ATOM 3306 O O . VAL B 1 81 ? -16.504 64.949 61.182 1.00 32.62 59 VAL A O 1
ATOM 3310 N N . LEU B 1 82 ? -15.027 63.584 62.225 1.00 32.44 60 LEU A N 1
ATOM 3311 C CA . LEU B 1 82 ? -14.376 63.080 61.031 1.00 31.94 60 LEU A CA 1
ATOM 3312 C C . LEU B 1 82 ? -14.902 61.689 60.698 1.00 32.25 60 LEU A C 1
ATOM 3313 O O . LEU B 1 82 ? -15.016 60.844 61.577 1.00 33.21 60 LEU A O 1
ATOM 3318 N N . GLY B 1 83 ? -15.229 61.449 59.432 1.00 32.05 61 GLY A N 1
ATOM 3319 C CA . GLY B 1 83 ? -15.705 60.132 59.036 1.00 32.07 61 GLY A CA 1
ATOM 3320 C C . GLY B 1 83 ? -14.846 59.478 57.956 1.00 30.64 61 GLY A C 1
ATOM 3321 O O . GLY B 1 83 ? -14.580 60.093 56.923 1.00 29.74 61 GLY A O 1
ATOM 3322 N N . TYR B 1 84 ? -14.400 58.244 58.188 1.00 29.54 62 TYR A N 1
ATOM 3323 C CA . TYR B 1 84 ? -13.591 57.543 57.191 1.00 29.93 62 TYR A CA 1
ATOM 3324 C C . TYR B 1 84 ? -14.497 56.746 56.252 1.00 30.72 62 TYR A C 1
ATOM 3325 O O . TYR B 1 84 ? -15.522 56.202 56.673 1.00 30.16 62 TYR A O 1
ATOM 3334 N N . VAL B 1 85 ? -14.105 56.679 54.984 1.00 30.71 63 VAL A N 1
ATOM 3335 C CA . VAL B 1 85 ? -14.854 55.959 53.967 1.00 30.55 63 VAL A CA 1
ATOM 3336 C C . VAL B 1 85 ? -13.860 55.095 53.197 1.00 31.52 63 VAL A C 1
ATOM 3337 O O . VAL B 1 85 ? -12.813 55.584 52.778 1.00 30.19 63 VAL A O 1
ATOM 3341 N N . THR B 1 86 ? -14.182 53.816 53.019 1.00 32.41 64 THR A N 1
ATOM 3342 C CA . THR B 1 86 ? -13.293 52.898 52.309 1.00 33.01 64 THR A CA 1
ATOM 3343 C C . THR B 1 86 ? -13.961 52.295 51.080 1.00 35.82 64 THR A C 1
ATOM 3344 O O . THR B 1 86 ? -15.166 52.086 51.065 1.00 38.24 64 THR A O 1
ATOM 3348 N N . PRO B 1 87 ? -13.177 51.971 50.041 1.00 38.44 65 PRO A N 1
ATOM 3349 C CA . PRO B 1 87 ? -13.755 51.390 48.821 1.00 39.77 65 PRO A CA 1
ATOM 3350 C C . PRO B 1 87 ? -14.336 49.990 49.010 1.00 40.98 65 PRO A C 1
ATOM 3351 O O . PRO B 1 87 ? -15.205 49.573 48.257 1.00 42.90 65 PRO A O 1
ATOM 3355 N N . TRP B 1 88 ? -13.862 49.272 50.021 1.00 42.15 66 TRP A N 1
ATOM 3356 C CA . TRP B 1 88 ? -14.322 47.911 50.275 1.00 43.12 66 TRP A CA 1
ATOM 3357 C C . TRP B 1 88 ? -15.561 47.737 51.178 1.00 44.87 66 TRP A C 1
ATOM 3358 O O . TRP B 1 88 ? -15.920 46.616 51.544 1.00 45.05 66 TRP A O 1
ATOM 3369 N N . ASN B 1 89 ? -16.187 48.849 51.553 1.00 45.03 67 ASN A N 1
ATOM 3370 C CA . ASN B 1 89 ? -17.414 48.860 52.351 1.00 43.43 67 ASN A CA 1
ATOM 3371 C C . ASN B 1 89 ? -18.119 50.068 51.767 1.00 42.67 67 ASN A C 1
ATOM 3372 O O . ASN B 1 89 ? -18.440 51.020 52.476 1.00 43.61 67 ASN A O 1
ATOM 3377 N N . SER B 1 90 ? -18.331 50.019 50.454 1.00 42.24 68 SER A N 1
ATOM 3378 C CA . SER B 1 90 ? -18.954 51.103 49.694 1.00 41.23 68 SER A CA 1
ATOM 3379 C C . SER B 1 90 ? -20.265 51.674 50.247 1.00 40.55 68 SER A C 1
ATOM 3380 O O . SER B 1 90 ? -20.781 52.678 49.730 1.00 39.12 68 SER A O 1
ATOM 3383 N N . HIS B 1 91 ? -20.816 51.048 51.283 1.00 39.28 69 HIS A N 1
ATOM 3384 C CA . HIS B 1 91 ? -22.033 51.587 51.850 1.00 38.11 69 HIS A CA 1
ATOM 3385 C C . HIS B 1 91 ? -21.672 52.947 52.417 1.00 38.01 69 HIS A C 1
ATOM 3386 O O . HIS B 1 91 ? -22.526 53.814 52.558 1.00 38.41 69 HIS A O 1
ATOM 3393 N N . GLY B 1 92 ? -20.387 53.123 52.724 1.00 38.09 70 GLY A N 1
ATOM 3394 C CA . GLY B 1 92 ? -19.900 54.378 53.269 1.00 38.22 70 GLY A CA 1
ATOM 3395 C C . GLY B 1 92 ? -20.076 55.561 52.335 1.00 39.01 70 GLY A C 1
ATOM 3396 O O . GLY B 1 92 ? -20.354 56.674 52.782 1.00 39.21 70 GLY A O 1
ATOM 3397 N N . TYR B 1 93 ? -19.910 55.334 51.035 1.00 38.61 71 TYR A N 1
ATOM 3398 C CA . TYR B 1 93 ? -20.078 56.411 50.071 1.00 38.98 71 TYR A CA 1
ATOM 3399 C C . TYR B 1 93 ? -21.510 56.934 50.122 1.00 38.85 71 TYR A C 1
ATOM 3400 O O . TYR B 1 93 ? -21.738 58.136 50.031 1.00 40.45 71 TYR A O 1
ATOM 3409 N N . ASP B 1 94 ? -22.474 56.031 50.273 1.00 39.05 72 ASP A N 1
ATOM 3410 C CA . ASP B 1 94 ? -23.886 56.416 50.321 1.00 39.43 72 ASP A CA 1
ATOM 3411 C C . ASP B 1 94 ? -24.237 57.106 51.628 1.00 38.74 72 ASP A C 1
ATOM 3412 O O . ASP B 1 94 ? -24.956 58.113 51.646 1.00 38.46 72 ASP A O 1
ATOM 3417 N N . VAL B 1 95 ? -23.730 56.549 52.722 1.00 36.52 73 VAL A N 1
ATOM 3418 C CA . VAL B 1 95 ? -23.949 57.110 54.037 1.00 34.42 73 VAL A CA 1
ATOM 3419 C C . VAL B 1 95 ? -23.526 58.576 53.994 1.00 35.99 73 VAL A C 1
ATOM 3420 O O . VAL B 1 95 ? -24.272 59.458 54.422 1.00 36.10 73 VAL A O 1
ATOM 3424 N N . THR B 1 96 ? -22.342 58.832 53.438 1.00 36.91 74 THR A N 1
ATOM 3425 C CA . THR B 1 96 ? -21.803 60.184 53.361 1.00 36.53 74 THR A CA 1
ATOM 3426 C C . THR B 1 96 ? -22.688 61.174 52.622 1.00 38.15 74 THR A C 1
ATOM 3427 O O . THR B 1 96 ? -22.737 62.353 52.979 1.00 40.50 74 THR A O 1
ATOM 3431 N N . LYS B 1 97 ? -23.390 60.712 51.596 1.00 37.97 75 LYS A N 1
ATOM 3432 C CA . LYS B 1 97 ? -24.250 61.609 50.835 1.00 38.40 75 LYS A CA 1
ATOM 3433 C C . LYS B 1 97 ? -25.517 61.954 51.603 1.00 38.43 75 LYS A C 1
ATOM 3434 O O . LYS B 1 97 ? -26.028 63.072 51.523 1.00 39.22 75 LYS A O 1
ATOM 3440 N N . VAL B 1 98 ? -26.008 60.990 52.369 1.00 37.47 76 VAL A N 1
ATOM 3441 C CA . VAL B 1 98 ? -27.217 61.182 53.158 1.00 33.98 76 VAL A CA 1
ATOM 3442 C C . VAL B 1 98 ? -26.975 61.968 54.449 1.00 35.24 76 VAL A C 1
ATOM 3443 O O . VAL B 1 98 ? -27.747 62.867 54.779 1.00 35.08 76 VAL A O 1
ATOM 3447 N N . PHE B 1 99 ? -25.896 61.635 55.161 1.00 36.15 77 PHE A N 1
ATOM 3448 C CA . PHE B 1 99 ? -25.579 62.270 56.441 1.00 36.81 77 PHE A CA 1
ATOM 3449 C C . PHE B 1 99 ? -24.407 63.252 56.451 1.00 37.84 77 PHE A C 1
ATOM 3450 O O . PHE B 1 99 ? -23.923 63.631 57.516 1.00 39.11 77 PHE A O 1
ATOM 3458 N N . GLY B 1 100 ? -23.956 63.663 55.274 1.00 38.04 78 GLY A N 1
ATOM 3459 C CA . GLY B 1 100 ? -22.836 64.586 55.186 1.00 37.87 78 GLY A CA 1
ATOM 3460 C C . GLY B 1 100 ? -22.845 65.838 56.048 1.00 37.11 78 GLY A C 1
ATOM 3461 O O . GLY B 1 100 ? -21.794 66.282 56.487 1.00 37.45 78 GLY A O 1
ATOM 3462 N N . SER B 1 101 ? -24.014 66.415 56.296 1.00 37.30 79 SER A N 1
ATOM 3463 C CA . SER B 1 101 ? -24.093 67.635 57.094 1.00 38.27 79 SER A CA 1
ATOM 3464 C C . SER B 1 101 ? -23.695 67.406 58.546 1.00 38.05 79 SER A C 1
ATOM 3465 O O . SER B 1 101 ? -23.391 68.359 59.270 1.00 38.35 79 SER A O 1
ATOM 3468 N N . LYS B 1 102 ? -23.706 66.142 58.968 1.00 37.17 80 LYS A N 1
ATOM 3469 C CA . LYS B 1 102 ? -23.347 65.777 60.334 1.00 35.72 80 LYS A CA 1
ATOM 3470 C C . LYS B 1 102 ? -21.845 65.654 60.505 1.00 35.03 80 LYS A C 1
ATOM 3471 O O . LYS B 1 102 ? -21.356 65.484 61.615 1.00 35.91 80 LYS A O 1
ATOM 3477 N N . PHE B 1 103 ? -21.116 65.756 59.402 1.00 34.08 81 PHE A N 1
ATOM 3478 C CA . PHE B 1 103 ? -19.663 65.650 59.426 1.00 33.22 81 PHE A CA 1
ATOM 3479 C C . PHE B 1 103 ? -18.984 66.975 59.112 1.00 32.11 81 PHE A C 1
ATOM 3480 O O . PHE B 1 103 ? -19.529 67.797 58.387 1.00 31.78 81 PHE A O 1
ATOM 3488 N N . THR B 1 104 ? -17.809 67.187 59.692 1.00 31.97 82 THR A N 1
ATOM 3489 C CA . THR B 1 104 ? -17.028 68.392 59.430 1.00 31.73 82 THR A CA 1
ATOM 3490 C C . THR B 1 104 ? -15.943 67.973 58.442 1.00 33.18 82 THR A C 1
ATOM 3491 O O . THR B 1 104 ? -15.537 68.758 57.584 1.00 35.22 82 THR A O 1
ATOM 3495 N N . GLN B 1 105 ? -15.487 66.725 58.568 1.00 33.13 83 GLN A N 1
ATOM 3496 C CA . GLN B 1 105 ? -14.474 66.167 57.674 1.00 32.54 83 GLN A CA 1
ATOM 3497 C C . GLN B 1 105 ? -14.800 64.727 57.280 1.00 31.97 83 GLN A C 1
ATOM 3498 O O . GLN B 1 105 ? -15.267 63.940 58.102 1.00 31.43 83 GLN A O 1
ATOM 3504 N N . ILE B 1 106 ? -14.565 64.401 56.011 1.00 30.93 84 ILE A N 1
ATOM 3505 C CA . ILE B 1 106 ? -14.763 63.050 55.491 1.00 30.07 84 ILE A CA 1
ATOM 3506 C C . ILE B 1 106 ? -13.407 62.675 54.911 1.00 30.06 84 ILE A C 1
ATOM 3507 O O . ILE B 1 106 ? -12.804 63.450 54.162 1.00 29.35 84 ILE A O 1
ATOM 3512 N N . SER B 1 107 ? -12.921 61.492 55.262 1.00 30.62 85 SER A N 1
ATOM 3513 C CA . SER B 1 107 ? -11.622 61.055 54.790 1.00 29.96 85 SER A CA 1
ATOM 3514 C C . SER B 1 107 ? -11.681 59.750 54.055 1.00 30.60 85 SER A C 1
ATOM 3515 O O . SER B 1 107 ? -11.814 58.699 54.676 1.00 33.05 85 SER A O 1
ATOM 3518 N N . PRO B 1 108 ? -11.612 59.792 52.715 1.00 31.68 86 PRO A N 1
ATOM 3519 C CA . PRO B 1 108 ? -11.654 58.553 51.925 1.00 30.84 86 PRO A CA 1
ATOM 3520 C C . PRO B 1 108 ? -10.308 57.808 51.982 1.00 31.03 86 PRO A C 1
ATOM 3521 O O . PRO B 1 108 ? -9.236 58.421 51.938 1.00 31.79 86 PRO A O 1
ATOM 3525 N N . VAL B 1 109 ? -10.367 56.487 52.103 1.00 30.27 87 VAL A N 1
ATOM 3526 C CA . VAL B 1 109 ? -9.158 55.680 52.188 1.00 28.71 87 VAL A CA 1
ATOM 3527 C C . VAL B 1 109 ? -8.762 55.175 50.800 1.00 30.95 87 VAL A C 1
ATOM 3528 O O . VAL B 1 109 ? -9.088 54.057 50.404 1.00 30.77 87 VAL A O 1
ATOM 3532 N N . TRP B 1 110 ? -8.032 56.014 50.068 1.00 33.23 88 TRP A N 1
ATOM 3533 C CA . TRP B 1 110 ? -7.610 55.672 48.712 1.00 34.74 88 TRP A CA 1
ATOM 3534 C C . TRP B 1 110 ? -6.107 55.743 48.436 1.00 35.89 88 TRP A C 1
ATOM 3535 O O . TRP B 1 110 ? -5.554 54.905 47.723 1.00 35.73 88 TRP A O 1
ATOM 3546 N N . LEU B 1 111 ? -5.472 56.768 48.996 1.00 36.73 89 LEU A N 1
ATOM 3547 C CA . LEU B 1 111 ? -4.067 57.065 48.756 1.00 36.09 89 LEU A CA 1
ATOM 3548 C C . LEU B 1 111 ? -2.975 56.473 49.639 1.00 36.80 89 LEU A C 1
ATOM 3549 O O . LEU B 1 111 ? -3.191 56.126 50.796 1.00 37.73 89 LEU A O 1
ATOM 3554 N N . GLN B 1 112 ? -1.789 56.372 49.051 1.00 37.84 90 GLN A N 1
ATOM 3555 C CA . GLN B 1 112 ? -0.592 55.897 49.733 1.00 39.18 90 GLN A CA 1
ATOM 3556 C C . GLN B 1 112 ? 0.562 56.789 49.261 1.00 40.66 90 GLN A C 1
ATOM 3557 O O . GLN B 1 112 ? 0.573 57.254 48.114 1.00 39.31 90 GLN A O 1
ATOM 3563 N N . LEU B 1 113 ? 1.517 57.048 50.148 1.00 41.65 91 LEU A N 1
ATOM 3564 C CA . LEU B 1 113 ? 2.675 57.845 49.773 1.00 43.50 91 LEU A CA 1
ATOM 3565 C C . LEU B 1 113 ? 3.838 56.871 49.620 1.00 45.15 91 LEU A C 1
ATOM 3566 O O . LEU B 1 113 ? 4.188 56.159 50.557 1.00 44.18 91 LEU A O 1
ATOM 3571 N N . LYS B 1 114 ? 4.419 56.828 48.427 1.00 47.85 92 LYS A N 1
ATOM 3572 C CA . LYS B 1 114 ? 5.534 55.936 48.166 1.00 50.48 92 LYS A CA 1
ATOM 3573 C C . LYS B 1 114 ? 6.790 56.712 47.807 1.00 52.71 92 LYS A C 1
ATOM 3574 O O . LYS B 1 114 ? 6.737 57.749 47.146 1.00 51.16 92 LYS A O 1
ATOM 3580 N N . ARG B 1 115 ? 7.927 56.206 48.265 1.00 55.95 93 ARG A N 1
ATOM 3581 C CA . ARG B 1 115 ? 9.199 56.832 47.964 1.00 58.67 93 ARG A CA 1
ATOM 3582 C C . ARG B 1 115 ? 9.828 55.925 46.909 1.00 60.31 93 ARG A C 1
ATOM 3583 O O . ARG B 1 115 ? 10.337 54.851 47.230 1.00 60.53 93 ARG A O 1
ATOM 3591 N N . ARG B 1 116 ? 9.762 56.343 45.645 1.00 62.00 94 ARG A N 1
ATOM 3592 C CA . ARG B 1 116 ? 10.313 55.552 44.547 1.00 63.55 94 ARG A CA 1
ATOM 3593 C C . ARG B 1 116 ? 11.831 55.660 44.428 1.00 64.19 94 ARG A C 1
ATOM 3594 O O . ARG B 1 116 ? 12.496 54.703 44.040 1.00 64.41 94 ARG A O 1
ATOM 3602 N N . GLY B 1 117 ? 12.376 56.823 44.765 1.00 64.87 95 GLY A N 1
ATOM 3603 C CA . GLY B 1 117 ? 13.813 57.006 44.687 1.00 65.80 95 GLY A CA 1
ATOM 3604 C C . GLY B 1 117 ? 14.249 58.308 45.323 1.00 66.40 95 GLY A C 1
ATOM 3605 O O . GLY B 1 117 ? 13.416 59.130 45.696 1.00 66.85 95 GLY A O 1
ATOM 3606 N N . ARG B 1 118 ? 15.556 58.502 45.449 1.00 66.75 96 ARG A N 1
ATOM 3607 C CA . ARG B 1 118 ? 16.075 59.721 46.047 1.00 67.46 96 ARG A CA 1
ATOM 3608 C C . ARG B 1 118 ? 15.375 60.953 45.484 1.00 65.94 96 ARG A C 1
ATOM 3609 O O . ARG B 1 118 ? 15.388 61.198 44.279 1.00 65.23 96 ARG A O 1
ATOM 3617 N N . GLU B 1 119 ? 14.743 61.708 46.376 1.00 64.01 97 GLU A N 1
ATOM 3618 C CA . GLU B 1 119 ? 14.021 62.916 46.013 1.00 61.30 97 GLU A CA 1
ATOM 3619 C C . GLU B 1 119 ? 12.880 62.637 45.033 1.00 59.54 97 GLU A C 1
ATOM 3620 O O . GLU B 1 119 ? 12.434 63.532 44.316 1.00 59.04 97 GLU A O 1
ATOM 3626 N N . MET B 1 120 ? 12.409 61.388 45.011 1.00 56.80 98 MET A N 1
ATOM 3627 C CA . MET B 1 120 ? 11.290 60.983 44.137 1.00 55.52 98 MET A CA 1
ATOM 3628 C C . MET B 1 120 ? 10.160 60.287 44.940 1.00 53.40 98 MET A C 1
ATOM 3629 O O . MET B 1 120 ? 10.304 59.152 45.409 1.00 51.36 98 MET A O 1
ATOM 3634 N N . PHE B 1 121 ? 9.046 61.003 45.081 1.00 52.24 99 PHE A N 1
ATOM 3635 C CA . PHE B 1 121 ? 7.879 60.525 45.811 1.00 51.86 99 PHE A CA 1
ATOM 3636 C C . PHE B 1 121 ? 6.682 60.392 44.887 1.00 51.56 99 PHE A C 1
ATOM 3637 O O . PHE B 1 121 ? 6.539 61.144 43.930 1.00 51.17 99 PHE A O 1
ATOM 3645 N N . GLU B 1 122 ? 5.814 59.438 45.183 1.00 50.91 100 GLU A N 1
ATOM 3646 C CA . GLU B 1 122 ? 4.643 59.215 44.355 1.00 49.61 100 GLU A CA 1
ATOM 3647 C C . GLU B 1 122 ? 3.383 58.881 45.164 1.00 48.30 100 GLU A C 1
ATOM 3648 O O . GLU B 1 122 ? 3.403 58.028 46.056 1.00 47.53 100 GLU A O 1
ATOM 3654 N N . VAL B 1 123 ? 2.292 59.573 44.852 1.00 45.67 101 VAL A N 1
ATOM 3655 C CA . VAL B 1 123 ? 1.025 59.332 45.517 1.00 43.36 101 VAL A CA 1
ATOM 3656 C C . VAL B 1 123 ? 0.284 58.292 44.691 1.00 43.12 101 VAL A C 1
ATOM 3657 O O . VAL B 1 123 ? -0.085 58.551 43.549 1.00 44.09 101 VAL A O 1
ATOM 3661 N N . THR B 1 124 ? 0.070 57.113 45.262 1.00 42.10 102 THR A N 1
ATOM 3662 C CA . THR B 1 124 ? -0.619 56.052 44.545 1.00 42.01 102 THR A CA 1
ATOM 3663 C C . THR B 1 124 ? -2.065 55.844 44.989 1.00 43.16 102 THR A C 1
ATOM 3664 O O . THR B 1 124 ? -2.466 56.285 46.067 1.00 43.50 102 THR A O 1
ATOM 3668 N N . GLY B 1 125 ? -2.841 55.170 44.141 1.00 43.08 103 GLY A N 1
ATOM 3669 C CA . GLY B 1 125 ? -4.231 54.898 44.444 1.00 42.76 103 GLY A CA 1
ATOM 3670 C C . GLY B 1 125 ? -5.188 55.939 43.901 1.00 43.73 103 GLY A C 1
ATOM 3671 O O . GLY B 1 125 ? -6.397 55.841 44.095 1.00 44.24 103 GLY A O 1
ATOM 3672 N N . LEU B 1 126 ? -4.650 56.940 43.216 1.00 43.34 104 LEU A N 1
ATOM 3673 C CA . LEU B 1 126 ? -5.464 58.008 42.654 1.00 42.57 104 LEU A CA 1
ATOM 3674 C C . LEU B 1 126 ? -6.563 57.493 41.744 1.00 43.24 104 LEU A C 1
ATOM 3675 O O . LEU B 1 126 ? -7.501 58.210 41.419 1.00 43.51 104 LEU A O 1
ATOM 3680 N N . HIS B 1 127 ? -6.445 56.244 41.325 1.00 44.33 105 HIS A N 1
ATOM 3681 C CA . HIS B 1 127 ? -7.438 55.649 40.442 1.00 45.48 105 HIS A CA 1
ATOM 3682 C C . HIS B 1 127 ? -8.742 55.389 41.195 1.00 45.23 105 HIS A C 1
ATOM 3683 O O . HIS B 1 127 ? -9.762 55.071 40.588 1.00 45.97 105 HIS A O 1
ATOM 3690 N N . ASP B 1 128 ? -8.712 55.515 42.518 1.00 44.01 106 ASP A N 1
ATOM 3691 C CA . ASP B 1 128 ? -9.919 55.302 43.293 1.00 41.45 106 ASP A CA 1
ATOM 3692 C C . ASP B 1 128 ? -10.604 56.609 43.647 1.00 40.91 106 ASP A C 1
ATOM 3693 O O . ASP B 1 128 ? -11.757 56.585 44.069 1.00 42.27 106 ASP A O 1
ATOM 3698 N N . VAL B 1 129 ? -9.935 57.750 43.485 1.00 39.10 107 VAL A N 1
ATOM 3699 C CA . VAL B 1 129 ? -10.617 58.992 43.833 1.00 40.05 107 VAL A CA 1
ATOM 3700 C C . VAL B 1 129 ? -11.793 59.148 42.876 1.00 40.34 107 VAL A C 1
ATOM 3701 O O . VAL B 1 129 ? -11.642 59.044 41.658 1.00 41.05 107 VAL A O 1
ATOM 3705 N N . ASP B 1 130 ? -12.971 59.357 43.456 1.00 40.83 108 ASP A N 1
ATOM 3706 C CA . ASP B 1 130 ? -14.218 59.497 42.713 1.00 40.74 108 ASP A CA 1
ATOM 3707 C C . ASP B 1 130 ? -14.655 60.958 42.742 1.00 40.99 108 ASP A C 1
ATOM 3708 O O . ASP B 1 130 ? -15.245 61.428 43.714 1.00 41.85 108 ASP A O 1
ATOM 3713 N N . GLN B 1 131 ? -14.362 61.679 41.669 1.00 40.90 109 GLN A N 1
ATOM 3714 C CA . GLN B 1 131 ? -14.705 63.083 41.592 1.00 40.56 109 GLN A CA 1
ATOM 3715 C C . GLN B 1 131 ? -16.200 63.354 41.597 1.00 41.42 109 GLN A C 1
ATOM 3716 O O . GLN B 1 131 ? -16.645 64.373 42.136 1.00 42.91 109 GLN A O 1
ATOM 3722 N N . GLY B 1 132 ? -16.969 62.451 40.991 1.00 40.81 110 GLY A N 1
ATOM 3723 C CA . GLY B 1 132 ? -18.412 62.615 40.942 1.00 40.38 110 GLY A CA 1
ATOM 3724 C C . GLY B 1 132 ? -19.027 62.459 42.321 1.00 41.02 110 GLY A C 1
ATOM 3725 O O . GLY B 1 132 ? -19.978 63.163 42.682 1.00 40.68 110 GLY A O 1
ATOM 3726 N N . TRP B 1 133 ? -18.476 61.523 43.093 1.00 39.76 111 TRP A N 1
ATOM 3727 C CA . TRP B 1 133 ? -18.940 61.273 44.451 1.00 38.70 111 TRP A CA 1
ATOM 3728 C C . TRP B 1 133 ? -18.622 62.478 45.334 1.00 38.45 111 TRP A C 1
ATOM 3729 O O . TRP B 1 133 ? -19.442 62.886 46.150 1.00 39.26 111 TRP A O 1
ATOM 3740 N N . MET B 1 134 ? -17.422 63.035 45.164 1.00 37.27 112 MET A N 1
ATOM 3741 C CA . MET B 1 134 ? -16.981 64.200 45.939 1.00 36.78 112 MET A CA 1
ATOM 3742 C C . MET B 1 134 ? -17.892 65.404 45.646 1.00 38.26 112 MET A C 1
ATOM 3743 O O . MET B 1 134 ? -18.266 66.156 46.560 1.00 37.74 112 MET A O 1
ATOM 3748 N N . ARG B 1 135 ? -18.237 65.571 44.367 1.00 39.16 113 ARG A N 1
ATOM 3749 C CA . ARG B 1 135 ? -19.094 66.661 43.913 1.00 39.30 113 ARG A CA 1
ATOM 3750 C C . ARG B 1 135 ? -20.450 66.494 44.587 1.00 38.03 113 ARG A C 1
ATOM 3751 O O . ARG B 1 135 ? -21.061 67.465 45.020 1.00 38.19 113 ARG A O 1
ATOM 3759 N N . ALA B 1 136 ? -20.907 65.253 44.695 1.00 36.17 114 ALA A N 1
ATOM 3760 C CA . ALA B 1 136 ? -22.193 64.986 45.310 1.00 36.29 114 ALA A CA 1
ATOM 3761 C C . ALA B 1 136 ? -22.220 65.295 46.807 1.00 37.96 114 ALA A C 1
ATOM 3762 O O . ALA B 1 136 ? -23.052 66.093 47.254 1.00 39.07 114 ALA A O 1
ATOM 3764 N N . VAL B 1 137 ? -21.319 64.682 47.579 1.00 37.34 115 VAL A N 1
ATOM 3765 C CA . VAL B 1 137 ? -21.302 64.908 49.020 1.00 37.44 115 VAL A CA 1
ATOM 3766 C C . VAL B 1 137 ? -21.072 66.365 49.379 1.00 37.43 115 VAL A C 1
ATOM 3767 O O . VAL B 1 137 ? -21.496 66.805 50.442 1.00 36.44 115 VAL A O 1
ATOM 3771 N N . ARG B 1 138 ? -20.407 67.112 48.502 1.00 38.83 116 ARG A N 1
ATOM 3772 C CA . ARG B 1 138 ? -20.134 68.520 48.775 1.00 42.22 116 ARG A CA 1
ATOM 3773 C C . ARG B 1 138 ? -21.321 69.395 48.424 1.00 45.96 116 ARG A C 1
ATOM 3774 O O . ARG B 1 138 ? -21.516 70.462 49.009 1.00 46.11 116 ARG A O 1
ATOM 3782 N N . LYS B 1 139 ? -22.121 68.927 47.472 1.00 49.52 117 LYS A N 1
ATOM 3783 C CA . LYS B 1 139 ? -23.301 69.653 47.030 1.00 52.61 117 LYS A CA 1
ATOM 3784 C C . LYS B 1 139 ? -24.282 69.874 48.176 1.00 54.25 117 LYS A C 1
ATOM 3785 O O . LYS B 1 139 ? -24.697 71.003 48.438 1.00 54.60 117 LYS A O 1
ATOM 3791 N N . HIS B 1 140 ? -24.644 68.798 48.867 1.00 56.44 118 HIS A N 1
ATOM 3792 C CA . HIS B 1 140 ? -25.600 68.895 49.965 1.00 59.22 118 HIS A CA 1
ATOM 3793 C C . HIS B 1 140 ? -24.987 69.061 51.346 1.00 58.91 118 HIS A C 1
ATOM 3794 O O . HIS B 1 140 ? -25.669 68.891 52.355 1.00 58.93 118 HIS A O 1
ATOM 3801 N N . ALA B 1 141 ? -23.704 69.395 51.393 1.00 58.70 119 ALA A N 1
ATOM 3802 C CA . ALA B 1 141 ? -23.012 69.586 52.661 1.00 58.47 119 ALA A CA 1
ATOM 3803 C C . ALA B 1 141 ? -21.866 70.555 52.468 1.00 59.19 119 ALA A C 1
ATOM 3804 O O . ALA B 1 141 ? -20.708 70.151 52.392 1.00 60.09 119 ALA A O 1
ATOM 3806 N N . LYS B 1 142 ? -22.189 71.838 52.371 1.00 60.02 120 LYS A N 1
ATOM 3807 C CA . LYS B 1 142 ? -21.155 72.843 52.197 1.00 59.94 120 LYS A CA 1
ATOM 3808 C C . LYS B 1 142 ? -20.366 72.909 53.490 1.00 59.46 120 LYS A C 1
ATOM 3809 O O . LYS B 1 142 ? -20.899 72.618 54.569 1.00 59.11 120 LYS A O 1
ATOM 3815 N N . GLY B 1 143 ? -19.093 73.272 53.377 1.00 58.53 121 GLY A N 1
ATOM 3816 C CA . GLY B 1 143 ? -18.245 73.353 54.550 1.00 57.55 121 GLY A CA 1
ATOM 3817 C C . GLY B 1 143 ? -17.610 72.006 54.835 1.00 56.42 121 GLY A C 1
ATOM 3818 O O . GLY B 1 143 ? -16.642 71.902 55.587 1.00 59.26 121 GLY A O 1
ATOM 3819 N N . LEU B 1 144 ? -18.159 70.958 54.239 1.00 53.50 122 LEU A N 1
ATOM 3820 C CA . LEU B 1 144 ? -17.609 69.633 54.444 1.00 50.62 122 LEU A CA 1
ATOM 3821 C C . LEU B 1 144 ? -16.218 69.592 53.823 1.00 48.94 122 LEU A C 1
ATOM 3822 O O . LEU B 1 144 ? -16.038 69.912 52.642 1.00 51.20 122 LEU A O 1
ATOM 3827 N N . HIS B 1 145 ? -15.232 69.215 54.626 1.00 45.27 123 HIS A N 1
ATOM 3828 C CA . HIS B 1 145 ? -13.864 69.118 54.151 1.00 41.72 123 HIS A CA 1
ATOM 3829 C C . HIS B 1 145 ? -13.551 67.681 53.777 1.00 38.87 123 HIS A C 1
ATOM 3830 O O . HIS B 1 145 ? -13.738 66.778 54.590 1.00 37.91 123 HIS A O 1
ATOM 3837 N N . ILE B 1 146 ? -13.090 67.461 52.551 1.00 36.11 124 ILE A N 1
ATOM 3838 C CA . ILE B 1 146 ? -12.725 66.113 52.128 1.00 34.23 124 ILE A CA 1
ATOM 3839 C C . ILE B 1 146 ? -11.216 65.994 52.257 1.00 33.83 124 ILE A C 1
ATOM 3840 O O . ILE B 1 146 ? -10.462 66.538 51.457 1.00 34.14 124 ILE A O 1
ATOM 3845 N N . VAL B 1 147 ? -10.790 65.272 53.286 1.00 32.85 125 VAL A N 1
ATOM 3846 C CA . VAL B 1 147 ? -9.379 65.095 53.590 1.00 31.05 125 VAL A CA 1
ATOM 3847 C C . VAL B 1 147 ? -8.963 63.620 53.521 1.00 30.31 125 VAL A C 1
ATOM 3848 O O . VAL B 1 147 ? -8.919 62.941 54.541 1.00 30.92 125 VAL A O 1
ATOM 3852 N N . PRO B 1 148 ? -8.625 63.117 52.317 1.00 30.72 126 PRO A N 1
ATOM 3853 C CA . PRO B 1 148 ? -8.213 61.721 52.086 1.00 31.23 126 PRO A CA 1
ATOM 3854 C C . PRO B 1 148 ? -7.047 61.244 52.949 1.00 32.32 126 PRO A C 1
ATOM 3855 O O . PRO B 1 148 ? -6.123 62.005 53.253 1.00 32.21 126 PRO A O 1
ATOM 3859 N N . ARG B 1 149 ? -7.092 59.977 53.336 1.00 32.07 127 ARG A N 1
ATOM 3860 C CA . ARG B 1 149 ? -6.021 59.414 54.138 1.00 33.76 127 ARG A CA 1
ATOM 3861 C C . ARG B 1 149 ? -4.800 59.171 53.243 1.00 34.38 127 ARG A C 1
ATOM 3862 O O . ARG B 1 149 ? -4.917 58.624 52.155 1.00 34.85 127 ARG A O 1
ATOM 3870 N N . LEU B 1 150 ? -3.631 59.601 53.694 1.00 34.87 128 LEU A N 1
ATOM 3871 C CA . LEU B 1 150 ? -2.409 59.406 52.935 1.00 36.47 128 LEU A CA 1
ATOM 3872 C C . LEU B 1 150 ? -1.586 58.457 53.799 1.00 37.89 128 LEU A C 1
ATOM 3873 O O . LEU B 1 150 ? -1.077 58.836 54.852 1.00 40.63 128 LEU A O 1
ATOM 3878 N N . LEU B 1 151 ? -1.475 57.212 53.363 1.00 37.96 129 LEU A N 1
ATOM 3879 C CA . LEU B 1 151 ? -0.755 56.203 54.121 1.00 37.88 129 LEU A CA 1
ATOM 3880 C C . LEU B 1 151 ? 0.662 55.993 53.607 1.00 39.88 129 LEU A C 1
ATOM 3881 O O . LEU B 1 151 ? 0.867 55.783 52.414 1.00 40.46 129 LEU A O 1
ATOM 3886 N N . PHE B 1 152 ? 1.653 56.079 54.490 1.00 41.41 130 PHE A N 1
ATOM 3887 C CA . PHE B 1 152 ? 3.024 55.834 54.051 1.00 44.10 130 PHE A CA 1
ATOM 3888 C C . PHE B 1 152 ? 3.130 54.326 53.928 1.00 46.76 130 PHE A C 1
ATOM 3889 O O . PHE B 1 152 ? 2.994 53.604 54.914 1.00 47.42 130 PHE A O 1
ATOM 3897 N N . GLU B 1 153 ? 3.372 53.855 52.713 1.00 50.71 131 GLU A N 1
ATOM 3898 C CA . GLU B 1 153 ? 3.435 52.425 52.461 1.00 55.58 131 GLU A CA 1
ATOM 3899 C C . GLU B 1 153 ? 4.712 51.966 51.773 1.00 56.60 131 GLU A C 1
ATOM 3900 O O . GLU B 1 153 ? 5.263 52.674 50.928 1.00 57.07 131 GLU A O 1
ATOM 3906 N N . ASP B 1 154 ? 5.169 50.769 52.139 1.00 57.93 132 ASP A N 1
ATOM 3907 C CA . ASP B 1 154 ? 6.373 50.177 51.553 1.00 59.89 132 ASP A CA 1
ATOM 3908 C C . ASP B 1 154 ? 7.660 50.886 51.922 1.00 60.06 132 ASP A C 1
ATOM 3909 O O . ASP B 1 154 ? 8.707 50.587 51.351 1.00 61.32 132 ASP A O 1
ATOM 3914 N N . TRP B 1 155 ? 7.594 51.836 52.849 1.00 59.42 133 TRP A N 1
ATOM 3915 C CA . TRP B 1 155 ? 8.800 52.544 53.256 1.00 58.46 133 TRP A CA 1
ATOM 3916 C C . TRP B 1 155 ? 9.715 51.602 54.022 1.00 59.76 133 TRP A C 1
ATOM 3917 O O . TRP B 1 155 ? 9.267 50.617 54.604 1.00 58.77 133 TRP A O 1
ATOM 3928 N N . THR B 1 156 ? 11.002 51.912 54.011 1.00 62.32 134 THR A N 1
ATOM 3929 C CA . THR B 1 156 ? 11.991 51.101 54.698 1.00 64.19 134 THR A CA 1
ATOM 3930 C C . THR B 1 156 ? 12.701 51.959 55.728 1.00 66.84 134 THR A C 1
ATOM 3931 O O . THR B 1 156 ? 12.532 53.184 55.758 1.00 67.48 134 THR A O 1
ATOM 3935 N N . TYR B 1 157 ? 13.494 51.313 56.575 1.00 69.28 135 TYR A N 1
ATOM 3936 C CA . TYR B 1 157 ? 14.240 52.026 57.596 1.00 71.01 135 TYR A CA 1
ATOM 3937 C C . TYR B 1 157 ? 15.053 53.131 56.928 1.00 70.82 135 TYR A C 1
ATOM 3938 O O . TYR B 1 157 ? 15.071 54.272 57.391 1.00 70.41 135 TYR A O 1
ATOM 3947 N N . ASP B 1 158 ? 15.712 52.787 55.826 1.00 70.94 136 ASP A N 1
ATOM 3948 C CA . ASP B 1 158 ? 16.537 53.746 55.106 1.00 71.88 136 ASP A CA 1
ATOM 3949 C C . ASP B 1 158 ? 15.753 54.832 54.382 1.00 71.46 136 ASP A C 1
ATOM 3950 O O . ASP B 1 158 ? 16.245 55.952 54.222 1.00 71.43 136 ASP A O 1
ATOM 3955 N N . ASP B 1 159 ? 14.541 54.512 53.940 1.00 70.33 137 ASP A N 1
ATOM 3956 C CA . ASP B 1 159 ? 13.721 55.515 53.280 1.00 68.01 137 ASP A CA 1
ATOM 3957 C C . ASP B 1 159 ? 13.556 56.650 54.282 1.00 66.85 137 ASP A C 1
ATOM 3958 O O . ASP B 1 159 ? 13.930 57.790 54.013 1.00 66.10 137 ASP A O 1
ATOM 3963 N N . PHE B 1 160 ? 13.012 56.324 55.450 1.00 66.10 138 PHE A N 1
ATOM 3964 C CA . PHE B 1 160 ? 12.812 57.323 56.492 1.00 65.76 138 PHE A CA 1
ATOM 3965 C C . PHE B 1 160 ? 14.128 57.982 56.862 1.00 66.85 138 PHE A C 1
ATOM 3966 O O . PHE B 1 160 ? 14.191 59.198 57.062 1.00 66.73 138 PHE A O 1
ATOM 3974 N N . ARG B 1 161 ? 15.180 57.174 56.940 1.00 68.05 139 ARG A N 1
ATOM 3975 C CA . ARG B 1 161 ? 16.493 57.681 57.295 1.00 69.94 139 ARG A CA 1
ATOM 3976 C C . ARG B 1 161 ? 16.948 58.735 56.300 1.00 70.41 139 ARG A C 1
ATOM 3977 O O . ARG B 1 161 ? 17.232 59.871 56.676 1.00 71.11 139 ARG A O 1
ATOM 3985 N N . ASN B 1 162 ? 16.999 58.362 55.026 1.00 70.14 140 ASN A N 1
ATOM 3986 C CA . ASN B 1 162 ? 17.437 59.284 53.985 1.00 70.37 140 ASN A CA 1
ATOM 3987 C C . ASN B 1 162 ? 16.511 60.483 53.823 1.00 69.74 140 ASN A C 1
ATOM 3988 O O . ASN B 1 162 ? 16.946 61.557 53.396 1.00 69.43 140 ASN A O 1
ATOM 3993 N N . VAL B 1 163 ? 15.239 60.303 54.170 1.00 69.07 141 VAL A N 1
ATOM 3994 C CA . VAL B 1 163 ? 14.263 61.379 54.032 1.00 68.13 141 VAL A CA 1
ATOM 3995 C C . VAL B 1 163 ? 14.199 62.316 55.229 1.00 68.68 141 VAL A C 1
ATOM 3996 O O . VAL B 1 163 ? 14.326 63.530 55.072 1.00 68.17 141 VAL A O 1
ATOM 4000 N N . LEU B 1 164 ? 13.999 61.760 56.421 1.00 69.47 142 LEU A N 1
ATOM 4001 C CA . LEU B 1 164 ? 13.908 62.576 57.627 1.00 70.20 142 LEU A CA 1
ATOM 4002 C C . LEU B 1 164 ? 15.198 63.332 57.885 1.00 70.98 142 LEU A C 1
ATOM 4003 O O . LEU B 1 164 ? 15.242 64.240 58.717 1.00 70.62 142 LEU A O 1
ATOM 4008 N N . ASP B 1 165 ? 16.237 62.955 57.147 1.00 72.32 143 ASP A N 1
ATOM 4009 C CA . ASP B 1 165 ? 17.564 63.541 57.277 1.00 73.09 143 ASP A CA 1
ATOM 4010 C C . ASP B 1 165 ? 17.853 64.693 56.301 1.00 72.98 143 ASP A C 1
ATOM 4011 O O . ASP B 1 165 ? 18.706 65.538 56.574 1.00 73.16 143 ASP A O 1
ATOM 4016 N N . SER B 1 166 ? 17.137 64.733 55.179 1.00 73.34 144 SER A N 1
ATOM 4017 C CA . SER B 1 166 ? 17.345 65.772 54.166 1.00 73.26 144 SER A CA 1
ATOM 4018 C C . SER B 1 166 ? 16.206 66.767 53.997 1.00 73.42 144 SER A C 1
ATOM 4019 O O . SER B 1 166 ? 15.130 66.412 53.526 1.00 73.19 144 SER A O 1
ATOM 4022 N N . GLU B 1 167 ? 16.456 68.020 54.360 1.00 74.58 145 GLU A N 1
ATOM 4023 C CA . GLU B 1 167 ? 15.446 69.067 54.231 1.00 75.60 145 GLU A CA 1
ATOM 4024 C C . GLU B 1 167 ? 15.012 69.142 52.768 1.00 74.26 145 GLU A C 1
ATOM 4025 O O . GLU B 1 167 ? 13.865 69.466 52.454 1.00 73.08 145 GLU A O 1
ATOM 4031 N N . ASP B 1 168 ? 15.945 68.822 51.880 1.00 73.21 146 ASP A N 1
ATOM 4032 C CA . ASP B 1 168 ? 15.687 68.844 50.447 1.00 72.72 146 ASP A CA 1
ATOM 4033 C C . ASP B 1 168 ? 14.618 67.825 50.061 1.00 71.24 146 ASP A C 1
ATOM 4034 O O . ASP B 1 168 ? 13.639 68.150 49.396 1.00 70.86 146 ASP A O 1
ATOM 4039 N N . GLU B 1 169 ? 14.821 66.583 50.481 1.00 69.63 147 GLU A N 1
ATOM 4040 C CA . GLU B 1 169 ? 13.886 65.518 50.176 1.00 67.22 147 GLU A CA 1
ATOM 4041 C C . GLU B 1 169 ? 12.528 65.792 50.833 1.00 65.57 147 GLU A C 1
ATOM 4042 O O . GLU B 1 169 ? 11.486 65.490 50.255 1.00 65.88 147 GLU A O 1
ATOM 4048 N N . ILE B 1 170 ? 12.542 66.371 52.032 1.00 62.95 148 ILE A N 1
ATOM 4049 C CA . ILE B 1 170 ? 11.302 66.701 52.733 1.00 60.96 148 ILE A CA 1
ATOM 4050 C C . ILE B 1 170 ? 10.496 67.677 51.874 1.00 60.03 148 ILE A C 1
ATOM 4051 O O . ILE B 1 170 ? 9.281 67.539 51.719 1.00 57.77 148 ILE A O 1
ATOM 4056 N N . GLU B 1 171 ? 11.195 68.660 51.314 1.00 59.93 149 GLU A N 1
ATOM 4057 C CA . GLU B 1 171 ? 10.578 69.668 50.465 1.00 59.69 149 GLU A CA 1
ATOM 4058 C C . GLU B 1 171 ? 9.985 69.040 49.207 1.00 57.86 149 GLU A C 1
ATOM 4059 O O . GLU B 1 171 ? 8.935 69.470 48.726 1.00 57.18 149 GLU A O 1
ATOM 4065 N N . GLU B 1 172 ? 10.662 68.026 48.676 1.00 56.14 150 GLU A N 1
ATOM 4066 C CA . GLU B 1 172 ? 10.192 67.346 47.474 1.00 54.68 150 GLU A CA 1
ATOM 4067 C C . GLU B 1 172 ? 8.918 66.596 47.803 1.00 54.08 150 GLU A C 1
ATOM 4068 O O . GLU B 1 172 ? 7.948 66.625 47.040 1.00 53.95 150 GLU A O 1
ATOM 4074 N N . LEU B 1 173 ? 8.934 65.928 48.954 1.00 52.80 151 LEU A N 1
ATOM 4075 C CA . LEU B 1 173 ? 7.796 65.156 49.429 1.00 50.24 151 LEU A CA 1
ATOM 4076 C C . LEU B 1 173 ? 6.594 66.077 49.563 1.00 50.46 151 LEU A C 1
ATOM 4077 O O . LEU B 1 173 ? 5.474 65.706 49.210 1.00 50.94 151 LEU A O 1
ATOM 4082 N N . SER B 1 174 ? 6.833 67.287 50.058 1.00 49.57 152 SER A N 1
ATOM 4083 C CA . SER B 1 174 ? 5.759 68.253 50.239 1.00 48.42 152 SER A CA 1
ATOM 4084 C C . SER B 1 174 ? 5.186 68.719 48.915 1.00 48.44 152 SER A C 1
ATOM 4085 O O . SER B 1 174 ? 3.976 68.894 48.791 1.00 48.27 152 SER A O 1
ATOM 4088 N N . LYS B 1 175 ? 6.053 68.917 47.925 1.00 48.86 153 LYS A N 1
ATOM 4089 C CA . LYS B 1 175 ? 5.606 69.352 46.602 1.00 49.16 153 LYS A CA 1
ATOM 4090 C C . LYS B 1 175 ? 4.657 68.327 45.993 1.00 46.64 153 LYS A C 1
ATOM 4091 O O . LYS B 1 175 ? 3.611 68.677 45.453 1.00 45.17 153 LYS A O 1
ATOM 4097 N N . THR B 1 176 ? 5.037 67.059 46.086 1.00 44.86 154 THR A N 1
ATOM 4098 C CA . THR B 1 176 ? 4.234 65.976 45.541 1.00 45.62 154 THR A CA 1
ATOM 4099 C C . THR B 1 176 ? 2.827 65.942 46.133 1.00 46.17 154 THR A C 1
ATOM 4100 O O . THR B 1 176 ? 1.834 65.947 45.402 1.00 47.63 154 THR A O 1
ATOM 4104 N N . VAL B 1 177 ? 2.755 65.898 47.460 1.00 45.37 155 VAL A N 1
ATOM 4105 C CA . VAL B 1 177 ? 1.489 65.851 48.184 1.00 43.67 155 VAL A CA 1
ATOM 4106 C C . VAL B 1 177 ? 0.597 67.065 47.901 1.00 43.05 155 VAL A C 1
ATOM 4107 O O . VAL B 1 177 ? -0.581 66.910 47.589 1.00 44.09 155 VAL A O 1
ATOM 4111 N N . VAL B 1 178 ? 1.151 68.268 48.004 1.00 41.99 156 VAL A N 1
ATOM 4112 C CA . VAL B 1 178 ? 0.378 69.479 47.738 1.00 40.85 156 VAL A CA 1
ATOM 4113 C C . VAL B 1 178 ? -0.197 69.486 46.314 1.00 42.38 156 VAL A C 1
ATOM 4114 O O . VAL B 1 178 ? -1.306 69.968 46.085 1.00 42.57 156 VAL A O 1
ATOM 4118 N N . GLN B 1 179 ? 0.549 68.940 45.359 1.00 44.15 157 GLN A N 1
ATOM 4119 C CA . GLN B 1 179 ? 0.086 68.916 43.981 1.00 45.07 157 GLN A CA 1
ATOM 4120 C C . GLN B 1 179 ? -1.161 68.074 43.788 1.00 45.61 157 GLN A C 1
ATOM 4121 O O . GLN B 1 179 ? -2.141 68.561 43.217 1.00 46.51 157 GLN A O 1
ATOM 4127 N N . VAL B 1 180 ? -1.145 66.823 44.254 1.00 43.56 158 VAL A N 1
ATOM 4128 C CA . VAL B 1 180 ? -2.325 65.983 44.071 1.00 43.67 158 VAL A CA 1
ATOM 4129 C C . VAL B 1 180 ? -3.514 66.554 44.837 1.00 43.55 158 VAL A C 1
ATOM 4130 O O . VAL B 1 180 ? -4.664 66.274 44.513 1.00 44.07 158 VAL A O 1
ATOM 4134 N N . ALA B 1 181 ? -3.238 67.364 45.851 1.00 42.82 159 ALA A N 1
ATOM 4135 C CA . ALA B 1 181 ? -4.312 67.954 46.627 1.00 42.70 159 ALA A CA 1
ATOM 4136 C C . ALA B 1 181 ? -4.951 69.069 45.822 1.00 42.22 159 ALA A C 1
ATOM 4137 O O . ALA B 1 181 ? -6.170 69.169 45.747 1.00 42.09 159 ALA A O 1
ATOM 4139 N N . LYS B 1 182 ? -4.133 69.908 45.204 1.00 43.82 160 LYS A N 1
ATOM 4140 C CA . LYS B 1 182 ? -4.689 71.002 44.424 1.00 45.57 160 LYS A CA 1
ATOM 4141 C C . LYS B 1 182 ? -5.268 70.551 43.093 1.00 44.90 160 LYS A C 1
ATOM 4142 O O . LYS B 1 182 ? -6.257 71.108 42.631 1.00 45.10 160 LYS A O 1
ATOM 4148 N N . ASN B 1 183 ? -4.683 69.521 42.491 1.00 44.95 161 ASN A N 1
ATOM 4149 C CA . ASN B 1 183 ? -5.187 69.025 41.219 1.00 44.11 161 ASN A CA 1
ATOM 4150 C C . ASN B 1 183 ? -6.422 68.159 41.363 1.00 43.37 161 ASN A C 1
ATOM 4151 O O . ASN B 1 183 ? -7.243 68.112 40.460 1.00 45.08 161 ASN A O 1
ATOM 4156 N N . GLN B 1 184 ? -6.568 67.473 42.488 1.00 42.85 162 GLN A N 1
ATOM 4157 C CA . GLN B 1 184 ? -7.728 66.610 42.674 1.00 41.72 162 GLN A CA 1
ATOM 4158 C C . GLN B 1 184 ? -8.798 67.193 43.586 1.00 42.26 162 GLN A C 1
ATOM 4159 O O . GLN B 1 184 ? -9.766 66.517 43.911 1.00 43.90 162 GLN A O 1
ATOM 4165 N N . HIS B 1 185 ? -8.638 68.447 43.993 1.00 42.06 163 HIS A N 1
ATOM 4166 C CA . HIS B 1 185 ? -9.618 69.082 44.872 1.00 42.90 163 HIS A CA 1
ATOM 4167 C C . HIS B 1 185 ? -9.805 68.396 46.227 1.00 41.49 163 HIS A C 1
ATOM 4168 O O . HIS B 1 185 ? -10.919 68.001 46.570 1.00 42.32 163 HIS A O 1
ATOM 4175 N N . PHE B 1 186 ? -8.724 68.222 46.981 1.00 38.54 164 PHE A N 1
ATOM 4176 C CA . PHE B 1 186 ? -8.820 67.633 48.310 1.00 35.76 164 PHE A CA 1
ATOM 4177 C C . PHE B 1 186 ? -8.617 68.830 49.216 1.00 37.28 164 PHE A C 1
ATOM 4178 O O . PHE B 1 186 ? -7.902 69.764 48.858 1.00 39.23 164 PHE A O 1
ATOM 4186 N N . ASP B 1 187 ? -9.236 68.823 50.385 1.00 37.69 165 ASP A N 1
ATOM 4187 C CA . ASP B 1 187 ? -9.086 69.938 51.301 1.00 37.02 165 ASP A CA 1
ATOM 4188 C C . ASP B 1 187 ? -7.871 69.753 52.196 1.00 36.30 165 ASP A C 1
ATOM 4189 O O . ASP B 1 187 ? -7.567 70.597 53.035 1.00 37.00 165 ASP A O 1
ATOM 4194 N N . GLY B 1 188 ? -7.172 68.647 51.988 1.00 34.85 166 GLY A N 1
ATOM 4195 C CA . GLY B 1 188 ? -5.995 68.338 52.773 1.00 34.42 166 GLY A CA 1
ATOM 4196 C C . GLY B 1 188 ? -5.885 66.828 52.896 1.00 35.74 166 GLY A C 1
ATOM 4197 O O . GLY B 1 188 ? -6.525 66.095 52.133 1.00 34.99 166 GLY A O 1
ATOM 4198 N N . PHE B 1 189 ? -5.100 66.359 53.864 1.00 34.88 167 PHE A N 1
ATOM 4199 C CA . PHE B 1 189 ? -4.900 64.927 54.055 1.00 33.76 167 PHE A CA 1
ATOM 4200 C C . PHE B 1 189 ? -4.858 64.504 55.510 1.00 34.64 167 PHE A C 1
ATOM 4201 O O . PHE B 1 189 ? -4.560 65.306 56.398 1.00 36.18 167 PHE A O 1
ATOM 4209 N N . VAL B 1 190 ? -5.142 63.224 55.739 1.00 33.60 168 VAL A N 1
ATOM 4210 C CA . VAL B 1 190 ? -5.046 62.647 57.071 1.00 32.54 168 VAL A CA 1
ATOM 4211 C C . VAL B 1 190 ? -3.831 61.731 56.931 1.00 31.61 168 VAL A C 1
ATOM 4212 O O . VAL B 1 190 ? -3.930 60.640 56.377 1.00 32.56 168 VAL A O 1
ATOM 4216 N N . VAL B 1 191 ? -2.681 62.186 57.411 1.00 29.72 169 VAL A N 1
ATOM 4217 C CA . VAL B 1 191 ? -1.455 61.408 57.295 1.00 29.87 169 VAL A CA 1
ATOM 4218 C C . VAL B 1 191 ? -1.338 60.248 58.280 1.00 32.25 169 VAL A C 1
ATOM 4219 O O . VAL B 1 191 ? -1.498 60.431 59.494 1.00 31.50 169 VAL A O 1
ATOM 4223 N N . GLU B 1 192 ? -1.072 59.051 57.761 1.00 34.28 170 GLU A N 1
ATOM 4224 C CA . GLU B 1 192 ? -0.867 57.901 58.635 1.00 38.80 170 GLU A CA 1
ATOM 4225 C C . GLU B 1 192 ? 0.541 57.333 58.490 1.00 39.94 170 GLU A C 1
ATOM 4226 O O . GLU B 1 192 ? 0.796 56.492 57.634 1.00 40.98 170 GLU A O 1
ATOM 4232 N N . VAL B 1 193 ? 1.453 57.802 59.332 1.00 41.56 171 VAL A N 1
ATOM 4233 C CA . VAL B 1 193 ? 2.833 57.350 59.270 1.00 42.17 171 VAL A CA 1
ATOM 4234 C C . VAL B 1 193 ? 3.498 56.997 60.591 1.00 44.23 171 VAL A C 1
ATOM 4235 O O . VAL B 1 193 ? 4.370 56.150 60.638 1.00 44.04 171 VAL A O 1
ATOM 4239 N N . TRP B 1 194 ? 3.055 57.644 61.663 1.00 48.82 172 TRP A N 1
ATOM 4240 C CA . TRP B 1 194 ? 3.636 57.468 62.991 1.00 52.84 172 TRP A CA 1
ATOM 4241 C C . TRP B 1 194 ? 3.990 56.146 63.656 1.00 56.74 172 TRP A C 1
ATOM 4242 O O . TRP B 1 194 ? 5.006 56.052 64.338 1.00 57.96 172 TRP A O 1
ATOM 4253 N N . ASN B 1 195 ? 3.157 55.130 63.501 1.00 61.52 173 ASN A N 1
ATOM 4254 C CA . ASN B 1 195 ? 3.474 53.862 64.134 1.00 66.74 173 ASN A CA 1
ATOM 4255 C C . ASN B 1 195 ? 3.839 53.002 62.926 1.00 69.13 173 ASN A C 1
ATOM 4256 O O . ASN B 1 195 ? 4.335 51.883 63.076 1.00 70.06 173 ASN A O 1
ATOM 4261 N N . GLN B 1 196 ? 3.591 53.530 61.732 1.00 20.00 174 GLN A N 1
ATOM 4262 C CA . GLN B 1 196 ? 3.905 52.818 60.499 1.00 20.00 174 GLN A CA 1
ATOM 4263 C C . GLN B 1 196 ? 5.392 52.907 60.174 1.00 20.00 174 GLN A C 1
ATOM 4264 O O . GLN B 1 196 ? 5.790 52.822 59.012 1.00 76.28 174 GLN A O 1
ATOM 4270 N N . LEU B 1 197 ? 6.210 53.079 61.208 1.00 20.00 175 LEU A N 1
ATOM 4271 C CA . LEU B 1 197 ? 7.658 53.005 61.060 1.00 20.00 175 LEU A CA 1
ATOM 4272 C C . LEU B 1 197 ? 8.277 52.110 62.128 1.00 20.00 175 LEU A C 1
ATOM 4273 O O . LEU B 1 197 ? 9.000 51.164 61.817 1.00 82.59 175 LEU A O 1
ATOM 4278 N N . LEU B 1 198 ? 7.987 52.415 63.389 1.00 20.00 176 LEU A N 1
ATOM 4279 C CA . LEU B 1 198 ? 8.412 51.571 64.499 1.00 20.00 176 LEU A CA 1
ATOM 4280 C C . LEU B 1 198 ? 9.933 51.494 64.582 1.00 20.00 176 LEU A C 1
ATOM 4281 O O . LEU B 1 198 ? 10.510 50.406 64.590 1.00 89.27 176 LEU A O 1
ATOM 4286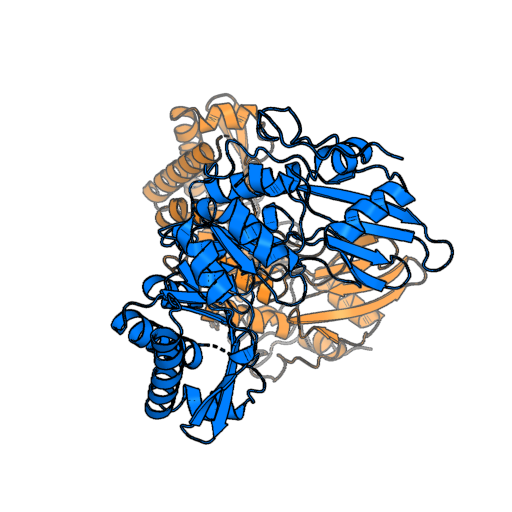 N N . SER B 1 199 ? 10.577 52.655 64.643 1.00 20.00 177 SER A N 1
ATOM 4287 C CA . SER B 1 199 ? 11.976 52.735 65.047 1.00 20.00 177 SER A CA 1
ATOM 4288 C C . SER B 1 199 ? 12.194 53.851 66.065 1.00 20.00 177 SER A C 1
ATOM 4289 O O . SER B 1 199 ? 13.167 53.710 66.889 1.00 92.62 177 SER A O 1
ATOM 4292 N N . GLN B 1 200 ? 11.455 54.903 66.014 1.00 20.00 178 GLN A N 1
ATOM 4293 C CA . GLN B 1 200 ? 11.640 56.029 66.920 1.00 20.00 178 GLN A CA 1
ATOM 4294 C C . GLN B 1 200 ? 12.998 56.690 66.709 1.00 20.00 178 GLN A C 1
ATOM 4295 O O . GLN B 1 200 ? 13.756 56.920 67.645 1.00 89.74 178 GLN A O 1
ATOM 4301 N N . ARG B 1 202 ? 9.113 61.493 66.875 1.00 83.06 180 ARG A N 1
ATOM 4302 C CA . ARG B 1 202 ? 10.571 61.548 66.866 1.00 82.72 180 ARG A CA 1
ATOM 4303 C C . ARG B 1 202 ? 11.098 62.824 66.233 1.00 80.89 180 ARG A C 1
ATOM 4304 O O . ARG B 1 202 ? 10.663 63.217 65.156 1.00 81.82 180 ARG A O 1
ATOM 4312 N N . VAL B 1 203 ? 12.033 63.464 66.931 1.00 78.58 181 VAL A N 1
ATOM 4313 C CA . VAL B 1 203 ? 12.643 64.715 66.500 1.00 75.16 181 VAL A CA 1
ATOM 4314 C C . VAL B 1 203 ? 12.794 64.891 65.002 1.00 72.35 181 VAL A C 1
ATOM 4315 O O . VAL B 1 203 ? 12.715 66.011 64.503 1.00 71.87 181 VAL A O 1
ATOM 4319 N N . GLY B 1 204 ? 12.998 63.774 64.299 1.00 69.88 182 GLY A N 1
ATOM 4320 C CA . GLY B 1 204 ? 13.171 63.786 62.852 1.00 66.27 182 GLY A CA 1
ATOM 4321 C C . GLY B 1 204 ? 11.853 63.599 62.123 1.00 63.88 182 GLY A C 1
ATOM 4322 O O . GLY B 1 204 ? 11.617 64.213 61.084 1.00 64.25 182 GLY A O 1
ATOM 4323 N N . LEU B 1 205 ? 10.998 62.737 62.659 1.00 61.71 183 LEU A N 1
ATOM 4324 C CA . LEU B 1 205 ? 9.690 62.481 62.071 1.00 57.93 183 LEU A CA 1
ATOM 4325 C C . LEU B 1 205 ? 8.819 63.712 62.319 1.00 55.48 183 LEU A C 1
ATOM 4326 O O . LEU B 1 205 ? 8.140 64.203 61.413 1.00 55.08 183 LEU A O 1
ATOM 4331 N N . ILE B 1 206 ? 8.852 64.206 63.555 1.00 51.90 184 ILE A N 1
ATOM 4332 C CA . ILE B 1 206 ? 8.093 65.387 63.944 1.00 49.97 184 ILE A CA 1
ATOM 4333 C C . ILE B 1 206 ? 8.485 66.545 63.047 1.00 49.38 184 ILE A C 1
ATOM 4334 O O . ILE B 1 206 ? 7.662 67.391 62.708 1.00 49.10 184 ILE A O 1
ATOM 4339 N N . HIS B 1 207 ? 9.757 66.567 62.666 1.00 48.74 185 HIS A N 1
ATOM 4340 C CA . HIS B 1 207 ? 10.290 67.615 61.815 1.00 47.57 185 HIS A CA 1
ATOM 4341 C C . HIS B 1 207 ? 9.690 67.617 60.420 1.00 46.09 185 HIS A C 1
ATOM 4342 O O . HIS B 1 207 ? 9.291 68.666 59.925 1.00 46.37 185 HIS A O 1
ATOM 4349 N N . MET B 1 208 ? 9.619 66.451 59.779 1.00 44.24 186 MET A N 1
ATOM 4350 C CA . MET B 1 208 ? 9.061 66.399 58.428 1.00 43.29 186 MET A CA 1
ATOM 4351 C C . MET B 1 208 ? 7.540 66.511 58.456 1.00 43.86 186 MET A C 1
ATOM 4352 O O . MET B 1 208 ? 6.914 66.748 57.423 1.00 45.79 186 MET A O 1
ATOM 4357 N N . LEU B 1 209 ? 6.941 66.345 59.632 1.00 44.45 187 LEU A N 1
ATOM 4358 C CA . LEU B 1 209 ? 5.496 66.490 59.736 1.00 43.78 187 LEU A CA 1
ATOM 4359 C C . LEU B 1 209 ? 5.209 67.974 59.846 1.00 43.90 187 LEU A C 1
ATOM 4360 O O . LEU B 1 209 ? 4.283 68.481 59.223 1.00 44.47 187 LEU A O 1
ATOM 4365 N N . THR B 1 210 ? 6.023 68.673 60.626 1.00 43.78 188 THR A N 1
ATOM 4366 C CA . THR B 1 210 ? 5.858 70.108 60.804 1.00 44.01 188 THR A CA 1
ATOM 4367 C C . THR B 1 210 ? 6.006 70.768 59.444 1.00 44.62 188 THR A C 1
ATOM 4368 O O . THR B 1 210 ? 5.181 71.577 59.032 1.00 45.49 188 THR A O 1
ATOM 4372 N N . HIS B 1 211 ? 7.070 70.409 58.743 1.00 45.90 189 HIS A N 1
ATOM 4373 C CA . HIS B 1 211 ? 7.327 70.979 57.439 1.00 47.22 189 HIS A CA 1
ATOM 4374 C C . HIS B 1 211 ? 6.171 70.705 56.489 1.00 47.11 189 HIS A C 1
ATOM 4375 O O . HIS B 1 211 ? 5.670 71.625 55.844 1.00 47.28 189 HIS A O 1
ATOM 4382 N N . LEU B 1 212 ? 5.751 69.441 56.406 1.00 45.77 190 LEU A N 1
ATOM 4383 C CA . LEU B 1 212 ? 4.659 69.053 55.516 1.00 44.28 190 LEU A CA 1
ATOM 4384 C C . LEU B 1 212 ? 3.430 69.887 55.806 1.00 43.56 190 LEU A C 1
ATOM 4385 O O . LEU B 1 212 ? 2.787 70.397 54.891 1.00 43.02 190 LEU A O 1
ATOM 4390 N N . ALA B 1 213 ? 3.111 70.018 57.091 1.00 43.48 191 ALA A N 1
ATOM 4391 C CA . ALA B 1 213 ? 1.949 70.782 57.523 1.00 44.03 191 ALA A CA 1
ATOM 4392 C C . ALA B 1 213 ? 2.058 72.241 57.096 1.00 44.64 191 ALA A C 1
ATOM 4393 O O . ALA B 1 213 ? 1.074 72.857 56.692 1.00 44.09 191 ALA A O 1
ATOM 4395 N N . GLU B 1 214 ? 3.263 72.787 57.192 1.00 45.59 192 GLU A N 1
ATOM 4396 C CA . GLU B 1 214 ? 3.505 74.169 56.803 1.00 46.08 192 GLU A CA 1
ATOM 4397 C C . GLU B 1 214 ? 3.265 74.360 55.304 1.00 44.98 192 GLU A C 1
ATOM 4398 O O . GLU B 1 214 ? 2.629 75.332 54.881 1.00 42.97 192 GLU A O 1
ATOM 4404 N N . ALA B 1 215 ? 3.779 73.421 54.512 1.00 44.21 193 ALA A N 1
ATOM 4405 C CA . ALA B 1 215 ? 3.628 73.456 53.062 1.00 43.41 193 ALA A CA 1
ATOM 4406 C C . ALA B 1 215 ? 2.147 73.367 52.709 1.00 43.07 193 ALA A C 1
ATOM 4407 O O . ALA B 1 215 ? 1.657 74.102 51.847 1.00 42.88 193 ALA A O 1
ATOM 4409 N N . LEU B 1 216 ? 1.451 72.458 53.387 1.00 42.03 194 LEU A N 1
ATOM 4410 C CA . LEU B 1 216 ? 0.023 72.247 53.194 1.00 42.04 194 LEU A CA 1
ATOM 4411 C C . LEU B 1 216 ? -0.721 73.544 53.515 1.00 42.30 194 LEU A C 1
ATOM 4412 O O . LEU B 1 216 ? -1.541 74.018 52.732 1.00 41.81 194 LEU A O 1
ATOM 4417 N N . HIS B 1 217 ? -0.419 74.117 54.672 1.00 43.17 195 HIS A N 1
ATOM 4418 C CA . HIS B 1 217 ? -1.057 75.350 55.101 1.00 44.59 195 HIS A CA 1
ATOM 4419 C C . HIS B 1 217 ? -0.810 76.516 54.164 1.00 46.65 195 HIS A C 1
ATOM 4420 O O . HIS B 1 217 ? -1.676 77.375 53.994 1.00 46.58 195 HIS A O 1
ATOM 4427 N N . GLN B 1 218 ? 0.369 76.546 53.553 1.00 48.92 196 GLN A N 1
ATOM 4428 C CA . GLN B 1 218 ? 0.717 77.620 52.640 1.00 50.14 196 GLN A CA 1
ATOM 4429 C C . GLN B 1 218 ? -0.137 77.510 51.380 1.00 49.99 196 GLN A C 1
ATOM 4430 O O . GLN B 1 218 ? -0.362 78.501 50.690 1.00 50.83 196 GLN A O 1
ATOM 4436 N N . ALA B 1 219 ? -0.615 76.302 51.091 1.00 49.24 197 ALA A N 1
ATOM 4437 C CA . ALA B 1 219 ? -1.460 76.058 49.923 1.00 48.30 197 ALA A CA 1
ATOM 4438 C C . ALA B 1 219 ? -2.926 76.064 50.322 1.00 48.60 197 ALA A C 1
ATOM 4439 O O . ALA B 1 219 ? -3.784 75.625 49.561 1.00 47.52 197 ALA A O 1
ATOM 4441 N N . ARG B 1 220 ? -3.203 76.550 51.526 1.00 50.27 198 ARG A N 1
ATOM 4442 C CA . ARG B 1 220 ? -4.566 76.619 52.040 1.00 51.78 198 ARG A CA 1
ATOM 4443 C C . ARG B 1 220 ? -5.193 75.227 52.224 1.00 49.34 198 ARG A C 1
ATOM 4444 O O . ARG B 1 220 ? -6.385 75.037 51.999 1.00 48.71 198 ARG A O 1
ATOM 4452 N N . LEU B 1 221 ? -4.380 74.262 52.646 1.00 46.91 199 LEU A N 1
ATOM 4453 C CA . LEU B 1 221 ? -4.835 72.886 52.862 1.00 44.54 199 LEU A CA 1
ATOM 4454 C C . LEU B 1 221 ? -4.692 72.410 54.317 1.00 42.38 199 LEU A C 1
ATOM 4455 O O . LEU B 1 221 ? -3.788 72.835 55.034 1.00 43.07 199 LEU A O 1
ATOM 4460 N N . LEU B 1 222 ? -5.576 71.507 54.736 1.00 39.34 200 LEU A N 1
ATOM 4461 C CA . LEU B 1 222 ? -5.562 70.973 56.096 1.00 37.00 200 LEU A CA 1
ATOM 4462 C C . LEU B 1 222 ? -4.580 69.814 56.289 1.00 36.87 200 LEU A C 1
ATOM 4463 O O . LEU B 1 222 ? -4.316 69.047 55.366 1.00 37.21 200 LEU A O 1
ATOM 4468 N N . ALA B 1 223 ? -4.058 69.682 57.504 1.00 36.12 201 ALA A N 1
ATOM 4469 C CA . ALA B 1 223 ? -3.110 68.617 57.825 1.00 34.63 201 ALA A CA 1
ATOM 4470 C C . ALA B 1 223 ? -3.472 67.849 59.103 1.00 34.04 201 ALA A C 1
ATOM 4471 O O . ALA B 1 223 ? -3.346 68.375 60.202 1.00 35.38 201 ALA A O 1
ATOM 4473 N N . LEU B 1 224 ? -3.923 66.608 58.970 1.00 33.05 202 LEU A N 1
ATOM 4474 C CA . LEU B 1 224 ? -4.250 65.818 60.153 1.00 31.78 202 LEU A CA 1
ATOM 4475 C C . LEU B 1 224 ? -3.305 64.627 60.268 1.00 30.63 202 LEU A C 1
ATOM 4476 O O . LEU B 1 224 ? -2.712 64.197 59.274 1.00 29.77 202 LEU A O 1
ATOM 4481 N N . LEU B 1 225 ? -3.181 64.096 61.485 1.00 29.36 203 LEU A N 1
ATOM 4482 C CA . LEU B 1 225 ? -2.290 62.973 61.764 1.00 27.93 203 LEU A CA 1
ATOM 4483 C C . LEU B 1 225 ? -2.960 61.844 62.539 1.00 27.94 203 LEU A C 1
ATOM 4484 O O . LEU B 1 225 ? -3.650 62.081 63.513 1.00 28.25 203 LEU A O 1
ATOM 4489 N N . VAL B 1 226 ? -2.763 60.611 62.102 1.00 29.09 204 VAL A N 1
ATOM 4490 C CA . VAL B 1 226 ? -3.339 59.487 62.818 1.00 29.69 204 VAL A CA 1
ATOM 4491 C C . VAL B 1 226 ? -2.374 59.226 63.956 1.00 31.11 204 VAL A C 1
ATOM 4492 O O . VAL B 1 226 ? -1.160 59.289 63.760 1.00 31.95 204 VAL A O 1
ATOM 4496 N N . ILE B 1 227 ? -2.895 58.948 65.148 1.00 32.20 205 ILE A N 1
ATOM 4497 C CA . ILE B 1 227 ? -2.014 58.689 66.291 1.00 33.58 205 ILE A CA 1
ATOM 4498 C C . ILE B 1 227 ? -2.524 57.583 67.219 1.00 33.48 205 ILE A C 1
ATOM 4499 O O . ILE B 1 227 ? -3.724 57.448 67.461 1.00 34.56 205 ILE A O 1
ATOM 4504 N N . PRO B 1 228 ? -1.608 56.763 67.738 1.00 32.93 206 PRO A N 1
ATOM 4505 C CA . PRO B 1 228 ? -1.991 55.674 68.643 1.00 32.96 206 PRO A CA 1
ATOM 4506 C C . PRO B 1 228 ? -2.428 56.197 70.015 1.00 33.69 206 PRO A C 1
ATOM 4507 O O . PRO B 1 228 ? -2.118 57.336 70.394 1.00 33.81 206 PRO A O 1
ATOM 4511 N N . PRO B 1 229 ? -3.186 55.383 70.764 1.00 33.71 207 PRO A N 1
ATOM 4512 C CA . PRO B 1 229 ? -3.650 55.795 72.094 1.00 33.35 207 PRO A CA 1
ATOM 4513 C C . PRO B 1 229 ? -2.457 56.013 73.028 1.00 32.86 207 PRO A C 1
ATOM 4514 O O . PRO B 1 229 ? -1.486 55.264 72.983 1.00 31.68 207 PRO A O 1
ATOM 4518 N N . ALA B 1 230 ? -2.529 57.052 73.855 1.00 33.03 208 ALA A N 1
ATOM 4519 C CA . ALA B 1 230 ? -1.445 57.379 74.775 1.00 31.97 208 ALA A CA 1
ATOM 4520 C C . ALA B 1 230 ? -1.099 56.235 75.726 1.00 32.25 208 ALA A C 1
ATOM 4521 O O . ALA B 1 230 ? 0.075 55.970 75.991 1.00 32.75 208 ALA A O 1
ATOM 4523 N N . ILE B 1 231 ? -2.122 55.559 76.240 1.00 31.54 209 ILE A N 1
ATOM 4524 C CA . ILE B 1 231 ? -1.930 54.441 77.158 1.00 30.44 209 ILE A CA 1
ATOM 4525 C C . ILE B 1 231 ? -2.070 53.139 76.365 1.00 31.66 209 ILE A C 1
ATOM 4526 O O . ILE B 1 231 ? -3.113 52.876 75.764 1.00 32.71 209 ILE A O 1
ATOM 4531 N N . THR B 1 232 ? -1.019 52.328 76.349 1.00 32.00 210 THR A N 1
ATOM 4532 C CA . THR B 1 232 ? -1.065 51.076 75.607 1.00 31.89 210 THR A CA 1
ATOM 4533 C C . THR B 1 232 ? -1.908 50.035 76.321 1.00 32.38 210 THR A C 1
ATOM 4534 O O . THR B 1 232 ? -1.638 49.655 77.466 1.00 32.29 210 THR A O 1
ATOM 4538 N N . PRO B 1 233 ? -2.953 49.557 75.644 1.00 32.76 211 PRO A N 1
ATOM 4539 C CA . PRO B 1 233 ? -3.865 48.554 76.197 1.00 33.62 211 PRO A CA 1
ATOM 4540 C C . PRO B 1 233 ? -3.222 47.382 76.940 1.00 34.14 211 PRO A C 1
ATOM 4541 O O . PRO B 1 233 ? -2.308 46.734 76.444 1.00 33.93 211 PRO A O 1
ATOM 4545 N N . GLY B 1 234 ? -3.720 47.133 78.146 1.00 35.77 212 GLY A N 1
ATOM 4546 C CA . GLY B 1 234 ? -3.228 46.043 78.969 1.00 37.78 212 GLY A CA 1
ATOM 4547 C C . GLY B 1 234 ? -1.893 46.259 79.651 1.00 39.02 212 GLY A C 1
ATOM 4548 O O . GLY B 1 234 ? -1.429 45.388 80.385 1.00 39.87 212 GLY A O 1
ATOM 4549 N N . THR B 1 235 ? -1.294 47.429 79.461 1.00 38.50 213 THR A N 1
ATOM 4550 C CA . THR B 1 235 ? 0.018 47.661 80.037 1.00 36.91 213 THR A CA 1
ATOM 4551 C C . THR B 1 235 ? 0.270 48.741 81.107 1.00 36.42 213 THR A C 1
ATOM 4552 O O . THR B 1 235 ? 1.296 48.715 81.789 1.00 34.88 213 THR A O 1
ATOM 4556 N N . ASP B 1 236 ? -0.665 49.678 81.252 1.00 36.85 214 ASP A N 1
ATOM 4557 C CA . ASP B 1 236 ? -0.551 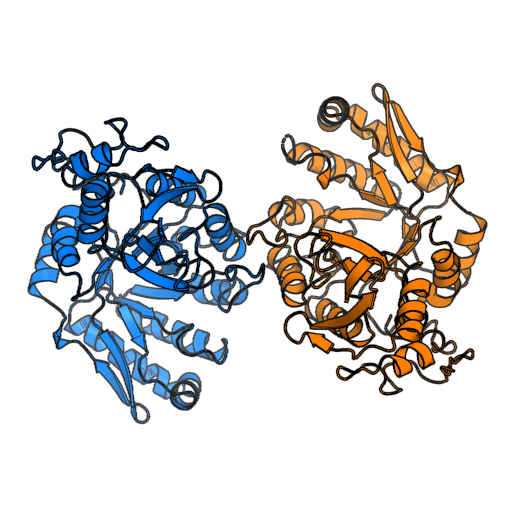50.758 82.230 1.00 36.80 214 ASP A CA 1
ATOM 4558 C C . ASP B 1 236 ? 0.658 51.618 81.921 1.00 36.60 214 ASP A C 1
ATOM 4559 O O . ASP B 1 236 ? 1.249 52.222 82.813 1.00 36.92 214 ASP A O 1
ATOM 4564 N N . GLN B 1 237 ? 1.010 51.686 80.648 1.00 35.30 215 GLN A N 1
ATOM 4565 C CA . GLN B 1 237 ? 2.167 52.444 80.228 1.00 36.69 215 GLN A CA 1
ATOM 4566 C C . GLN B 1 237 ? 1.884 53.288 79.002 1.00 36.85 215 GLN A C 1
ATOM 4567 O O . GLN B 1 237 ? 0.938 53.024 78.262 1.00 38.48 215 GLN A O 1
ATOM 4573 N N . LEU B 1 238 ? 2.708 54.305 78.788 1.00 34.89 216 LEU A N 1
ATOM 4574 C CA . LEU B 1 238 ? 2.527 55.184 77.654 1.00 33.23 216 LEU A CA 1
ATOM 4575 C C . LEU B 1 238 ? 3.040 54.561 76.359 1.00 35.16 216 LEU A C 1
ATOM 4576 O O . LEU B 1 238 ? 3.950 53.736 76.368 1.00 35.18 216 LEU A O 1
ATOM 4581 N N . GLY B 1 239 ? 2.437 54.951 75.244 1.00 35.05 217 GLY A N 1
ATOM 4582 C CA . GLY B 1 239 ? 2.857 54.432 73.964 1.00 35.88 217 GLY A CA 1
ATOM 4583 C C . GLY B 1 239 ? 3.764 55.400 73.227 1.00 38.23 217 GLY A C 1
ATOM 4584 O O . GLY B 1 239 ? 4.307 56.336 73.823 1.00 37.71 217 GLY A O 1
ATOM 4585 N N . MET B 1 240 ? 3.901 55.185 71.917 1.00 40.35 218 MET A N 1
ATOM 4586 C CA . MET B 1 240 ? 4.759 56.005 71.068 1.00 41.97 218 MET A CA 1
ATOM 4587 C C . MET B 1 240 ? 4.285 57.431 70.776 1.00 42.41 218 MET A C 1
ATOM 4588 O O . MET B 1 240 ? 5.046 58.238 70.229 1.00 44.18 218 MET A O 1
ATOM 4593 N N . PHE B 1 241 ? 3.047 57.759 71.122 1.00 41.20 219 PHE A N 1
ATOM 4594 C CA . PHE B 1 241 ? 2.618 59.127 70.908 1.00 39.66 219 PHE A CA 1
ATOM 4595 C C . PHE B 1 241 ? 1.966 59.610 72.182 1.00 39.67 219 PHE A C 1
ATOM 4596 O O . PHE B 1 241 ? 0.836 59.236 72.516 1.00 39.67 219 PHE A O 1
ATOM 4604 N N . THR B 1 242 ? 2.710 60.451 72.891 1.00 39.64 220 THR A N 1
ATOM 4605 C CA . THR B 1 242 ? 2.290 60.990 74.172 1.00 39.61 220 THR A CA 1
ATOM 4606 C C . THR B 1 242 ? 2.424 62.506 74.190 1.00 39.37 220 THR A C 1
ATOM 4607 O O . THR B 1 242 ? 2.756 63.118 73.178 1.00 39.98 220 THR A O 1
ATOM 4611 N N . HIS B 1 243 ? 2.177 63.105 75.354 1.00 39.57 221 HIS A N 1
ATOM 4612 C CA . HIS B 1 243 ? 2.265 64.551 75.518 1.00 40.14 221 HIS A CA 1
ATOM 4613 C C . HIS B 1 243 ? 3.537 65.221 74.993 1.00 39.43 221 HIS A C 1
ATOM 4614 O O . HIS B 1 243 ? 3.488 66.361 74.551 1.00 36.53 221 HIS A O 1
ATOM 4621 N N . LYS B 1 244 ? 4.674 64.524 75.053 1.00 40.35 222 LYS A N 1
ATOM 4622 C CA . LYS B 1 244 ? 5.924 65.088 74.541 1.00 41.81 222 LYS A CA 1
ATOM 4623 C C . LYS B 1 244 ? 5.739 65.423 73.067 1.00 42.01 222 LYS A C 1
ATOM 4624 O O . LYS B 1 244 ? 6.049 66.527 72.623 1.00 42.86 222 LYS A O 1
ATOM 4630 N N . GLU B 1 245 ? 5.232 64.453 72.315 1.00 41.35 223 GLU A N 1
ATOM 4631 C CA . GLU B 1 245 ? 5.001 64.628 70.891 1.00 40.86 223 GLU A CA 1
ATOM 4632 C C . GLU B 1 245 ? 3.854 65.590 70.600 1.00 40.62 223 GLU A C 1
ATOM 4633 O O . GLU B 1 245 ? 3.984 66.498 69.782 1.00 39.67 223 GLU A O 1
ATOM 4639 N N . PHE B 1 246 ? 2.729 65.388 71.275 1.00 40.11 224 PHE A N 1
ATOM 4640 C CA . PHE B 1 246 ? 1.553 66.222 71.050 1.00 40.33 224 PHE A CA 1
ATOM 4641 C C . PHE B 1 246 ? 1.851 67.715 71.172 1.00 41.70 224 PHE A C 1
ATOM 4642 O O . PHE B 1 246 ? 1.475 68.503 70.310 1.00 42.34 224 PHE A O 1
ATOM 4650 N N . GLU B 1 247 ? 2.531 68.082 72.253 1.00 43.14 225 GLU A N 1
ATOM 4651 C CA . GLU B 1 247 ? 2.906 69.459 72.560 1.00 43.62 225 GLU A CA 1
ATOM 4652 C C . GLU B 1 247 ? 3.622 70.116 71.385 1.00 42.85 225 GLU A C 1
ATOM 4653 O O . GLU B 1 247 ? 3.441 71.306 71.112 1.00 42.36 225 GLU A O 1
ATOM 4659 N N . GLN B 1 248 ? 4.441 69.329 70.694 1.00 41.20 226 GLN A N 1
ATOM 4660 C CA . GLN B 1 248 ? 5.203 69.829 69.562 1.00 39.66 226 GLN A CA 1
ATOM 4661 C C . GLN B 1 248 ? 4.425 69.921 68.267 1.00 40.27 226 GLN A C 1
ATOM 4662 O O . GLN B 1 248 ? 4.681 70.809 67.468 1.00 42.82 226 GLN A O 1
ATOM 4668 N N . LEU B 1 249 ? 3.482 69.008 68.055 1.00 39.45 227 LEU A N 1
ATOM 4669 C CA . LEU B 1 249 ? 2.705 68.985 66.820 1.00 36.51 227 LEU A CA 1
ATOM 4670 C C . LEU B 1 249 ? 1.349 69.652 66.909 1.00 36.24 227 LEU A C 1
ATOM 4671 O O . LEU B 1 249 ? 0.874 70.226 65.943 1.00 38.17 227 LEU A O 1
ATOM 4676 N N . ALA B 1 250 ? 0.714 69.571 68.066 1.00 36.38 228 ALA A N 1
ATOM 4677 C CA . ALA B 1 250 ? -0.609 70.151 68.238 1.00 37.45 228 ALA A CA 1
ATOM 4678 C C . ALA B 1 250 ? -0.760 71.609 67.816 1.00 39.44 228 ALA A C 1
ATOM 4679 O O . ALA B 1 250 ? -1.814 71.992 67.326 1.00 40.46 228 ALA A O 1
ATOM 4681 N N . PRO B 1 251 ? 0.283 72.445 67.996 1.00 40.99 229 PRO A N 1
ATOM 4682 C CA . PRO B 1 251 ? 0.126 73.850 67.592 1.00 40.96 229 PRO A CA 1
ATOM 4683 C C . PRO B 1 251 ? 0.095 74.048 66.087 1.00 41.19 229 PRO A C 1
ATOM 4684 O O . PRO B 1 251 ? -0.519 74.985 65.593 1.00 42.40 229 PRO A O 1
ATOM 4688 N N . VAL B 1 252 ? 0.751 73.152 65.361 1.00 41.41 230 VAL A N 1
ATOM 4689 C CA . VAL B 1 252 ? 0.853 73.260 63.910 1.00 40.80 230 VAL A CA 1
ATOM 4690 C C . VAL B 1 252 ? -0.120 72.424 63.078 1.00 40.42 230 VAL A C 1
ATOM 4691 O O . VAL B 1 252 ? -0.458 72.801 61.958 1.00 40.30 230 VAL A O 1
ATOM 4695 N N . LEU B 1 253 ? -0.562 71.290 63.610 1.00 39.00 231 LEU A N 1
ATOM 4696 C CA . LEU B 1 253 ? -1.494 70.439 62.881 1.00 37.88 231 LEU A CA 1
ATOM 4697 C C . LEU B 1 253 ? -2.955 70.796 63.143 1.00 38.28 231 LEU A C 1
ATOM 4698 O O . LEU B 1 253 ? -3.313 71.326 64.201 1.00 38.53 231 LEU A O 1
ATOM 4703 N N . ASP B 1 254 ? -3.799 70.505 62.160 1.00 38.41 232 ASP A N 1
ATOM 4704 C CA . ASP B 1 254 ? -5.219 70.813 62.242 1.00 37.87 232 ASP A CA 1
ATOM 4705 C C . ASP B 1 254 ? -6.029 69.831 63.069 1.00 37.90 232 ASP A C 1
ATOM 4706 O O . ASP B 1 254 ? -6.977 70.216 63.754 1.00 37.89 232 ASP A O 1
ATOM 4711 N N . GLY B 1 255 ? -5.660 68.559 63.014 1.00 37.11 233 GLY A N 1
ATOM 4712 C CA . GLY B 1 255 ? -6.397 67.578 63.778 1.00 34.55 233 GLY A CA 1
ATOM 4713 C C . GLY B 1 255 ? -5.588 66.336 64.042 1.00 34.12 233 GLY A C 1
ATOM 4714 O O . GLY B 1 255 ? -4.513 66.138 63.464 1.00 34.49 233 GLY A O 1
ATOM 4715 N N . PHE B 1 256 ? -6.127 65.494 64.916 1.00 33.09 234 PHE A N 1
ATOM 4716 C CA . PHE B 1 256 ? -5.497 64.245 65.311 1.00 31.79 234 PHE A CA 1
ATOM 4717 C C . PHE B 1 256 ? -6.525 63.123 65.395 1.00 29.56 234 PHE A C 1
ATOM 4718 O O . PHE B 1 256 ? -7.377 63.128 66.279 1.00 31.22 234 PHE A O 1
ATOM 4726 N N . SER B 1 257 ? -6.445 62.167 64.477 1.00 27.34 235 SER A N 1
ATOM 4727 C CA . SER B 1 257 ? -7.362 61.036 64.488 1.00 28.54 235 SER A CA 1
ATOM 4728 C C . SER B 1 257 ? -6.810 60.055 65.517 1.00 28.82 235 SER A C 1
ATOM 4729 O O . SER B 1 257 ? -5.927 59.250 65.221 1.00 29.36 235 SER A O 1
ATOM 4732 N N . LEU B 1 258 ? -7.333 60.147 66.734 1.00 28.97 236 LEU A N 1
ATOM 4733 C CA . LEU B 1 258 ? -6.891 59.321 67.846 1.00 30.05 236 LEU A CA 1
ATOM 4734 C C . LEU B 1 258 ? -7.515 57.936 67.831 1.00 31.07 236 LEU A C 1
ATOM 4735 O O . LEU B 1 258 ? -8.709 57.799 68.065 1.00 33.92 236 LEU A O 1
ATOM 4740 N N . MET B 1 259 ? -6.708 56.910 67.585 1.00 29.73 237 MET A N 1
ATOM 4741 C CA . MET B 1 259 ? -7.211 55.541 67.540 1.00 30.14 237 MET A CA 1
ATOM 4742 C C . MET B 1 259 ? -7.457 55.260 69.028 1.00 32.00 237 MET A C 1
ATOM 4743 O O . MET B 1 259 ? -6.510 55.082 69.795 1.00 33.44 237 MET A O 1
ATOM 4748 N N . THR B 1 260 ? -8.727 55.211 69.428 1.00 32.92 238 THR A N 1
ATOM 4749 C CA . THR B 1 260 ? -9.089 54.926 70.814 1.00 33.51 238 THR A CA 1
ATOM 4750 C C . THR B 1 260 ? -10.149 53.875 70.466 1.00 34.48 238 THR A C 1
ATOM 4751 O O . THR B 1 260 ? -11.348 54.128 70.501 1.00 34.77 238 THR A O 1
ATOM 4755 N N . TYR B 1 261 ? -9.677 52.692 70.108 1.00 36.37 239 TYR A N 1
ATOM 4756 C CA . TYR B 1 261 ? -10.536 51.566 69.783 1.00 37.98 239 TYR A CA 1
ATOM 4757 C C . TYR B 1 261 ? -9.580 50.409 69.541 1.00 38.47 239 TYR A C 1
ATOM 4758 O O . TYR B 1 261 ? -8.359 50.600 69.527 1.00 37.88 239 TYR A O 1
ATOM 4767 N N . ASP B 1 262 ? -10.129 49.213 69.366 1.00 39.05 240 ASP A N 1
ATOM 4768 C CA . ASP B 1 262 ? -9.302 48.029 69.165 1.00 40.11 240 ASP A CA 1
ATOM 4769 C C . ASP B 1 262 ? -8.410 47.804 70.396 1.00 36.87 240 ASP A C 1
ATOM 4770 O O . ASP B 1 262 ? -7.206 47.581 70.286 1.00 34.92 240 ASP A O 1
ATOM 4775 N N . TYR B 1 263 ? -9.037 47.857 71.567 1.00 33.94 241 TYR A N 1
ATOM 4776 C CA . TYR B 1 263 ? -8.378 47.685 72.849 1.00 32.29 241 TYR A CA 1
ATOM 4777 C C . TYR B 1 263 ? -8.085 46.231 73.187 1.00 32.95 241 TYR A C 1
ATOM 4778 O O . TYR B 1 263 ? -7.069 45.926 73.796 1.00 33.00 241 TYR A O 1
ATOM 4787 N N . SER B 1 264 ? -8.979 45.331 72.800 1.00 34.67 242 SER A N 1
ATOM 4788 C CA . SER B 1 264 ? -8.788 43.917 73.078 1.00 35.03 242 SER A CA 1
ATOM 4789 C C . SER B 1 264 ? -8.118 43.195 71.920 1.00 36.69 242 SER A C 1
ATOM 4790 O O . SER B 1 264 ? -7.950 43.758 70.845 1.00 37.24 242 SER A O 1
ATOM 4793 N N . THR B 1 265 ? -7.746 41.938 72.145 1.00 39.47 243 THR A N 1
ATOM 4794 C CA . THR B 1 265 ? -7.079 41.130 71.124 1.00 40.60 243 THR A CA 1
ATOM 4795 C C . THR B 1 265 ? -7.691 39.735 70.991 1.00 42.78 243 THR A C 1
ATOM 4796 O O . THR B 1 265 ? -8.449 39.297 71.862 1.00 42.10 243 THR A O 1
ATOM 4800 N N . ALA B 1 266 ? -7.351 39.038 69.904 1.00 45.11 244 ALA A N 1
ATOM 4801 C CA . ALA B 1 266 ? -7.858 37.682 69.654 1.00 47.62 244 ALA A CA 1
ATOM 4802 C C . ALA B 1 266 ? -7.566 36.754 70.834 1.00 50.29 244 ALA A C 1
ATOM 4803 O O . ALA B 1 266 ? -8.438 36.004 71.281 1.00 50.88 244 ALA A O 1
ATOM 4805 N N . HIS B 1 267 ? -6.334 36.805 71.329 1.00 52.99 245 HIS A N 1
ATOM 4806 C CA . HIS B 1 267 ? -5.948 35.983 72.462 1.00 57.23 245 HIS A CA 1
ATOM 4807 C C . HIS B 1 267 ? -6.605 36.449 73.750 1.00 57.73 245 HIS A C 1
ATOM 4808 O O . HIS B 1 267 ? -6.811 35.649 74.660 1.00 57.83 245 HIS A O 1
ATOM 4815 N N . GLN B 1 268 ? -6.942 37.735 73.826 1.00 58.65 246 GLN A N 1
ATOM 4816 C CA . GLN B 1 268 ? -7.559 38.286 75.037 1.00 58.62 246 GLN A CA 1
ATOM 4817 C C . GLN B 1 268 ? -8.847 39.081 74.769 1.00 56.41 246 GLN A C 1
ATOM 4818 O O . GLN B 1 268 ? -8.899 40.296 74.986 1.00 56.68 246 GLN A O 1
ATOM 4824 N N . PRO B 1 269 ? -9.910 38.389 74.320 1.00 53.46 247 PRO A N 1
ATOM 4825 C CA . PRO B 1 269 ? -11.216 38.976 74.006 1.00 50.85 247 PRO A CA 1
ATOM 4826 C C . PRO B 1 269 ? -11.793 39.907 75.068 1.00 47.80 247 PRO A C 1
ATOM 4827 O O . PRO B 1 269 ? -11.668 39.655 76.260 1.00 47.97 247 PRO A O 1
ATOM 4831 N N . GLY B 1 270 ? -12.425 40.983 74.607 1.00 45.82 248 GLY A N 1
ATOM 4832 C CA . GLY B 1 270 ? -13.026 41.965 75.494 1.00 42.52 248 GLY A CA 1
ATOM 4833 C C . GLY B 1 270 ? -13.569 43.153 74.716 1.00 40.50 248 GLY A C 1
ATOM 4834 O O . GLY B 1 270 ? -13.661 43.103 73.487 1.00 41.12 248 GLY A O 1
ATOM 4835 N N . PRO B 1 271 ? -13.918 44.252 75.397 1.00 38.74 249 PRO A N 1
ATOM 4836 C CA . PRO B 1 271 ? -14.458 45.461 74.758 1.00 37.53 249 PRO A CA 1
ATOM 4837 C C . PRO B 1 271 ? -13.551 46.123 73.729 1.00 36.84 249 PRO A C 1
ATOM 4838 O O . PRO B 1 271 ? -12.331 45.972 73.761 1.00 36.91 249 PRO A O 1
ATOM 4842 N N . ASN B 1 272 ? -14.158 46.873 72.816 1.00 36.20 250 ASN A N 1
ATOM 4843 C CA . ASN B 1 272 ? -13.402 47.569 71.785 1.00 34.65 250 ASN A CA 1
ATOM 4844 C C . ASN B 1 272 ? -12.681 48.698 72.498 1.00 33.72 250 ASN A C 1
ATOM 4845 O O . ASN B 1 272 ? -11.459 48.750 72.490 1.00 34.95 250 ASN A O 1
ATOM 4850 N N . ALA B 1 273 ? -13.440 49.600 73.110 1.00 33.06 251 ALA A N 1
ATOM 4851 C CA . ALA B 1 273 ? -12.870 50.737 73.808 1.00 31.57 251 ALA A CA 1
ATOM 4852 C C . ALA B 1 273 ? -13.462 51.067 75.171 1.00 31.62 251 ALA A C 1
ATOM 4853 O O . ALA B 1 273 ? -14.424 51.831 75.267 1.00 30.45 251 ALA A O 1
ATOM 4855 N N . PRO B 1 274 ? -12.896 50.485 76.244 1.00 31.44 252 PRO A N 1
ATOM 4856 C CA . PRO B 1 274 ? -13.343 50.707 77.622 1.00 30.78 252 PRO A CA 1
ATOM 4857 C C . PRO B 1 274 ? -13.425 52.208 77.882 1.00 31.48 252 PRO A C 1
ATOM 4858 O O . PRO B 1 274 ? -12.433 52.924 77.754 1.00 31.91 252 PRO A O 1
ATOM 4862 N N . LEU B 1 275 ? -14.611 52.675 78.258 1.00 32.78 253 LEU A N 1
ATOM 4863 C CA . LEU B 1 275 ? -14.851 54.092 78.481 1.00 32.79 253 LEU A CA 1
ATOM 4864 C C . LEU B 1 275 ? -13.771 54.865 79.226 1.00 34.68 253 LEU A C 1
ATOM 4865 O O . LEU B 1 275 ? -13.339 55.923 78.752 1.00 35.24 253 LEU A O 1
ATOM 4870 N N . SER B 1 276 ? -13.328 54.355 80.375 1.00 35.26 254 SER A N 1
ATOM 4871 C CA . SER B 1 276 ? -12.315 55.065 81.156 1.00 36.53 254 SER A CA 1
ATOM 4872 C C . SER B 1 276 ? -10.918 55.016 80.543 1.00 35.72 254 SER A C 1
ATOM 4873 O O . SER B 1 276 ? -10.087 55.874 80.835 1.00 37.61 254 SER A O 1
ATOM 4876 N N . TRP B 1 277 ? -10.647 54.020 79.703 1.00 32.71 255 TRP A N 1
ATOM 4877 C CA . TRP B 1 277 ? -9.352 53.970 79.032 1.00 30.74 255 TRP A CA 1
ATOM 4878 C C . TRP B 1 277 ? -9.385 55.115 78.023 1.00 30.63 255 TRP A C 1
ATOM 4879 O O . TRP B 1 277 ? -8.439 55.884 77.907 1.00 30.53 255 TRP A O 1
ATOM 4890 N N . VAL B 1 278 ? -10.494 55.222 77.294 1.00 29.83 256 VAL A N 1
ATOM 4891 C CA . VAL B 1 278 ? -10.650 56.282 76.310 1.00 29.61 256 VAL A CA 1
ATOM 4892 C C . VAL B 1 278 ? -10.441 57.630 76.995 1.00 29.57 256 VAL A C 1
ATOM 4893 O O . VAL B 1 278 ? -9.619 58.425 76.557 1.00 28.18 256 VAL A O 1
ATOM 4897 N N . ARG B 1 279 ? -11.170 57.873 78.083 1.00 31.68 257 ARG A N 1
ATOM 4898 C CA . ARG B 1 279 ? -11.050 59.132 78.816 1.00 33.49 257 ARG A CA 1
ATOM 4899 C C . ARG B 1 279 ? -9.603 59.420 79.227 1.00 33.33 257 ARG A C 1
ATOM 4900 O O . ARG B 1 279 ? -9.116 60.542 79.048 1.00 33.98 257 ARG A O 1
ATOM 4908 N N . ALA B 1 280 ? -8.911 58.417 79.758 1.00 31.37 258 ALA A N 1
ATOM 4909 C CA . ALA B 1 280 ? -7.525 58.598 80.177 1.00 32.00 258 ALA A CA 1
ATOM 4910 C C . ALA B 1 280 ? -6.594 58.864 78.997 1.00 32.95 258 ALA A C 1
ATOM 4911 O O . ALA B 1 280 ? -5.626 59.602 79.121 1.00 33.92 258 ALA A O 1
ATOM 4913 N N . CYS B 1 281 ? -6.885 58.260 77.852 1.00 33.88 259 CYS A N 1
ATOM 4914 C CA . CYS B 1 281 ? -6.050 58.448 76.677 1.00 34.73 259 CYS A CA 1
ATOM 4915 C C . CYS B 1 281 ? -6.058 59.884 76.190 1.00 35.25 259 CYS A C 1
ATOM 4916 O O . CYS B 1 281 ? -5.135 60.315 75.502 1.00 38.77 259 CYS A O 1
ATOM 4919 N N . VAL B 1 282 ? -7.101 60.626 76.532 1.00 34.14 260 VAL A N 1
ATOM 4920 C CA . VAL B 1 282 ? -7.185 62.021 76.130 1.00 33.01 260 VAL A CA 1
ATOM 4921 C C . VAL B 1 282 ? -6.518 62.864 77.216 1.00 33.27 260 VAL A C 1
ATOM 4922 O O . VAL B 1 282 ? -5.657 63.684 76.929 1.00 33.39 260 VAL A O 1
ATOM 4926 N N . GLN B 1 283 ? -6.897 62.627 78.468 1.00 33.51 261 GLN A N 1
ATOM 4927 C CA . GLN B 1 283 ? -6.356 63.379 79.596 1.00 32.71 261 GLN A CA 1
ATOM 4928 C C . GLN B 1 283 ? -4.836 63.325 79.690 1.00 32.70 261 GLN A C 1
ATOM 4929 O O . GLN B 1 283 ? -4.178 64.333 79.948 1.00 32.97 261 GLN A O 1
ATOM 4935 N N . VAL B 1 284 ? -4.284 62.142 79.466 1.00 32.69 262 VAL A N 1
ATOM 4936 C CA . VAL B 1 284 ? -2.848 61.923 79.516 1.00 32.32 262 VAL A CA 1
ATOM 4937 C C . VAL B 1 284 ? -2.122 62.573 78.328 1.00 33.16 262 VAL A C 1
ATOM 4938 O O . VAL B 1 284 ? -0.939 62.890 78.415 1.00 33.69 262 VAL A O 1
ATOM 4942 N N . LEU B 1 285 ? -2.840 62.785 77.228 1.00 33.84 263 LEU A N 1
ATOM 4943 C CA . LEU B 1 285 ? -2.271 63.405 76.027 1.00 34.49 263 LEU A CA 1
ATOM 4944 C C . LEU B 1 285 ? -2.316 64.944 76.074 1.00 35.39 263 LEU A C 1
ATOM 4945 O O . LEU B 1 285 ? -1.385 65.622 75.637 1.00 35.77 263 LEU A O 1
ATOM 4950 N N . ASP B 1 286 ? -3.409 65.484 76.601 1.00 36.26 264 ASP A N 1
ATOM 4951 C CA . ASP B 1 286 ? -3.589 66.926 76.709 1.00 36.78 264 ASP A CA 1
ATOM 4952 C C . ASP B 1 286 ? -4.199 67.256 78.075 1.00 36.15 264 ASP A C 1
ATOM 4953 O O . ASP B 1 286 ? -5.349 67.686 78.173 1.00 34.73 264 ASP A O 1
ATOM 4958 N N . PRO B 1 287 ? -3.422 67.057 79.151 1.00 35.41 265 PRO A N 1
ATOM 4959 C CA . PRO B 1 287 ? -3.856 67.317 80.524 1.00 36.29 265 PRO A CA 1
ATOM 4960 C C . PRO B 1 287 ? -4.325 68.738 80.812 1.00 38.97 265 PRO A C 1
ATOM 4961 O O . PRO B 1 287 ? -5.337 68.944 81.479 1.00 40.52 265 PRO A O 1
ATOM 4965 N N . LYS B 1 288 ? -3.605 69.719 80.291 1.00 41.63 266 LYS A N 1
ATOM 4966 C CA . LYS B 1 288 ? -3.950 71.112 80.538 1.00 43.39 266 LYS A CA 1
ATOM 4967 C C . LYS B 1 288 ? -5.024 71.671 79.600 1.00 44.31 266 LYS A C 1
ATOM 4968 O O . LYS B 1 288 ? -5.277 72.878 79.587 1.00 44.98 266 LYS A O 1
ATOM 4974 N N . SER B 1 289 ? -5.658 70.785 78.832 1.00 44.34 267 SER A N 1
ATOM 4975 C CA . SER B 1 289 ? -6.707 71.172 77.892 1.00 43.17 267 SER A CA 1
ATOM 4976 C C . SER B 1 289 ? -6.338 72.370 77.030 1.00 43.28 267 SER A C 1
ATOM 4977 O O . SER B 1 289 ? -7.000 73.408 77.078 1.00 42.96 267 SER A O 1
ATOM 4980 N N . LYS B 1 290 ? -5.287 72.219 76.234 1.00 42.62 268 LYS A N 1
ATOM 4981 C CA . LYS B 1 290 ? -4.842 73.291 75.362 1.00 42.45 268 LYS A CA 1
ATOM 4982 C C . LYS B 1 290 ? -5.262 73.098 73.901 1.00 41.65 268 LYS A C 1
ATOM 4983 O O . LYS B 1 290 ? -5.431 74.075 73.175 1.00 42.56 268 LYS A O 1
ATOM 4989 N N . TRP B 1 291 ? -5.435 71.851 73.467 1.00 39.73 269 TRP A N 1
ATOM 4990 C CA . TRP B 1 291 ? -5.807 71.594 72.083 1.00 38.31 269 TRP A CA 1
ATOM 4991 C C . TRP B 1 291 ? -6.892 70.536 71.958 1.00 37.91 269 TRP A C 1
ATOM 4992 O O . TRP B 1 291 ?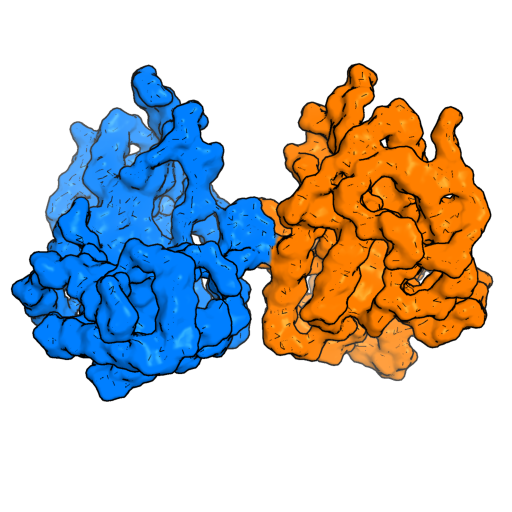 -6.936 69.783 70.984 1.00 37.26 269 TRP A O 1
ATOM 5003 N N . ARG B 1 292 ? -7.781 70.486 72.938 1.00 36.41 270 ARG A N 1
ATOM 5004 C CA . ARG B 1 292 ? -8.847 69.501 72.927 1.00 34.46 270 ARG A CA 1
ATOM 5005 C C . ARG B 1 292 ? -9.662 69.446 71.643 1.00 35.08 270 ARG A C 1
ATOM 5006 O O . ARG B 1 292 ? -9.941 68.359 71.141 1.00 36.46 270 ARG A O 1
ATOM 5014 N N . SER B 1 293 ? -10.042 70.595 71.092 1.00 34.29 271 SER A N 1
ATOM 5015 C CA . SER B 1 293 ? -10.856 70.573 69.875 1.00 33.11 271 SER A CA 1
ATOM 5016 C C . SER B 1 293 ? -10.102 70.036 68.648 1.00 32.87 271 SER A C 1
ATOM 5017 O O . SER B 1 293 ? -10.711 69.738 67.620 1.00 33.84 271 SER A O 1
ATOM 5020 N N . LYS B 1 294 ? -8.783 69.913 68.752 1.00 31.37 272 LYS A N 1
ATOM 5021 C CA . LYS B 1 294 ? -7.999 69.377 67.648 1.00 30.74 272 LYS A CA 1
ATOM 5022 C C . LYS B 1 294 ? -7.901 67.853 67.760 1.00 31.01 272 LYS A C 1
ATOM 5023 O O . LYS B 1 294 ? -7.340 67.185 66.892 1.00 31.36 272 LYS A O 1
ATOM 5029 N N . ILE B 1 295 ? -8.431 67.307 68.847 1.00 30.07 273 ILE A N 1
ATOM 5030 C CA . ILE B 1 295 ? -8.407 65.874 69.060 1.00 28.46 273 ILE A CA 1
ATOM 5031 C C . ILE B 1 295 ? -9.720 65.271 68.562 1.00 30.37 273 ILE A C 1
ATOM 5032 O O . ILE B 1 295 ? -10.805 65.672 68.990 1.00 30.50 273 ILE A O 1
ATOM 5037 N N . LEU B 1 296 ? -9.628 64.326 67.636 1.00 31.04 274 LEU A N 1
ATOM 5038 C CA . LEU B 1 296 ? -10.824 63.649 67.150 1.00 31.44 274 LEU A CA 1
ATOM 5039 C C . LEU B 1 296 ? -10.853 62.274 67.836 1.00 32.76 274 LEU A C 1
ATOM 5040 O O . LEU B 1 296 ? -10.184 61.333 67.398 1.00 32.12 274 LEU A O 1
ATOM 5045 N N . LEU B 1 297 ? -11.607 62.181 68.933 1.00 33.90 275 LEU A N 1
ATOM 5046 C CA . LEU B 1 297 ? -11.732 60.945 69.701 1.00 34.98 275 LEU A CA 1
ATOM 5047 C C . LEU B 1 297 ? -12.217 59.820 68.798 1.00 35.79 275 LEU A C 1
ATOM 5048 O O . LEU B 1 297 ? -13.271 59.930 68.169 1.00 37.40 275 LEU A O 1
ATOM 5053 N N . GLY B 1 298 ? -11.452 58.736 68.745 1.00 34.74 276 GLY A N 1
ATOM 5054 C CA . GLY B 1 298 ? -11.805 57.626 67.879 1.00 33.95 276 GLY A CA 1
ATOM 5055 C C . GLY B 1 298 ? -12.958 56.732 68.296 1.00 34.52 276 GLY A C 1
ATOM 5056 O O . GLY B 1 298 ? -13.054 56.294 69.450 1.00 36.21 276 GLY A O 1
ATOM 5057 N N . LEU B 1 299 ? -13.847 56.461 67.345 1.00 32.39 277 LEU A N 1
ATOM 5058 C CA . LEU B 1 299 ? -14.982 55.584 67.593 1.00 31.23 277 LEU A CA 1
ATOM 5059 C C . LEU B 1 299 ? -15.031 54.529 66.493 1.00 30.62 277 LEU A C 1
ATOM 5060 O O . LEU B 1 299 ? -14.783 54.833 65.324 1.00 30.17 277 LEU A O 1
ATOM 5065 N N . ASN B 1 300 ? -15.320 53.289 66.868 1.00 29.84 278 ASN A N 1
ATOM 5066 C CA . ASN B 1 300 ? -15.418 52.220 65.887 1.00 30.85 278 ASN A CA 1
ATOM 5067 C C . ASN B 1 300 ? -16.869 51.933 65.550 1.00 30.80 278 ASN A C 1
ATOM 5068 O O . ASN B 1 300 ? -17.702 51.855 66.441 1.00 31.76 278 ASN A O 1
ATOM 5073 N N . PHE B 1 301 ? -17.179 51.797 64.267 1.00 31.56 279 PHE A N 1
ATOM 5074 C CA . PHE B 1 301 ? -18.541 51.460 63.873 1.00 32.44 279 PHE A CA 1
ATOM 5075 C C . PHE B 1 301 ? -18.602 49.980 63.513 1.00 32.96 279 PHE A C 1
ATOM 5076 O O . PHE B 1 301 ? -19.648 49.455 63.137 1.00 36.29 279 PHE A O 1
ATOM 5084 N N . TYR B 1 302 ? -17.470 49.306 63.649 1.00 32.12 280 TYR A N 1
ATOM 5085 C CA . TYR B 1 302 ? -17.392 47.881 63.376 1.00 31.86 280 TYR A CA 1
ATOM 5086 C C . TYR B 1 302 ? -17.273 47.221 64.740 1.00 31.36 280 TYR A C 1
ATOM 5087 O O . TYR B 1 302 ? -16.958 47.878 65.728 1.00 29.61 280 TYR A O 1
ATOM 5096 N N . GLY B 1 303 ? -17.532 45.924 64.789 1.00 32.81 281 GLY A N 1
ATOM 5097 C CA . GLY B 1 303 ? -17.434 45.200 66.042 1.00 33.83 281 GLY A CA 1
ATOM 5098 C C . GLY B 1 303 ? -16.480 44.038 65.872 1.00 34.61 281 GLY A C 1
ATOM 5099 O O . GLY B 1 303 ? -15.951 43.825 64.785 1.00 34.13 281 GLY A O 1
ATOM 5100 N N . MET B 1 304 ? -16.244 43.291 66.942 1.00 34.12 282 MET A N 1
ATOM 5101 C CA . MET B 1 304 ? -15.350 42.139 66.872 1.00 36.32 282 MET A CA 1
ATOM 5102 C C . MET B 1 304 ? -16.082 40.879 67.339 1.00 39.16 282 MET A C 1
ATOM 5103 O O . MET B 1 304 ? -16.785 40.896 68.354 1.00 39.35 282 MET A O 1
ATOM 5108 N N . ASP B 1 305 ? -15.921 39.796 66.576 1.00 42.15 283 ASP A N 1
ATOM 5109 C CA . ASP B 1 305 ? -16.545 38.514 66.893 1.00 43.85 283 ASP A CA 1
ATOM 5110 C C . ASP B 1 305 ? -15.456 37.516 67.268 1.00 44.93 283 ASP A C 1
ATOM 5111 O O . ASP B 1 305 ? -14.748 36.990 66.408 1.00 44.59 283 ASP A O 1
ATOM 5116 N N . TYR B 1 306 ? -15.339 37.262 68.565 1.00 46.20 284 TYR A N 1
ATOM 5117 C CA . TYR B 1 306 ? -14.332 36.358 69.101 1.00 48.09 284 TYR A CA 1
ATOM 5118 C C . TYR B 1 306 ? -14.731 34.879 69.158 1.00 50.26 284 TYR A C 1
ATOM 5119 O O . TYR B 1 306 ? -15.860 34.529 69.517 1.00 49.53 284 TYR A O 1
ATOM 5128 N N . ALA B 1 307 ? -13.783 34.016 68.804 1.00 52.83 285 ALA A N 1
ATOM 5129 C CA . ALA B 1 307 ? -13.988 32.576 68.842 1.00 54.10 285 ALA A CA 1
ATOM 5130 C C . ALA B 1 307 ? -13.170 32.250 70.087 1.00 56.34 285 ALA A C 1
ATOM 5131 O O . ALA B 1 307 ? -11.956 32.079 70.013 1.00 57.61 285 ALA A O 1
ATOM 5133 N N . THR B 1 308 ? -13.854 32.198 71.228 1.00 58.84 286 THR A N 1
ATOM 5134 C CA . THR B 1 308 ? -13.260 31.894 72.531 1.00 61.66 286 THR A CA 1
ATOM 5135 C C . THR B 1 308 ? -12.268 30.751 72.765 1.00 63.51 286 THR A C 1
ATOM 5136 O O . THR B 1 308 ? -11.402 30.834 73.641 1.00 64.18 286 THR A O 1
ATOM 5140 N N . SER B 1 309 ? -12.418 29.688 71.980 1.00 64.71 287 SER A N 1
ATOM 5141 C CA . SER B 1 309 ? -11.579 28.499 72.084 1.00 65.31 287 SER A CA 1
ATOM 5142 C C . SER B 1 309 ? -10.502 28.637 71.008 1.00 65.91 2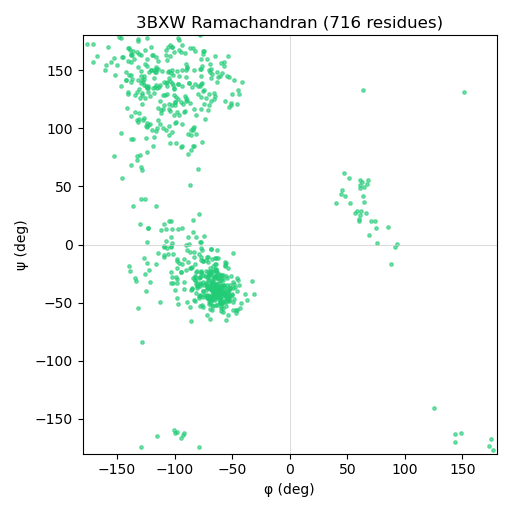87 SER A C 1
ATOM 5143 O O . SER B 1 309 ? -9.321 28.408 71.276 1.00 66.11 287 SER A O 1
ATOM 5146 N N . LYS B 1 310 ? -10.903 29.001 69.794 1.00 66.11 288 LYS A N 1
ATOM 5147 C CA . LYS B 1 310 ? -9.951 29.142 68.693 1.00 66.44 288 LYS A CA 1
ATOM 5148 C C . LYS B 1 310 ? -8.954 30.300 68.813 1.00 65.82 288 LYS A C 1
ATOM 5149 O O . LYS B 1 310 ? -8.073 30.436 67.964 1.00 66.33 288 LYS A O 1
ATOM 5155 N N . ASP B 1 311 ? -9.074 31.123 69.857 1.00 64.19 289 ASP A N 1
ATOM 5156 C CA . ASP B 1 311 ? -8.174 32.269 70.032 1.00 62.21 289 ASP A CA 1
ATOM 5157 C C . ASP B 1 311 ? -8.001 33.031 68.718 1.00 59.84 289 ASP A C 1
ATOM 5158 O O . ASP B 1 311 ? -6.892 33.361 68.308 1.00 58.31 289 ASP A O 1
ATOM 5163 N N . ALA B 1 312 ? -9.123 33.295 68.063 1.00 57.95 290 ALA A N 1
ATOM 5164 C CA . ALA B 1 312 ? -9.136 34.010 66.798 1.00 55.53 290 ALA A CA 1
ATOM 5165 C C . ALA B 1 312 ? -10.314 34.970 66.832 1.00 54.05 290 ALA A C 1
ATOM 5166 O O . ALA B 1 312 ? -11.162 34.895 67.724 1.00 53.26 290 ALA A O 1
ATOM 5168 N N . ARG B 1 313 ? -10.371 35.873 65.864 1.00 52.54 291 ARG A N 1
ATOM 5169 C CA . ARG B 1 313 ? -11.469 36.826 65.822 1.00 52.30 291 ARG A CA 1
ATOM 5170 C C . ARG B 1 313 ? -11.665 37.435 64.443 1.00 50.96 291 ARG A C 1
ATOM 5171 O O . ARG B 1 313 ? -10.735 37.520 63.639 1.00 50.84 291 ARG A O 1
ATOM 5179 N N . GLU B 1 314 ? -12.889 37.868 64.181 1.00 49.78 292 GLU A N 1
ATOM 5180 C CA . GLU B 1 314 ? -13.202 38.484 62.913 1.00 49.65 292 GLU A CA 1
ATOM 5181 C C . GLU B 1 314 ? -13.913 39.801 63.128 1.00 47.94 292 GLU A C 1
ATOM 5182 O O . GLU B 1 314 ? -14.677 39.959 64.085 1.00 48.14 292 GLU A O 1
ATOM 5188 N N . PRO B 1 315 ? -13.643 40.781 62.258 1.00 45.76 293 PRO A N 1
ATOM 5189 C CA . PRO B 1 315 ? -14.310 42.071 62.403 1.00 45.10 293 PRO A CA 1
ATOM 5190 C C . PRO B 1 315 ? -15.730 41.901 61.862 1.00 43.05 293 PRO A C 1
ATOM 5191 O O . PRO B 1 315 ? -15.953 41.146 60.918 1.00 43.56 293 PRO A O 1
ATOM 5195 N N . VAL B 1 316 ? -16.696 42.577 62.464 1.00 40.96 294 VAL A N 1
ATOM 5196 C CA . VAL B 1 316 ? -18.058 42.445 61.997 1.00 39.53 294 VAL A CA 1
ATOM 5197 C C . VAL B 1 316 ? -18.666 43.798 61.689 1.00 37.72 294 VAL A C 1
ATOM 5198 O O . VAL B 1 316 ? -18.640 44.696 62.520 1.00 38.41 294 VAL A O 1
ATOM 5202 N N . VAL B 1 317 ? -19.181 43.945 60.473 1.00 36.55 295 VAL A N 1
ATOM 5203 C CA . VAL B 1 317 ? -19.820 45.189 60.060 1.00 36.56 295 VAL A CA 1
ATOM 5204 C C . VAL B 1 317 ? -21.334 45.032 60.253 1.00 36.99 295 VAL A C 1
ATOM 5205 O O . VAL B 1 317 ? -21.811 43.967 60.655 1.00 36.54 295 VAL A O 1
ATOM 5209 N N . GLY B 1 318 ? -22.080 46.092 59.963 1.00 36.67 296 GLY A N 1
ATOM 5210 C CA . GLY B 1 318 ? -23.520 46.061 60.132 1.00 37.57 296 GLY A CA 1
ATOM 5211 C C . GLY B 1 318 ? -24.269 44.853 59.594 1.00 37.76 296 GLY A C 1
ATOM 5212 O O . GLY B 1 318 ? -24.949 44.158 60.355 1.00 39.05 296 GLY A O 1
ATOM 5213 N N . ALA B 1 319 ? -24.154 44.600 58.293 1.00 36.99 297 ALA A N 1
ATOM 5214 C CA . ALA B 1 319 ? -24.859 43.483 57.663 1.00 37.80 297 ALA A CA 1
ATOM 5215 C C . ALA B 1 319 ? -24.696 42.170 58.410 1.00 38.86 297 ALA A C 1
ATOM 5216 O O . ALA B 1 319 ? -25.671 41.455 58.637 1.00 40.23 297 ALA A O 1
ATOM 5218 N N . ARG B 1 320 ? -23.463 41.846 58.786 1.00 38.43 298 ARG A N 1
ATOM 5219 C CA . ARG B 1 320 ? -23.205 40.612 59.517 1.00 37.86 298 ARG A CA 1
ATOM 5220 C C . ARG B 1 320 ? -23.808 40.660 60.920 1.00 37.40 298 ARG A C 1
ATOM 5221 O O . ARG B 1 320 ? -24.435 39.700 61.365 1.00 36.95 298 ARG A O 1
ATOM 5229 N N . TYR B 1 321 ? -23.608 41.780 61.611 1.00 37.46 299 TYR A N 1
ATOM 5230 C CA . TYR B 1 321 ? -24.121 41.961 62.966 1.00 37.05 299 TYR A CA 1
ATOM 5231 C C . TYR B 1 321 ? -25.598 41.592 63.016 1.00 38.03 299 TYR A C 1
ATOM 5232 O O . TYR B 1 321 ? -26.011 40.724 63.796 1.00 37.15 299 TYR A O 1
ATOM 5241 N N . ILE B 1 322 ? -26.381 42.259 62.168 1.00 38.09 300 ILE A N 1
ATOM 5242 C CA . ILE B 1 322 ? -27.817 42.022 62.089 1.00 37.65 300 ILE A CA 1
ATOM 5243 C C . ILE B 1 322 ? -28.123 40.552 61.813 1.00 38.93 300 ILE A C 1
ATOM 5244 O O . ILE B 1 322 ? -28.948 39.949 62.496 1.00 39.90 300 ILE A O 1
ATOM 5249 N N . GLN B 1 323 ? -27.461 39.975 60.815 1.00 39.55 301 GLN A N 1
ATOM 5250 C CA . GLN B 1 323 ? -27.686 38.575 60.495 1.00 40.13 301 GLN A CA 1
ATOM 5251 C C . GLN B 1 323 ? -27.432 37.716 61.725 1.00 40.82 301 GLN A C 1
ATOM 5252 O O . GLN B 1 323 ? -28.187 36.793 62.007 1.00 41.73 301 GLN A O 1
ATOM 5258 N N . THR B 1 324 ? -26.373 38.031 62.460 1.00 40.60 302 THR A N 1
ATOM 5259 C CA . THR B 1 324 ? -26.032 37.276 63.653 1.00 41.60 302 THR A CA 1
ATOM 5260 C C . THR B 1 324 ? -27.156 37.337 64.688 1.00 42.86 302 THR A C 1
ATOM 5261 O O . THR B 1 324 ? -27.508 36.315 65.283 1.00 43.08 302 THR A O 1
ATOM 5265 N N . LEU B 1 325 ? -27.719 38.527 64.901 1.00 42.40 303 LEU A N 1
ATOM 5266 C CA . LEU B 1 325 ? -28.798 38.681 65.873 1.00 41.84 303 LEU A CA 1
ATOM 5267 C C . LEU B 1 325 ? -30.028 37.871 65.478 1.00 42.36 303 LEU A C 1
ATOM 5268 O O . LEU B 1 325 ? -30.718 37.323 66.340 1.00 44.38 303 LEU A O 1
ATOM 5273 N N . LYS B 1 326 ? -30.298 37.798 64.177 1.00 41.71 304 LYS A N 1
ATOM 5274 C CA . LYS B 1 326 ? -31.451 37.056 63.670 1.00 40.08 304 LYS A CA 1
ATOM 5275 C C . LYS B 1 326 ? -31.212 35.568 63.821 1.00 40.46 304 LYS A C 1
ATOM 5276 O O . LYS B 1 326 ? -32.096 34.831 64.233 1.00 40.21 304 LYS A O 1
ATOM 5282 N N . ASP B 1 327 ? -30.001 35.141 63.485 1.00 42.28 305 ASP A N 1
ATOM 5283 C CA . ASP B 1 327 ? -29.618 33.737 63.564 1.00 44.19 305 ASP A CA 1
ATOM 5284 C C . ASP B 1 327 ? -29.563 33.142 64.967 1.00 45.42 305 ASP A C 1
ATOM 5285 O O . ASP B 1 327 ? -29.759 31.932 65.125 1.00 46.92 305 ASP A O 1
ATOM 5290 N N . HIS B 1 328 ? -29.291 33.958 65.984 1.00 44.67 306 HIS A N 1
ATOM 5291 C CA . HIS B 1 328 ? -29.204 33.409 67.332 1.00 44.63 306 HIS A CA 1
ATOM 5292 C C . HIS B 1 328 ? -30.160 34.021 68.338 1.00 45.14 306 HIS A C 1
ATOM 5293 O O . HIS B 1 328 ? -30.459 33.378 69.344 1.00 44.43 306 HIS A O 1
ATOM 5300 N N . ARG B 1 329 ? -30.644 35.238 68.073 1.00 46.59 307 ARG A N 1
ATOM 5301 C CA . ARG B 1 329 ? -31.560 35.935 68.990 1.00 48.16 307 ARG A CA 1
ATOM 5302 C C . ARG B 1 329 ? -30.898 35.894 70.366 1.00 45.92 307 ARG A C 1
ATOM 5303 O O . ARG B 1 329 ? -31.482 35.406 71.329 1.00 45.97 307 ARG A O 1
ATOM 5311 N N . PRO B 1 330 ? -29.666 36.414 70.475 1.00 43.93 308 PRO A N 1
ATOM 5312 C CA . PRO B 1 330 ? -28.944 36.406 71.746 1.00 41.36 308 PRO A CA 1
ATOM 5313 C C . PRO B 1 330 ? -29.393 37.410 72.786 1.00 39.81 308 PRO A C 1
ATOM 5314 O O . PRO B 1 330 ? -30.149 38.339 72.504 1.00 40.71 308 PRO A O 1
ATOM 5318 N N . ARG B 1 331 ? -28.924 37.196 74.005 1.00 38.06 309 ARG A N 1
ATOM 5319 C CA . ARG B 1 331 ? -29.216 38.088 75.106 1.00 38.04 309 ARG A CA 1
ATOM 5320 C C . ARG B 1 331 ? -28.106 39.118 75.086 1.00 39.45 309 ARG A C 1
ATOM 5321 O O . ARG B 1 331 ? -26.924 38.760 75.102 1.00 40.98 309 ARG A O 1
ATOM 5329 N N . MET B 1 332 ? -28.476 40.391 75.042 1.00 39.20 310 MET A N 1
ATOM 5330 C CA . MET B 1 332 ? -27.481 41.470 75.018 1.00 38.34 310 MET A CA 1
ATOM 5331 C C . MET B 1 332 ? -27.108 41.823 76.475 1.00 39.44 310 MET A C 1
ATOM 5332 O O . MET B 1 332 ? -27.975 42.186 77.274 1.00 41.43 310 MET A O 1
ATOM 5337 N N . VAL B 1 333 ? -25.829 41.721 76.821 1.00 39.23 311 VAL A N 1
ATOM 5338 C CA . VAL B 1 333 ? -25.401 42.076 78.169 1.00 38.17 311 VAL A CA 1
ATOM 5339 C C . VAL B 1 333 ? -24.648 43.407 78.153 1.00 38.16 311 VAL A C 1
ATOM 5340 O O . VAL B 1 333 ? -23.810 43.656 77.276 1.00 37.47 311 VAL A O 1
ATOM 5344 N N . TRP B 1 334 ? -24.958 44.264 79.121 1.00 37.88 312 TRP A N 1
ATOM 5345 C CA . TRP B 1 334 ? -24.320 45.569 79.217 1.00 38.75 312 TRP A CA 1
ATOM 5346 C C . TRP B 1 334 ? -23.223 45.594 80.259 1.00 39.61 312 TRP A C 1
ATOM 5347 O O . TRP B 1 334 ? -23.483 45.481 81.444 1.00 41.78 312 TRP A O 1
ATOM 5358 N N . ASP B 1 335 ? -21.985 45.724 79.802 1.00 41.65 313 ASP A N 1
ATOM 5359 C CA . ASP B 1 335 ? -20.843 45.799 80.699 1.00 41.58 313 ASP A CA 1
ATOM 5360 C C . ASP B 1 335 ? -20.807 47.264 81.097 1.00 42.34 313 ASP A C 1
ATOM 5361 O O . ASP B 1 335 ? -20.341 48.099 80.332 1.00 42.36 313 ASP A O 1
ATOM 5366 N N . SER B 1 336 ? -21.307 47.575 82.287 1.00 44.02 314 SER A N 1
ATOM 5367 C CA . SER B 1 336 ? -21.355 48.958 82.748 1.00 46.02 314 SER A CA 1
ATOM 5368 C C . SER B 1 336 ? -19.994 49.628 82.973 1.00 46.40 314 SER A C 1
ATOM 5369 O O . SER B 1 336 ? -19.900 50.863 82.992 1.00 45.18 314 SER A O 1
ATOM 5372 N N . GLN B 1 337 ? -18.946 48.827 83.154 1.00 46.24 315 GLN A N 1
ATOM 5373 C CA . GLN B 1 337 ? -17.620 49.384 83.372 1.00 45.71 315 GLN A CA 1
ATOM 5374 C C . GLN B 1 337 ? -16.950 49.765 82.058 1.00 45.66 315 GLN A C 1
ATOM 5375 O O . GLN B 1 337 ? -16.438 50.879 81.919 1.00 46.75 315 GLN A O 1
ATOM 5381 N N . ALA B 1 338 ? -16.961 48.853 81.091 1.00 44.59 316 ALA A N 1
ATOM 5382 C CA . ALA B 1 338 ? -16.398 49.131 79.774 1.00 43.83 316 ALA A CA 1
ATOM 5383 C C . ALA B 1 338 ? -17.384 50.036 79.022 1.00 43.90 316 ALA A C 1
ATOM 5384 O O . ALA B 1 338 ? -17.000 50.798 78.138 1.00 44.26 316 ALA A O 1
ATOM 5386 N N . SER B 1 339 ? -18.658 49.943 79.400 1.00 43.36 317 SER A N 1
ATOM 5387 C CA . SER B 1 339 ? -19.744 50.712 78.798 1.00 41.57 317 SER A CA 1
ATOM 5388 C C . SER B 1 339 ? -19.978 50.284 77.363 1.00 40.69 317 SER A C 1
ATOM 5389 O O . SER B 1 339 ? -20.005 51.099 76.439 1.00 40.92 317 SER A O 1
ATOM 5392 N N . GLU B 1 340 ? -20.147 48.976 77.206 1.00 40.41 318 GLU A N 1
ATOM 5393 C CA . GLU B 1 340 ? -20.397 48.341 75.919 1.00 39.52 318 GLU A CA 1
ATOM 5394 C C . GLU B 1 340 ? -21.333 47.162 76.117 1.00 38.55 318 GLU A C 1
ATOM 5395 O O . GLU B 1 340 ? -21.494 46.658 77.229 1.00 38.22 318 GLU A O 1
ATOM 5401 N N . HIS B 1 341 ? -21.944 46.730 75.024 1.00 38.16 319 HIS A N 1
ATOM 5402 C CA . HIS B 1 341 ? -22.846 45.594 75.030 1.00 37.46 319 HIS A CA 1
ATOM 5403 C C . HIS B 1 341 ? -22.128 44.435 74.372 1.00 37.22 319 HIS A C 1
ATOM 5404 O O . HIS B 1 341 ? -21.427 44.616 73.378 1.00 38.00 319 HIS A O 1
ATOM 5411 N N . PHE B 1 342 ? -22.294 43.242 74.921 1.00 37.47 320 PHE A N 1
ATOM 5412 C CA . PHE B 1 342 ? -21.708 42.068 74.291 1.00 38.30 320 PHE A CA 1
ATOM 5413 C C . PHE B 1 342 ? -22.754 40.972 74.352 1.00 38.35 320 PHE A C 1
ATOM 5414 O O . PHE B 1 342 ? -23.724 41.077 75.093 1.00 37.50 320 PHE A O 1
ATOM 5422 N N . PHE B 1 343 ? -22.582 39.943 73.541 1.00 39.45 321 PHE A N 1
ATOM 5423 C CA . PHE B 1 343 ? -23.516 38.842 73.564 1.00 40.50 321 PHE A CA 1
ATOM 5424 C C . PHE B 1 343 ? -22.794 37.570 73.171 1.00 42.40 321 PHE A C 1
ATOM 5425 O O . PHE B 1 343 ? -21.763 37.621 72.501 1.00 40.95 321 PHE A O 1
ATOM 5433 N N . GLU B 1 344 ? -23.316 36.434 73.622 1.00 45.56 322 GLU A N 1
ATOM 5434 C CA . GLU B 1 344 ? -22.701 35.153 73.315 1.00 49.24 322 GLU A CA 1
ATOM 5435 C C . GLU B 1 344 ? -23.604 34.267 72.475 1.00 51.29 322 GLU A C 1
ATOM 5436 O O . GLU B 1 344 ? -24.830 34.332 72.570 1.00 52.57 322 GLU A O 1
ATOM 5442 N N . TYR B 1 345 ? -22.991 33.451 71.629 1.00 53.12 323 TYR A N 1
ATOM 5443 C CA . TYR B 1 345 ? -23.737 32.510 70.810 1.00 54.78 323 TYR A CA 1
ATOM 5444 C C . TYR B 1 345 ? -22.801 31.344 70.529 1.00 57.45 323 TYR A C 1
ATOM 5445 O O . TYR B 1 345 ? -21.587 31.473 70.682 1.00 57.33 323 TYR A O 1
ATOM 5454 N N . LYS B 1 346 ? -23.358 30.199 70.153 1.00 60.86 324 LYS A N 1
ATOM 5455 C CA . LYS B 1 346 ? -22.539 29.022 69.899 1.00 63.09 324 LYS A CA 1
ATOM 5456 C C . LYS B 1 346 ? -22.725 28.454 68.501 1.00 64.93 324 LYS A C 1
ATOM 5457 O O . LYS B 1 346 ? -23.844 28.338 68.005 1.00 64.31 324 LYS A O 1
ATOM 5463 N N . LYS B 1 347 ? -21.610 28.129 67.858 1.00 67.46 325 LYS A N 1
ATOM 5464 C CA . LYS B 1 347 ? -21.649 27.527 66.538 1.00 69.88 325 LYS A CA 1
ATOM 5465 C C . LYS B 1 347 ? -21.310 26.056 66.739 1.00 72.09 325 LYS A C 1
ATOM 5466 O O . LYS B 1 347 ? -20.486 25.702 67.589 1.00 72.21 325 LYS A O 1
ATOM 5472 N N . SER B 1 348 ? -21.965 25.202 65.965 1.00 73.95 326 SER A N 1
ATOM 5473 C CA . SER B 1 348 ? -21.751 23.763 66.043 1.00 75.20 326 SER A CA 1
ATOM 5474 C C . SER B 1 348 ? -20.271 23.414 65.818 1.00 75.59 326 SER A C 1
ATOM 5475 O O . SER B 1 348 ? -19.695 22.586 66.531 1.00 75.35 326 SER A O 1
ATOM 5478 N N . ARG B 1 349 ? -19.670 24.072 64.829 1.00 75.34 327 ARG A N 1
ATOM 5479 C CA . ARG B 1 349 ? -18.276 23.861 64.443 1.00 75.29 327 ARG A CA 1
ATOM 5480 C C . ARG B 1 349 ? -17.246 24.667 65.240 1.00 75.15 327 ARG A C 1
ATOM 5481 O O . ARG B 1 349 ? -16.430 24.102 65.964 1.00 75.55 327 ARG A O 1
ATOM 5489 N N . SER B 1 350 ? -17.288 25.988 65.091 1.00 74.63 328 SER A N 1
ATOM 5490 C CA . SER B 1 350 ? -16.353 26.888 65.763 1.00 73.28 328 SER A CA 1
ATOM 5491 C C . SER B 1 350 ? -16.308 26.738 67.282 1.00 72.53 328 SER A C 1
ATOM 5492 O O . SER B 1 350 ? -15.234 26.626 67.874 1.00 73.57 328 SER A O 1
ATOM 5495 N N . GLY B 1 351 ? -17.477 26.743 67.910 1.00 70.92 329 GLY A N 1
ATOM 5496 C CA . GLY B 1 351 ? -17.541 26.629 69.353 1.00 68.43 329 GLY A CA 1
ATOM 5497 C C . GLY B 1 351 ? -18.324 27.802 69.913 1.00 67.52 329 GLY A C 1
ATOM 5498 O O . GLY B 1 351 ? -19.324 28.216 69.325 1.00 67.58 329 GLY A O 1
ATOM 5499 N N . ARG B 1 352 ? -17.878 28.341 71.043 1.00 65.88 330 ARG A N 1
ATOM 5500 C CA . ARG B 1 352 ? -18.557 29.474 71.659 1.00 64.12 330 ARG A CA 1
ATOM 5501 C C . ARG B 1 352 ? -17.940 30.790 71.201 1.00 61.49 330 ARG A C 1
ATOM 5502 O O . ARG B 1 352 ? -16.721 30.928 71.145 1.00 61.40 330 ARG A O 1
ATOM 5510 N N . HIS B 1 353 ? -18.790 31.757 70.879 1.00 58.34 331 HIS A N 1
ATOM 5511 C CA . HIS B 1 353 ? -18.338 33.059 70.419 1.00 55.59 331 HIS A CA 1
ATOM 5512 C C . HIS B 1 353 ? -18.779 34.181 71.348 1.00 53.55 331 HIS A C 1
ATOM 5513 O O . HIS B 1 353 ? -19.677 34.003 72.173 1.00 54.56 331 HIS A O 1
ATOM 5520 N N . VAL B 1 354 ? -18.131 35.334 71.205 1.00 50.30 332 VAL A N 1
ATOM 5521 C CA . VAL B 1 354 ? -18.463 36.535 71.970 1.00 46.65 332 VAL A CA 1
ATOM 5522 C C . VAL B 1 354 ? -18.347 37.724 71.027 1.00 44.70 332 VAL A C 1
ATOM 5523 O O . VAL B 1 354 ? -17.336 37.890 70.350 1.00 44.63 332 VAL A O 1
ATOM 5527 N N . VAL B 1 355 ? -19.383 38.550 70.987 1.00 42.18 333 VAL A N 1
ATOM 5528 C CA . VAL B 1 355 ? -19.395 39.703 70.101 1.00 39.11 333 VAL A CA 1
ATOM 5529 C C . VAL B 1 355 ? -19.495 41.055 70.810 1.00 38.13 333 VAL A C 1
ATOM 5530 O O . VAL B 1 355 ? -20.292 41.258 71.740 1.00 37.01 333 VAL A O 1
ATOM 5534 N N . PHE B 1 356 ? -18.663 41.982 70.353 1.00 36.10 334 PHE A N 1
ATOM 5535 C CA . PHE B 1 356 ? -18.644 43.329 70.889 1.00 34.30 334 PHE A CA 1
ATOM 5536 C C . PHE B 1 356 ? -18.872 44.246 69.708 1.00 32.82 334 PHE A C 1
ATOM 5537 O O . PHE B 1 356 ? -17.971 44.475 68.911 1.00 34.40 334 PHE A O 1
ATOM 5545 N N . TYR B 1 357 ? -20.094 44.735 69.570 1.00 31.43 335 TYR A N 1
ATOM 5546 C CA . TYR B 1 357 ? -20.421 45.630 68.474 1.00 30.29 335 TYR A CA 1
ATOM 5547 C C . TYR B 1 357 ? -21.090 46.839 69.100 1.00 30.92 335 TYR A C 1
ATOM 5548 O O . TYR B 1 357 ? -21.849 46.700 70.054 1.00 34.09 335 TYR A O 1
ATOM 5557 N N . PRO B 1 358 ? -20.808 48.045 68.591 1.00 30.32 336 PRO A N 1
ATOM 5558 C CA . PRO B 1 358 ? -21.422 49.248 69.157 1.00 30.19 336 PRO A CA 1
ATOM 5559 C C . PRO B 1 358 ? -22.960 49.330 69.117 1.00 29.86 336 PRO A C 1
ATOM 5560 O O . PRO B 1 358 ? -23.609 48.846 68.188 1.00 29.49 336 PRO A O 1
ATOM 5564 N N . THR B 1 359 ? -23.524 49.942 70.155 1.00 30.54 337 THR A N 1
ATOM 5565 C CA . THR B 1 359 ? -24.966 50.153 70.271 1.00 31.37 337 THR A CA 1
ATOM 5566 C C . THR B 1 359 ? -25.211 51.649 70.513 1.00 31.71 337 THR A C 1
ATOM 5567 O O . THR B 1 359 ? -24.274 52.403 70.794 1.00 32.19 337 THR A O 1
ATOM 5571 N N . LEU B 1 360 ? -26.466 52.077 70.390 1.00 30.63 338 LEU A N 1
ATOM 5572 C CA . LEU B 1 360 ? -26.816 53.474 70.606 1.00 30.79 338 LEU A CA 1
ATOM 5573 C C . LEU B 1 360 ? -26.339 53.942 71.980 1.00 32.92 338 LEU A C 1
ATOM 5574 O O . LEU B 1 360 ? -25.932 55.094 72.155 1.00 34.40 338 LEU A O 1
ATOM 5579 N N . LYS B 1 361 ? -26.377 53.042 72.955 1.00 34.02 339 LYS A N 1
ATOM 5580 C CA . LYS B 1 361 ? -25.936 53.381 74.301 1.00 34.48 339 LYS A CA 1
ATOM 5581 C C . LYS B 1 361 ? -24.412 53.536 74.373 1.00 33.95 339 LYS A C 1
ATOM 5582 O O . LYS B 1 361 ? -23.906 54.484 74.968 1.00 33.29 339 LYS A O 1
ATOM 5588 N N . SER B 1 362 ? -23.678 52.609 73.766 1.00 33.79 340 SER A N 1
ATOM 5589 C CA . SER B 1 362 ? -22.224 52.687 73.794 1.00 34.37 340 SER A CA 1
ATOM 5590 C C . SER B 1 362 ? -21.741 53.911 73.019 1.00 34.65 340 SER A C 1
ATOM 5591 O O . SER B 1 362 ? -20.699 54.479 73.340 1.00 35.73 340 SER A O 1
ATOM 5594 N N . LEU B 1 363 ? -22.497 54.318 72.003 1.00 33.91 341 LEU A N 1
ATOM 5595 C CA . LEU B 1 363 ? -22.119 55.477 71.212 1.00 34.80 341 LEU A CA 1
ATOM 5596 C C . LEU B 1 363 ? -22.433 56.785 71.927 1.00 35.75 341 LEU A C 1
ATOM 5597 O O . LEU B 1 363 ? -21.565 57.637 72.073 1.00 37.05 341 LEU A O 1
ATOM 5602 N N . GLN B 1 364 ? -23.678 56.947 72.367 1.00 36.97 342 GLN A N 1
ATOM 5603 C CA . GLN B 1 364 ? -24.104 58.167 73.053 1.00 36.78 342 GLN A CA 1
ATOM 5604 C C . GLN B 1 364 ? -23.213 58.465 74.251 1.00 35.60 342 GLN A C 1
ATOM 5605 O O . GLN B 1 364 ? -22.883 59.618 74.525 1.00 35.69 342 GLN A O 1
ATOM 5611 N N . VAL B 1 365 ? -22.818 57.414 74.952 1.00 34.11 343 VAL A N 1
ATOM 5612 C CA . VAL B 1 365 ? -21.965 57.540 76.121 1.00 34.36 343 VAL A CA 1
ATOM 5613 C C . VAL B 1 365 ? -20.600 58.120 75.759 1.00 34.19 343 VAL A C 1
ATOM 5614 O O . VAL B 1 365 ? -20.035 58.917 76.510 1.00 34.21 343 VAL A O 1
ATOM 5618 N N . ARG B 1 366 ? -20.078 57.729 74.600 1.00 34.98 344 ARG A N 1
ATOM 5619 C CA . ARG B 1 366 ? -18.777 58.222 74.159 1.00 34.85 344 ARG A CA 1
ATOM 5620 C C . ARG B 1 366 ? -18.848 59.609 73.543 1.00 34.88 344 ARG A C 1
ATOM 5621 O O . ARG B 1 366 ? -17.850 60.334 73.512 1.00 33.82 344 ARG A O 1
ATOM 5629 N N . LEU B 1 367 ? -20.028 59.980 73.059 1.00 35.52 345 LEU A N 1
ATOM 5630 C CA . LEU B 1 367 ? -20.226 61.301 72.483 1.00 36.28 345 LEU A CA 1
ATOM 5631 C C . LEU B 1 367 ? -20.370 62.283 73.638 1.00 37.95 345 LEU A C 1
ATOM 5632 O O . LEU B 1 367 ? -20.035 63.457 73.507 1.00 38.54 345 LEU A O 1
ATOM 5637 N N . GLU B 1 368 ? -20.862 61.798 74.776 1.00 38.71 346 GLU A N 1
ATOM 5638 C CA . GLU B 1 368 ? -21.002 62.652 75.950 1.00 38.50 346 GLU A CA 1
ATOM 5639 C C . GLU B 1 368 ? -19.608 62.835 76.532 1.00 37.55 346 GLU A C 1
ATOM 5640 O O . GLU B 1 368 ? -19.243 63.933 76.956 1.00 38.10 346 GLU A O 1
ATOM 5646 N N . LEU B 1 369 ? -18.820 61.764 76.532 1.00 35.86 347 LEU A N 1
ATOM 5647 C CA . LEU B 1 369 ? -17.459 61.845 77.040 1.00 34.30 347 LEU A CA 1
ATOM 5648 C C . LEU B 1 369 ? -16.698 62.860 76.209 1.00 35.27 347 LEU A C 1
ATOM 5649 O O . LEU B 1 369 ? -15.993 63.705 76.749 1.00 37.45 347 LEU A O 1
ATOM 5654 N N . ALA B 1 370 ? -16.846 62.773 74.892 1.00 35.43 348 ALA A N 1
ATOM 5655 C CA . ALA B 1 370 ? -16.165 63.689 73.987 1.00 35.84 348 ALA A CA 1
ATOM 5656 C C . ALA B 1 370 ? -16.591 65.116 74.297 1.00 36.76 348 ALA A C 1
ATOM 5657 O O . ALA B 1 370 ? -15.777 66.037 74.317 1.00 35.54 348 ALA A O 1
ATOM 5659 N N . ARG B 1 371 ? -17.883 65.283 74.543 1.00 38.57 349 ARG A N 1
ATOM 5660 C CA . ARG B 1 371 ? -18.457 66.580 74.849 1.00 41.08 349 ARG A CA 1
ATOM 5661 C C . ARG B 1 371 ? -17.816 67.125 76.116 1.00 41.25 349 ARG A C 1
ATOM 5662 O O . ARG B 1 371 ? -17.338 68.251 76.147 1.00 40.13 349 ARG A O 1
ATOM 5670 N N . GLU B 1 372 ? -17.795 66.303 77.156 1.00 41.74 350 GLU A N 1
ATOM 5671 C CA . GLU B 1 372 ? -17.221 66.689 78.436 1.00 42.82 350 GLU A CA 1
ATOM 5672 C C . GLU B 1 372 ? -15.707 66.914 78.363 1.00 41.53 350 GLU A C 1
ATOM 5673 O O . GLU B 1 372 ? -15.175 67.789 79.040 1.00 41.00 350 GLU A O 1
ATOM 5679 N N . LEU B 1 373 ? -15.015 66.140 77.533 1.00 40.14 351 LEU A N 1
ATOM 5680 C CA . LEU B 1 373 ? -13.568 66.289 77.377 1.00 38.99 351 LEU A CA 1
ATOM 5681 C C . LEU B 1 373 ? -13.210 67.468 76.463 1.00 37.70 351 LEU A C 1
ATOM 5682 O O . LEU B 1 373 ? -12.040 67.824 76.328 1.00 36.47 351 LEU A O 1
ATOM 5687 N N . GLY B 1 374 ? -14.223 68.057 75.832 1.00 36.46 352 GLY A N 1
ATOM 5688 C CA . GLY B 1 374 ? -14.008 69.175 74.929 1.00 36.18 352 GLY A CA 1
ATOM 5689 C C . GLY B 1 374 ? -13.425 68.773 73.582 1.00 37.69 352 GLY A C 1
ATOM 5690 O O . GLY B 1 374 ? -12.980 69.631 72.811 1.00 38.16 352 GLY A O 1
ATOM 5691 N N . VAL B 1 375 ? -13.460 67.473 73.283 1.00 37.23 353 VAL A N 1
ATOM 5692 C CA . VAL B 1 375 ? -12.891 66.934 72.047 1.00 36.05 353 VAL A CA 1
ATOM 5693 C C . VAL B 1 375 ? -13.867 66.578 70.930 1.00 34.96 353 VAL A C 1
ATOM 5694 O O . VAL B 1 375 ? -15.081 66.545 71.118 1.00 36.18 353 VAL A O 1
ATOM 5698 N N . GLY B 1 376 ? -13.299 66.302 69.761 1.00 33.51 354 GLY A N 1
ATOM 5699 C CA . GLY B 1 376 ? -14.086 65.947 68.600 1.00 31.12 354 GLY A CA 1
ATOM 5700 C C . GLY B 1 376 ? -14.200 64.449 68.469 1.00 30.82 354 GLY A C 1
ATOM 5701 O O . GLY B 1 376 ? -13.871 63.702 69.381 1.00 31.27 354 GLY A O 1
ATOM 5702 N N . VAL B 1 377 ? -14.646 63.990 67.317 1.00 31.16 355 VAL A N 1
ATOM 5703 C CA . VAL B 1 377 ? -14.828 62.561 67.123 1.00 30.49 355 VAL A CA 1
ATOM 5704 C C . VAL B 1 377 ? -14.438 62.108 65.707 1.00 30.91 355 VAL A C 1
ATOM 5705 O O . VAL B 1 377 ? -14.645 62.834 64.727 1.00 30.61 355 VAL A O 1
ATOM 5709 N N . SER B 1 378 ? -13.820 60.932 65.612 1.00 29.88 356 SER A N 1
ATOM 5710 C CA . SER B 1 378 ? -13.477 60.367 64.311 1.00 30.17 356 SER A CA 1
ATOM 5711 C C . SER B 1 378 ? -14.116 58.979 64.318 1.00 29.67 356 SER A C 1
ATOM 5712 O O . SER B 1 378 ? -14.077 58.266 65.323 1.00 30.83 356 SER A O 1
ATOM 5715 N N . ILE B 1 379 ? -14.740 58.615 63.209 1.00 28.81 357 ILE A N 1
ATOM 5716 C CA . ILE B 1 379 ? -15.424 57.341 63.115 1.00 28.51 357 ILE A CA 1
ATOM 5717 C C . ILE B 1 379 ? -14.761 56.422 62.111 1.00 29.03 357 ILE A C 1
ATOM 5718 O O . ILE B 1 379 ? -14.634 56.767 60.942 1.00 28.51 357 ILE A O 1
ATOM 5723 N N . TRP B 1 380 ? -14.245 55.282 62.521 1.00 30.43 358 TRP A N 1
ATOM 5724 C CA . TRP B 1 380 ? -13.784 54.308 61.545 1.00 32.53 358 TRP A CA 1
ATOM 5725 C C . TRP B 1 380 ? -14.766 53.199 61.303 1.00 35.32 358 TRP A C 1
ATOM 5726 O O . TRP B 1 380 ? -14.827 52.283 62.056 1.00 33.83 358 TRP A O 1
ATOM 5737 N N . GLU B 1 381 ? -15.481 53.114 60.278 1.00 38.07 359 GLU A N 1
ATOM 5738 C CA . GLU B 1 381 ? -15.708 53.881 59.085 1.00 38.50 359 GLU A CA 1
ATOM 5739 C C . GLU B 1 381 ? -17.152 53.710 58.699 1.00 37.01 359 GLU A C 1
ATOM 5740 O O . GLU B 1 381 ? -17.860 53.012 59.354 1.00 34.18 359 GLU A O 1
ATOM 5746 N N . LEU B 1 382 ? -17.603 54.362 57.652 1.00 35.43 360 LEU A N 1
ATOM 5747 C CA . LEU B 1 382 ? -18.938 54.931 57.655 1.00 33.95 360 LEU A CA 1
ATOM 5748 C C . LEU B 1 382 ? -19.611 53.898 56.757 1.00 34.77 360 LEU A C 1
ATOM 5749 O O . LEU B 1 382 ? -20.671 54.142 56.176 1.00 34.96 360 LEU A O 1
ATOM 5754 N N . GLY B 1 383 ? -18.992 52.734 56.651 1.00 33.99 361 GLY A N 1
ATOM 5755 C CA . GLY B 1 383 ? -19.572 51.699 55.829 1.00 35.72 361 GLY A CA 1
ATOM 5756 C C . GLY B 1 383 ? -19.736 50.474 56.704 1.00 36.83 361 GLY A C 1
ATOM 5757 O O . GLY B 1 383 ? -20.195 49.451 56.222 1.00 38.98 361 GLY A O 1
ATOM 5758 N N . GLN B 1 384 ? -19.393 50.579 57.988 1.00 35.54 362 GLN A N 1
ATOM 5759 C CA . GLN B 1 384 ? -19.481 49.438 58.896 1.00 34.54 362 GLN A CA 1
ATOM 5760 C C . GLN B 1 384 ? -20.557 49.421 59.986 1.00 34.44 362 GLN A C 1
ATOM 5761 O O . GLN B 1 384 ? -20.750 48.392 60.629 1.00 33.98 362 GLN A O 1
ATOM 5767 N N . GLY B 1 385 ? -21.239 50.535 60.218 1.00 33.95 363 GLY A N 1
ATOM 5768 C CA . GLY B 1 385 ? -22.235 50.549 61.279 1.00 34.70 363 GLY A CA 1
ATOM 5769 C C . GLY B 1 385 ? -23.681 50.408 60.844 1.00 34.85 363 GLY A C 1
ATOM 5770 O O . GLY B 1 385 ? -23.960 49.921 59.747 1.00 34.60 363 GLY A O 1
ATOM 5771 N N . LEU B 1 386 ? -24.598 50.836 61.711 1.00 34.06 364 LEU A N 1
ATOM 5772 C CA . LEU B 1 386 ? -26.029 50.771 61.427 1.00 35.68 364 LEU A CA 1
ATOM 5773 C C . LEU B 1 386 ? -26.547 52.174 61.155 1.00 36.03 364 LEU A C 1
ATOM 5774 O O . LEU B 1 386 ? -26.172 53.117 61.838 1.00 38.38 364 LEU A O 1
ATOM 5779 N N . ASP B 1 387 ? -27.419 52.304 60.164 1.00 36.36 365 ASP A N 1
ATOM 5780 C CA . ASP B 1 387 ? -27.957 53.599 59.770 1.00 35.74 365 ASP A CA 1
ATOM 5781 C C . ASP B 1 387 ? -28.526 54.524 60.832 1.00 36.33 365 ASP A C 1
ATOM 5782 O O . ASP B 1 387 ? -28.346 55.732 60.746 1.00 37.56 365 ASP A O 1
ATOM 5787 N N . TYR B 1 388 ? -29.206 54.000 61.841 1.00 37.29 366 TYR A N 1
ATOM 5788 C CA . TYR B 1 388 ? -29.768 54.912 62.816 1.00 37.69 366 TYR A CA 1
ATOM 5789 C C . TYR B 1 388 ? -28.736 55.459 63.809 1.00 37.58 366 TYR A C 1
ATOM 5790 O O . TYR B 1 388 ? -29.071 56.234 64.710 1.00 37.49 366 TYR A O 1
ATOM 5799 N N . PHE B 1 389 ? -27.471 55.077 63.624 1.00 36.62 367 PHE A N 1
ATOM 5800 C CA . PHE B 1 389 ? -26.396 55.565 64.487 1.00 35.03 367 PHE A CA 1
ATOM 5801 C C . PHE B 1 389 ? -26.278 57.059 64.253 1.00 34.83 367 PHE A C 1
ATOM 5802 O O . PHE B 1 389 ? -26.141 57.847 65.189 1.00 35.42 367 PHE A O 1
ATOM 5810 N N . TYR B 1 390 ? -26.337 57.435 62.983 1.00 34.03 368 TYR A N 1
ATOM 5811 C CA . TYR B 1 390 ? -26.208 58.821 62.577 1.00 35.38 368 TYR A CA 1
ATOM 5812 C C . TYR B 1 390 ? -27.201 59.787 63.215 1.00 36.72 368 TYR A C 1
ATOM 5813 O O . TYR B 1 390 ? -26.962 60.993 63.218 1.00 37.51 368 TYR A O 1
ATOM 5822 N N . ASP B 1 391 ? -28.303 59.272 63.760 1.00 37.23 369 ASP A N 1
ATOM 5823 C CA . ASP B 1 391 ? -29.276 60.136 64.428 1.00 38.24 369 ASP A CA 1
ATOM 5824 C C . ASP B 1 391 ? -28.597 60.801 65.623 1.00 39.34 369 ASP A C 1
ATOM 5825 O O . ASP B 1 391 ? -28.974 61.901 66.031 1.00 41.44 369 ASP A O 1
ATOM 5830 N N . LEU B 1 392 ? -27.600 60.122 66.185 1.00 38.48 370 LEU A N 1
ATOM 5831 C CA . LEU B 1 392 ? -26.878 60.620 67.350 1.00 38.49 370 LEU A CA 1
ATOM 5832 C C . LEU B 1 392 ? -25.852 61.708 67.054 1.00 40.77 370 LEU A C 1
ATOM 5833 O O . LEU B 1 392 ? -25.487 62.477 67.945 1.00 39.57 370 LEU A O 1
ATOM 5838 N N . LEU B 1 393 ? -25.383 61.771 65.810 1.00 43.38 371 LEU A N 1
ATOM 5839 C CA . LEU B 1 393 ? -24.377 62.753 65.413 1.00 46.03 371 LEU A CA 1
ATOM 5840 C C . LEU B 1 393 ? -24.934 64.134 65.069 1.00 49.27 371 LEU A C 1
ATOM 5841 O O . LEU B 1 393 ? -24.139 65.111 65.109 1.00 50.68 371 LEU A O 1
#

Radius of gyration: 29.98 Å; Cα contacts (8 Å, |Δi|>4): 1547; chains: 2; bounding box: 77×59×82 Å

Nearest PDB structures (foldseek):
  3bxw-assembly1_B  TM=1.003E+00  e=2.988E-81  Homo sapiens
  3bxw-assembly1_A  TM=9.985E-01  e=6.963E-77  Homo sapiens
  4s3j-assembly1_A  TM=8.246E-01  e=2.360E-19  Bacillus cereus ATCC 10876
  3cz8-assembly1_B  TM=8.092E-01  e=4.329E-15  Bacillus subtilis subsp. subtilis str. 168
  3cz8-assembly1_A  TM=8.164E-01  e=8.878E-15  Bacillus subtilis subsp. subtilis str. 168

Organism: Homo sapiens (NCBI:txid9606)

Solvent-accessible surface area: 30432 Å² total; per-residue (Å²): 166,39,141,54,73,99,143,108,22,125,121,3,0,55,90,58,56,26,37,57,62,119,16,137,1,70,36,5,0,44,17,17,116,1,20,3,42,76,76,7,146,67,105,68,4,101,24,55,0,0,0,6,0,0,47,167,28,71,80,0,35,78,5,0,83,58,4,0,24,2,8,22,17,0,0,0,10,3,2,40,0,32,35,140,16,193,61,109,19,76,12,25,8,64,158,54,18,63,79,50,12,2,196,33,0,64,165,49,5,178,65,6,67,0,0,0,39,0,27,4,64,117,28,66,158,62,22,8,123,55,0,24,122,27,97,93,6,1,78,67,0,0,110,21,0,4,107,18,0,106,101,46,128,6,40,0,0,0,6,36,0,3,116,67,48,23,104,183,76,86,13,1,14,81,2,5,42,32,3,1,90,17,0,74,144,22,217,12,41,4,5,1,11,1,34,18,2,0,54,38,72,43,4,48,24,12,93,0,15,17,116,12,4,81,92,0,0,68,44,6,52,2,0,3,1,73,0,23,62,41,10,68,27,134,129,57,8,22,4,2,9,27,30,0,1,74,2,0,0,36,11,3,7,29,67,57,147,85,31,82,42,0,6,0,2,4,10,7,23,0,8,4,2,7,70,81,130,76,38,67,88,85,3,46,5,85,91,3,7,84,17,0,68,93,68,102,12,202,19,62,58,37,84,155,6,12,11,3,40,2,87,26,137,86,121,177,23,20,131,18,17,4,12,6,8,6,6,50,3,8,28,25,8,4,73,2,0,117,128,15,43,4,0,0,1,1,51,0,0,10,17,10,5,31,7,3,2,2,4,7,133,16,137,60,82,89,143,117,16,126,118,2,0,54,89,60,61,25,34,55,58,110,19,131,2,73,37,5,0,58,18,13,121,1,26,1,40,89,66,10,143,61,101,69,4,93,24,57,0,0,0,6,0,0,46,162,30,69,83,0,34,71,5,0,94,70,4,2,24,0,8,28,14,0,0,0,10,4,1,40,0,27,32,135,13,160,86,113,18,72,11,24,10,63,155,55,22,64,73,53,14,0,159,31,2,53,114,108,7,170,63,9,70,0,0,0,39,0,15,6,68,114,33,75,119,79,16,7,137,53,0,34,121,28,132,85,7,3,73,55,1,2,132,25,0,20,109,15,1,124,101,52,119,6,39,0,0,0,5,12,0,7,38,86,37,127,52,84,70,137,24,6,12,90,2,5,46,53,2,1,87,22,1,66,140,15,218,18,45,4,6,0,4,0,21,22,1,0,57,40,66,36,1,35,40,19,73,1,18,20,131,18,2,78,96,0,0,64,44,4,49,2,0,3,0,55,0,26,68,46,10,69,28,142,136,62,9,24,3,2,18,26,31,2,0,71,1,0,0,38,8,2,3,14,86,66,127,84,31,86,43,0,4,0,0,4,13,3,16,0,19,6,1,13,69,72,125,61,48,66,95,80,3,41,6,86,88,4,9,83,14,0,56,86,66,121,15,202,17,60,53,47,83,160,7,8,10,6,45,5,94,23,146,71,115,161,17,25,123,16,23,3,15,5,9,6,8,46,4,6,27,21,10,3,79,3,0,108,120,11,42,4,0,0,2,0,50,0,1,9,16,11,6,30,7,2,2,3,4,4

Secondary structure (DSSP, 8-state):
------S--SS-GGGTT---SS-BHHHHHHHTT---STTTT--S--S-EEEEE-GGGTHHHHHHHHHGGG-SEEEE--EEEEEEETTEEEEE-GGG--HHHHHHHHHTSTT-EE--EEEE-S--HHHHHHHHT-HHHHHHHHHHHHHHHHHHT-SEEEEE-SSSS----TTHHHHHHHHHHHHHHTT-EEEEEE--SEETTTTEE-SS-HHHHHHHTTT-SEEEE-----S-SSS---SS-HHHHHHHHHTTSTT-SSGGGEEEEEESSEEEEETTTTEEEEE-HHHHHHHHHHH-PBPEEETTTTEEEEEEEETTTEEEEEE---HHHHHHHHHHHHHHT-EEEEE-TTSS-GGGGGG-/------S--SS-GGGTT---SS-BHHHHHHHSS---STTTT--S--S-EEEEEBTTBTHHHHHHHHHGGG-SEEEE--EEEEEEETTEEEEE-GGG--HHHHHHHHHHSSS-EE--EEEE-S--HHHHHHHHT-HHHHHHHHHHHHHHHHHHT--EEEEE-GGG----HHHHHHHHHHHHHHHHHTT-EEEEEE--SB-TTTSSB-SS-HHHHHHHTTT-SEEEE------BTTB---SS-HHHHHHHHHHHSTT-SSGGGEEEEEESSEEEEETTTTEEEEE-HHHHHHHHHHH-PBPEEETTTTEEEEEEEETTTEEEEEE---HHHHHHHHHHHHHHT-EEEEE-TTSS-GGGGGG-

InterPro domains:
  IPR001223 Glycoside hydrolase family 18, catalytic domain [PF00704] (139-384)
  IPR001223 Glycoside hydrolase family 18, catalytic domain [PS51910] (79-393)
  IPR011583 Chitinase II/V-like, catalytic domain [SM00636] (79-385)
  IPR017853 Glycoside hydrolase superfamily [SSF51445] (81-392)
  IPR029070 Chitinase insertion domain superfamily [G3DSA:3.10.50.10] (303-357)

B-factor: mean 44.29, std 12.02, range [20.0, 92.62]

GO terms:
  GO:0043202 lysosomal lumen (C, TAS)
  GO:0005576 extracellular region (C, TAS)
  GO:0005576 extracellular region (C, IDA)
  GO:0005764 lysosome (C, IDA)
  GO:0005770 late endosome (C, IDA)
  GO:0005802 trans-Golgi network (C, IDA)
  GO:1900016 negative regulation of cytokine production involved in inflammatory response (P, IDA)
  GO:0070062 extracellular exosome (C, HDA)
  GO:0005634 nucleus (C, HDA)
  GO:0016020 membrane (C, HDA)
  GO:0070492 oligosaccharide binding (F, IPI)
  GO:0005515 protein binding (F, IPI)

Foldseek 3Di:
DQAADQEEDCAACVVVVFQDQQDFLSSCRHPLNHGHLPCLLPEQFDFAEEAEAEPVLNVQLVLLLSNVNNHQEYAYAFWEWEDPDQLDIAIPRVVVDDLVSVVRSCVSHPNYAYAYAYEHPPQDPVNVVRQLVDPSSLVSSLVNQLVVCVVRVHQHHAYEDVVVDQPVNVSVLVSLLSSLVSCVVSNHAYHYEDEFQQQAPPRHGDRQALVSCVSCVVRHQAYAYPQFCRDALQGDDEGHQQVSLLCSLCRRQVVLPRQSRYAREDEQWKWKYQVPVSDIDIGFVVRSSVVCVVARFRWHADPRRGFIKTWDADVVRGIMIMTGHDLNSLLVVSVSSVVSVHHHYYDHSSRHRSSSSSND/DQAADQEADCAACVVVVNQDQQDFLSSCRHPLNHAHQVCLLPEQFPFAEEAEAEPVLNVQLVLLLRNVNNHQEYAYAFWEWEAPDQLRIAIPRVVPDDLVSVCRSCVSHPNYAYAYAYEHPPAALVNLVSQLVDPSSLVSSLVNQLVCCVVSVHQYYAYECQVVYPDDDPSVLVSLLVSLVSQVVSNHAYHYEDEQQQQAPPRHGDRQAQVSCVSCLVRHQAYAYAQFCRAALQGDDAGHQQVSLLVSLCRRCVVPPRQSRYAREDEQWKWKHLVVVSGIDIAFAVRVSVVCVVFSWRWHAPVRSGWIKTWDADPPSGIMMMTGHDLNSLLSVSVSSVVSVHHHYYDHSSGHGSSSSSND

Sequence (720 aa):
TLLEKSQFSDKPVQDRGLVVTDLKAESVVLEHRSYCSAKARDRHFAGDVLGYVTPWNSHGYDVTKVFGSKFTQISPVWLQLKRRGREMFEVTGLHDVDQGWMRAVRKHAKGLHIVPRLLFEDWTYDDFRNVLDSEDEIEELSKTVVQVAKNQHFDGFVVEVWNQLLSKRVGLIHMLTHLAEALHQARLLALLVIPPAITPGTDQLGMFTHKEFEQLAPVLDGFSLMTYDYSTAHQPGPNAPLSWVRACVQVLDPKSKWRSKILLGLNFYGMDYATSKDAREPVVGARYIQTLKDHRPRMVWDSQASEHFFEYKKSRSGRHVVFYPTLKSLQVRLELARELGVGVSIWELGQGLDYFYDLLTLLEKSQFSDKPVQDRGLVVTDLKAESVVLEHRSYCSAKARDRHFAGDVLGYVTPWNSHGYDVTKVFGSKFTQISPVWLQLKRRGREMFEVTGLHDVDQGWMRAVRKHAKGLHIVPRLLFEDWTYDDFRNVLDSEDEIEELSKTVVQVAKNQHFDGFVVEVWNQLLSQRVGLIHMLTHLAEALHQARLLALLVIPPAITPGTDQLGMFTHKEFEQLAPVLDGFSLMTYDYSTAHQPGPNAPLSWVRACVQVLDPKSKWRSKILLGLNFYGMDYATSKDAREPVVGARYIQTLKDHRPRMVWDSQASEHFFEYKKSRSGRHVVFYPTLKSLQVRLELARELGVGVSIWELGQGLDYFYDLL